Protein AF-A0A0J6SGR5-F1 (afdb_monomer_lite)

Sequence (412 aa):
MLLSLKLPRRAPDAPRPSLRDRLATLKGSAAKVMRRQPAGIVRPKLLGSGTPSKAVAAALAAHEMAYGYALYAEAYGLPDIAERRQAEEEAFRALLHTPLTSDADRAAYAAAVISRQAQSLGDASATERDHPMAVAFRNIALGEHAREPEAMRHVGRKAEPEGAADPILAAIATSKAATEAFDAFGETTRGVRMTKAQCEQENALNAAELAAQKAVWQTVPTTPAGRRALVDFARTQVQRRTNPDGDVDDSAWLIGLMLNAFAAMVADPSGSWPVQAPATEVQPSPDTKDRARLSAEQIDLTALDVFQLSTLFEAYQVARFSWEGVGARPYSFDNEPGEFKCLTELGEVANFEEHRAAWIMDRVANEIATRQPEDDYQRNEILMARTRHEFMCNDCIHDNALLLDISRAWIV

Radius of gyration: 29.24 Å; chains: 1; bounding box: 65×93×66 Å

Structure (mmCIF, N/CA/C/O backbone):
data_AF-A0A0J6SGR5-F1
#
_entry.id   AF-A0A0J6SGR5-F1
#
loop_
_atom_site.group_PDB
_atom_site.id
_atom_site.type_symbol
_atom_site.label_atom_id
_atom_site.label_alt_id
_atom_site.label_comp_id
_atom_site.label_asym_id
_atom_site.label_entity_id
_atom_site.label_seq_id
_atom_site.pdbx_PDB_ins_code
_atom_site.Cartn_x
_atom_site.Cartn_y
_atom_site.Cartn_z
_atom_site.occupancy
_atom_site.B_iso_or_equiv
_atom_site.auth_seq_id
_atom_site.auth_comp_id
_atom_site.auth_asym_id
_atom_site.auth_atom_id
_atom_site.pdbx_PDB_model_num
ATOM 1 N N . MET A 1 1 ? -33.352 22.772 15.369 1.00 36.59 1 MET A N 1
ATOM 2 C CA . MET A 1 1 ? -33.304 24.040 16.135 1.00 36.59 1 MET A CA 1
ATOM 3 C C . MET A 1 1 ? -32.523 25.062 15.316 1.00 36.59 1 MET A C 1
ATOM 5 O O . MET A 1 1 ? -31.398 24.768 14.947 1.00 36.59 1 MET A O 1
ATOM 9 N N . LEU A 1 2 ? -33.123 26.205 14.971 1.00 29.06 2 LEU A N 1
ATOM 10 C CA . LEU A 1 2 ? -32.503 27.260 14.150 1.00 29.06 2 LEU A CA 1
ATOM 11 C C . LEU A 1 2 ? -31.730 28.248 15.042 1.00 29.06 2 LEU A C 1
ATOM 13 O O . LEU A 1 2 ? -32.333 28.925 15.874 1.00 29.06 2 LEU A O 1
ATOM 17 N N . LEU A 1 3 ? -30.411 28.357 14.865 1.00 34.94 3 LEU A N 1
ATOM 18 C CA . LEU A 1 3 ? -29.581 29.380 15.513 1.00 34.94 3 LEU A CA 1
ATOM 19 C C . LEU A 1 3 ? -29.637 30.682 14.699 1.00 34.94 3 LEU A C 1
ATOM 21 O O . LEU A 1 3 ? -28.936 30.832 13.704 1.00 34.94 3 LEU A O 1
ATOM 25 N N . SER A 1 4 ? -30.465 31.645 15.120 1.00 33.66 4 SER A N 1
ATOM 26 C CA . SER A 1 4 ? -30.427 33.002 14.559 1.00 33.66 4 SER A CA 1
ATOM 27 C C . SER A 1 4 ? -29.376 33.849 15.289 1.00 33.66 4 SER A C 1
ATOM 29 O O . SER A 1 4 ? -29.528 34.132 16.482 1.00 33.66 4 SER A O 1
ATOM 31 N N . LEU A 1 5 ? -28.346 34.310 14.579 1.00 34.47 5 LEU A N 1
ATOM 32 C CA . LEU A 1 5 ? -27.422 35.341 15.059 1.00 34.47 5 LEU A CA 1
ATOM 33 C C . LEU A 1 5 ? -28.175 36.671 15.227 1.00 34.47 5 LEU A C 1
ATOM 35 O O . LEU A 1 5 ? -28.471 37.372 14.259 1.00 34.47 5 LEU A O 1
ATOM 39 N N . LYS A 1 6 ? -28.501 37.031 16.474 1.00 33.78 6 LYS A N 1
ATOM 40 C CA . LYS A 1 6 ? -29.052 38.351 16.807 1.00 33.78 6 LYS A CA 1
ATOM 41 C C . LYS A 1 6 ? -27.944 39.399 16.709 1.00 33.78 6 LYS A C 1
ATOM 43 O O . LYS A 1 6 ? -27.213 39.625 17.670 1.00 33.78 6 LYS A O 1
ATOM 48 N N . LEU A 1 7 ? -27.838 40.070 15.565 1.00 39.47 7 LEU A N 1
ATOM 49 C CA . LEU A 1 7 ? -27.099 41.329 15.491 1.00 39.47 7 LEU A CA 1
ATOM 50 C C . LEU A 1 7 ? -27.825 42.384 16.349 1.00 39.47 7 LEU A C 1
ATOM 52 O O . LEU A 1 7 ? -29.055 42.489 16.272 1.00 39.47 7 LEU A O 1
ATOM 56 N N . PRO A 1 8 ? -27.106 43.163 17.177 1.00 50.06 8 PRO A N 1
ATOM 57 C CA . PRO A 1 8 ? -27.723 44.181 18.015 1.00 50.06 8 PRO A CA 1
ATOM 58 C C . PRO A 1 8 ? -28.409 45.234 17.137 1.00 50.06 8 PRO A C 1
ATOM 60 O O . PRO A 1 8 ? -27.771 45.912 16.330 1.00 50.06 8 PRO A O 1
ATOM 63 N N . ARG A 1 9 ? -29.733 45.369 17.290 1.00 46.84 9 ARG A N 1
ATOM 64 C CA . ARG A 1 9 ? -30.507 46.428 16.634 1.00 46.84 9 ARG A CA 1
ATOM 65 C C . ARG A 1 9 ? -30.066 47.778 17.192 1.00 46.84 9 ARG A C 1
ATOM 67 O O . ARG A 1 9 ? -30.089 48.004 18.398 1.00 46.84 9 ARG A O 1
ATOM 74 N N . ARG A 1 10 ? -29.651 48.665 16.294 1.00 51.84 10 ARG A N 1
ATOM 75 C CA . ARG A 1 10 ? -29.200 50.020 16.607 1.00 51.84 10 ARG A CA 1
ATOM 76 C C . ARG A 1 10 ? -30.410 50.935 16.812 1.00 51.84 10 ARG A C 1
ATOM 78 O O . ARG A 1 10 ? -31.342 50.881 16.015 1.00 51.84 10 ARG A O 1
ATOM 85 N N . ALA A 1 11 ? -30.384 51.777 17.845 1.00 62.69 11 ALA A N 1
ATOM 86 C CA . ALA A 1 11 ? -31.383 52.829 18.021 1.00 62.69 11 ALA A CA 1
ATOM 87 C C . ALA A 1 11 ? -31.285 53.836 16.851 1.00 62.69 11 ALA A C 1
ATOM 89 O O . ALA A 1 11 ? -30.168 54.275 16.550 1.00 62.69 11 ALA A O 1
ATOM 90 N N . PRO A 1 12 ? -32.399 54.176 16.174 1.00 65.81 12 PRO A N 1
ATOM 91 C CA . PRO A 1 12 ? -32.386 54.978 14.947 1.00 65.81 12 PRO A CA 1
ATOM 92 C C . PRO A 1 12 ? -31.859 56.409 15.142 1.00 65.81 12 PRO A C 1
ATOM 94 O O . PRO A 1 12 ? -31.273 56.957 14.212 1.00 65.81 12 PRO A O 1
ATOM 97 N N . ASP A 1 13 ? -31.951 56.957 16.355 1.00 75.56 13 ASP A N 1
ATOM 98 C CA . ASP A 1 13 ? -31.619 58.364 16.635 1.00 75.56 13 ASP A CA 1
ATOM 99 C C . ASP A 1 13 ? -30.234 58.577 17.267 1.00 75.56 13 ASP A C 1
ATOM 101 O O . ASP A 1 13 ? -29.869 59.691 17.641 1.00 75.56 13 ASP A O 1
ATOM 105 N N . ALA A 1 14 ? -29.422 57.524 17.396 1.00 73.06 14 ALA A N 1
ATOM 106 C CA . ALA A 1 14 ? -28.077 57.671 17.940 1.00 73.06 14 ALA A CA 1
ATOM 107 C C . ALA A 1 14 ? -27.124 58.270 16.880 1.00 73.06 14 ALA A C 1
ATOM 109 O O . ALA A 1 14 ? -26.958 57.669 15.807 1.00 73.06 14 ALA A O 1
ATOM 110 N N . PRO A 1 15 ? -26.439 59.399 17.161 1.00 73.50 15 PRO A N 1
ATOM 111 C CA . PRO A 1 15 ? -25.496 60.000 16.224 1.00 73.50 15 PRO A CA 1
ATOM 112 C C . PRO A 1 15 ? -24.420 58.986 15.822 1.00 73.50 15 PRO A C 1
ATOM 114 O O . PRO A 1 15 ? -23.923 58.195 16.631 1.00 73.50 15 PRO A O 1
ATOM 117 N N . ARG A 1 16 ? -24.083 58.951 14.526 1.00 66.56 16 ARG A N 1
ATOM 118 C CA . ARG A 1 16 ? -23.093 57.997 14.012 1.00 66.56 16 ARG A CA 1
ATOM 119 C C . ARG A 1 16 ? -21.736 58.306 14.667 1.00 66.56 16 ARG A C 1
ATOM 121 O O . ARG A 1 16 ? -21.262 59.425 14.506 1.00 66.56 16 ARG A O 1
ATOM 128 N N . PRO A 1 17 ? -21.084 57.335 15.339 1.00 76.94 17 PRO A N 1
ATOM 129 C CA . PRO A 1 17 ? -19.776 57.562 15.926 1.00 76.94 17 PRO A CA 1
ATOM 130 C C . PRO A 1 17 ? -18.801 57.888 14.804 1.00 76.94 17 PRO A C 1
ATOM 132 O O . PRO A 1 17 ? -18.854 57.265 13.725 1.00 76.94 17 PRO A O 1
ATOM 135 N N . SER A 1 18 ? -17.948 58.874 15.069 1.00 76.19 18 SER A N 1
ATOM 136 C CA . SER A 1 18 ? -16.958 59.342 14.111 1.00 76.19 18 SER A CA 1
ATOM 137 C C . SER A 1 18 ? -15.983 58.213 13.769 1.00 76.19 18 SER A C 1
ATOM 139 O O . SER A 1 18 ? -15.840 57.236 14.510 1.00 76.19 18 SER A O 1
ATOM 141 N N . LEU A 1 19 ? -15.286 58.318 12.635 1.00 56.47 19 LEU A N 1
ATOM 142 C CA . LEU A 1 19 ? -14.257 57.335 12.274 1.00 56.47 19 LEU A CA 1
ATOM 143 C C . LEU A 1 19 ? -13.164 57.235 13.349 1.00 56.47 19 LEU A C 1
ATOM 145 O O . LEU A 1 19 ? -12.649 56.147 13.599 1.00 56.47 19 LEU A O 1
ATOM 149 N N . ARG A 1 20 ? -12.871 58.346 14.037 1.00 66.25 20 ARG A N 1
ATOM 150 C CA . ARG A 1 20 ? -11.922 58.388 15.152 1.00 66.25 20 ARG A CA 1
ATOM 151 C C . ARG A 1 20 ? -12.432 57.596 16.358 1.00 66.25 20 ARG A C 1
ATOM 153 O O . ARG A 1 20 ? -11.662 56.829 16.929 1.00 66.25 20 ARG A O 1
ATOM 160 N N . ASP A 1 21 ? -13.722 57.694 16.675 1.00 70.31 21 ASP A N 1
ATOM 161 C CA . ASP A 1 21 ? -14.347 56.925 17.762 1.00 70.31 21 ASP A CA 1
ATOM 162 C C . ASP A 1 21 ? -14.406 55.435 17.434 1.00 70.31 21 ASP A C 1
ATOM 164 O O . ASP A 1 21 ? -14.155 54.591 18.295 1.00 70.31 21 ASP A O 1
ATOM 168 N N . ARG A 1 22 ? -14.672 55.087 16.170 1.00 68.81 22 ARG A N 1
ATOM 169 C CA . ARG A 1 22 ? -14.627 53.692 15.712 1.00 68.81 22 ARG A CA 1
ATOM 170 C C . ARG A 1 22 ? -13.218 53.128 15.808 1.00 68.81 22 ARG A C 1
ATOM 172 O O . ARG A 1 22 ? -13.055 52.037 16.338 1.00 68.81 22 ARG A O 1
ATOM 179 N N . LEU A 1 23 ? -12.206 53.876 15.368 1.00 67.69 23 LEU A N 1
ATOM 180 C CA . LEU A 1 23 ? -10.807 53.463 15.475 1.00 67.69 23 LEU A CA 1
ATOM 181 C C . LEU A 1 23 ? -10.373 53.316 16.940 1.00 67.69 23 LEU A C 1
ATOM 183 O O . LEU A 1 23 ? -9.698 52.348 17.274 1.00 67.69 23 LEU A O 1
ATOM 187 N N . ALA A 1 24 ? -10.782 54.230 17.823 1.00 77.94 24 ALA A N 1
ATOM 188 C CA . ALA A 1 24 ? -10.506 54.141 19.255 1.00 77.94 24 ALA A CA 1
ATOM 189 C C . ALA A 1 24 ? -11.203 52.932 19.900 1.00 77.94 24 ALA A C 1
ATOM 191 O O . ALA A 1 24 ? -10.583 52.210 20.677 1.00 77.94 24 ALA A O 1
ATOM 192 N N . THR A 1 25 ? -12.453 52.653 19.519 1.00 78.19 25 THR A N 1
ATOM 193 C CA . THR A 1 25 ? -13.212 51.480 19.984 1.00 78.19 25 THR A CA 1
ATOM 194 C C . THR A 1 25 ? -12.581 50.181 19.487 1.00 78.19 25 THR A C 1
ATOM 196 O O . THR A 1 25 ? -12.484 49.210 20.237 1.00 78.19 25 THR A O 1
ATOM 199 N N . LEU A 1 26 ? -12.095 50.163 18.245 1.00 73.56 26 LEU A N 1
ATOM 200 C CA . LEU A 1 26 ? -11.449 49.004 17.636 1.00 73.56 26 LEU A CA 1
ATOM 201 C C . LEU A 1 26 ? -10.062 48.768 18.244 1.00 73.56 26 LEU A C 1
ATOM 203 O O . LEU A 1 26 ? -9.757 47.640 18.613 1.00 73.56 26 LEU A O 1
ATOM 207 N N . LYS A 1 27 ? -9.275 49.826 18.486 1.00 77.12 27 LYS A N 1
ATOM 208 C CA . LYS A 1 27 ? -8.019 49.755 19.252 1.00 77.12 27 LYS A CA 1
ATOM 209 C C . LYS A 1 27 ? -8.249 49.317 20.696 1.00 77.12 27 LYS A C 1
ATOM 211 O O . LYS A 1 27 ? -7.495 48.494 21.192 1.00 77.12 27 LYS A O 1
ATOM 216 N N . GLY A 1 28 ? -9.292 49.814 21.360 1.00 78.19 28 GLY A N 1
ATOM 217 C CA . GLY A 1 28 ? -9.661 49.399 22.714 1.00 78.19 28 GLY A CA 1
ATOM 218 C C . GLY A 1 28 ? -10.104 47.937 22.777 1.00 78.19 28 GLY A C 1
ATOM 219 O O . GLY A 1 28 ? -9.708 47.213 23.686 1.00 78.19 28 GLY A O 1
ATOM 220 N N . SER A 1 29 ? -10.859 47.475 21.779 1.00 74.19 29 SER A N 1
ATOM 221 C CA . SER A 1 29 ? -11.289 46.077 21.662 1.00 74.19 29 SER A CA 1
ATOM 222 C C . SER A 1 29 ? -10.109 45.159 21.347 1.00 74.19 29 SER A C 1
ATOM 224 O O . SER A 1 29 ? -9.932 44.156 22.028 1.00 74.19 29 SER A O 1
ATOM 226 N N . ALA A 1 30 ? -9.245 45.540 20.403 1.00 64.12 30 ALA A N 1
ATOM 227 C CA . ALA A 1 30 ? -8.022 44.812 20.072 1.00 64.12 30 ALA A CA 1
ATOM 228 C C . ALA A 1 30 ? -7.049 44.768 21.259 1.00 64.12 30 ALA A C 1
ATOM 230 O O . ALA A 1 30 ? -6.547 43.704 21.597 1.00 64.12 30 ALA A O 1
ATOM 231 N N . ALA A 1 31 ? -6.855 45.883 21.971 1.00 71.50 31 ALA A N 1
ATOM 232 C CA . ALA A 1 31 ? -6.048 45.924 23.187 1.00 71.50 31 ALA A CA 1
ATOM 233 C C . ALA A 1 31 ? -6.652 45.070 24.309 1.00 71.50 31 ALA A C 1
ATOM 235 O O . ALA A 1 31 ? -5.907 44.487 25.086 1.00 71.50 31 ALA A O 1
ATOM 236 N N . LYS A 1 32 ? -7.983 44.950 24.398 1.00 65.50 32 LYS A N 1
ATOM 237 C CA . LYS A 1 32 ? -8.664 44.077 25.368 1.00 65.50 32 LYS A CA 1
ATOM 238 C C . LYS A 1 32 ? -8.568 42.595 24.990 1.00 65.50 32 LYS A C 1
ATOM 240 O O . LYS A 1 32 ? -8.468 41.762 25.885 1.00 65.50 32 LYS A O 1
ATOM 245 N N . VAL A 1 33 ? -8.552 42.275 23.695 1.00 60.31 33 VAL A N 1
ATOM 246 C CA . VAL A 1 33 ? -8.285 40.923 23.174 1.00 60.31 33 VAL A CA 1
ATOM 247 C C . VAL A 1 33 ? -6.818 40.545 23.389 1.00 60.31 33 VAL A C 1
ATOM 249 O O . VAL A 1 33 ? -6.555 39.453 23.868 1.00 60.31 33 VAL A O 1
ATOM 252 N N . MET A 1 34 ? -5.874 41.460 23.151 1.00 54.09 34 MET A N 1
ATOM 253 C CA . MET A 1 34 ? -4.439 41.212 23.348 1.00 54.09 34 MET A CA 1
ATOM 254 C C . MET A 1 34 ? -3.994 41.262 24.820 1.00 54.09 34 MET A C 1
ATOM 256 O O . MET A 1 34 ? -3.062 40.561 25.193 1.00 54.09 34 MET A O 1
ATOM 260 N N . ARG A 1 35 ? -4.649 42.058 25.685 1.00 54.00 35 ARG A N 1
ATOM 261 C CA . ARG A 1 35 ? -4.397 42.077 27.145 1.00 54.00 35 ARG A CA 1
ATOM 262 C C . ARG A 1 35 ? -5.126 40.984 27.909 1.00 54.00 35 ARG A C 1
ATOM 264 O O . ARG A 1 35 ? -4.749 40.702 29.043 1.00 54.00 35 ARG A O 1
ATOM 271 N N . ARG A 1 36 ? -6.136 40.343 27.314 1.00 45.09 36 ARG A N 1
ATOM 272 C CA . ARG A 1 36 ? -6.487 38.982 27.715 1.00 45.09 36 ARG A CA 1
ATOM 273 C C . ARG A 1 36 ? -5.351 38.092 27.228 1.00 45.09 36 ARG A C 1
ATOM 275 O O . ARG A 1 36 ? -5.482 37.405 26.226 1.00 45.09 36 ARG A O 1
ATOM 282 N N . GLN A 1 37 ? -4.242 38.109 27.967 1.00 43.78 37 GLN A N 1
ATOM 283 C CA . GLN A 1 37 ? -3.410 36.924 28.078 1.00 43.78 37 GLN A CA 1
ATOM 284 C C . GLN A 1 37 ? -4.420 35.831 28.441 1.00 43.78 37 GLN A C 1
ATOM 286 O O . GLN A 1 37 ? -5.078 35.977 29.480 1.00 43.78 37 GLN A O 1
ATOM 291 N N . PRO A 1 38 ? -4.726 34.884 27.533 1.00 43.81 38 PRO A N 1
ATOM 292 C CA . PRO A 1 38 ? -5.748 33.893 27.815 1.00 43.81 38 PRO A CA 1
ATOM 293 C C . PRO A 1 38 ? -5.336 33.289 29.147 1.00 43.81 38 PRO A C 1
ATOM 295 O O . PRO A 1 38 ? -4.171 32.914 29.281 1.00 43.81 38 PRO A O 1
ATOM 298 N N . ALA A 1 39 ? -6.226 33.338 30.150 1.00 45.94 39 ALA A N 1
ATOM 299 C CA . ALA A 1 39 ? -6.012 32.645 31.415 1.00 45.94 39 ALA A CA 1
ATOM 300 C C . ALA A 1 39 ? -5.496 31.273 31.014 1.00 45.94 39 ALA A C 1
ATOM 302 O O . ALA A 1 39 ? -6.214 30.621 30.253 1.00 45.94 39 ALA A O 1
ATOM 303 N N . GLY A 1 40 ? -4.213 31.015 31.329 1.00 43.84 40 GLY A N 1
ATOM 304 C CA . GLY A 1 40 ? -3.318 30.214 30.491 1.00 43.84 40 GLY A CA 1
ATOM 305 C C . GLY A 1 40 ? -4.093 29.103 29.827 1.00 43.84 40 GLY A C 1
ATOM 306 O O . GLY A 1 40 ? -4.743 28.359 30.555 1.00 43.84 40 GLY A O 1
ATOM 307 N N . ILE A 1 41 ? -4.105 29.039 28.488 1.00 38.25 41 ILE A N 1
ATOM 308 C CA . ILE A 1 41 ? -4.595 27.839 27.809 1.00 38.25 41 ILE A CA 1
ATOM 309 C C . ILE A 1 41 ? -3.769 26.719 28.424 1.00 38.25 41 ILE A C 1
ATOM 311 O O . ILE A 1 41 ? -2.603 26.529 28.076 1.00 38.25 41 ILE A O 1
ATOM 315 N N . VAL A 1 42 ? -4.347 26.057 29.424 1.00 40.06 42 VAL A N 1
ATOM 316 C CA . VAL A 1 42 ? -3.815 24.851 30.006 1.00 40.06 42 VAL A CA 1
ATOM 317 C C . VAL A 1 42 ? -4.080 23.889 28.881 1.00 40.06 42 VAL A C 1
ATOM 319 O O . VAL A 1 42 ? -5.186 23.367 28.747 1.00 40.06 42 VAL A O 1
ATOM 322 N N . ARG A 1 43 ? -3.099 23.782 27.974 1.00 41.59 43 ARG A N 1
ATOM 323 C CA . ARG A 1 43 ? -3.084 22.711 26.991 1.00 41.59 43 ARG A CA 1
ATOM 324 C C . ARG A 1 43 ? -3.400 21.460 27.803 1.00 41.59 43 ARG A C 1
ATOM 326 O O . ARG A 1 43 ? -2.748 21.290 28.843 1.00 41.59 43 ARG A O 1
ATOM 333 N N . PRO A 1 44 ? -4.428 20.680 27.424 1.00 42.84 44 PRO A N 1
ATOM 334 C CA . PRO A 1 44 ? -4.756 19.457 28.131 1.00 42.84 44 PRO A CA 1
ATOM 335 C C . PRO A 1 44 ? -3.447 18.730 28.401 1.00 42.84 44 PRO A C 1
ATOM 337 O O . PRO A 1 44 ? -2.662 18.516 27.474 1.00 42.84 44 PRO A O 1
ATOM 340 N N . LYS A 1 45 ? -3.139 18.488 29.680 1.00 45.03 45 LYS A N 1
ATOM 341 C CA . LYS A 1 45 ? -1.985 17.663 30.017 1.00 45.03 45 LYS A CA 1
ATOM 342 C C . LYS A 1 45 ? -2.293 16.315 29.387 1.00 45.03 45 LYS A C 1
ATOM 344 O O . LYS A 1 45 ? -3.202 15.636 29.852 1.00 45.03 45 LYS A O 1
ATOM 349 N N . LEU A 1 46 ? -1.598 15.993 28.297 1.00 47.94 46 LEU A N 1
ATOM 350 C CA . LEU A 1 46 ? -1.654 14.671 27.687 1.00 47.94 46 LEU A CA 1
ATOM 351 C C . LEU A 1 46 ? -1.461 13.657 28.820 1.00 47.94 46 LEU A C 1
ATOM 353 O O . LEU A 1 46 ? -0.533 13.803 29.619 1.00 47.94 46 LEU A O 1
ATOM 357 N N . LEU A 1 47 ? -2.368 12.691 28.950 1.00 43.19 47 LEU A N 1
ATOM 358 C CA . LEU A 1 47 ? -2.185 11.565 29.866 1.00 43.19 47 LEU A CA 1
ATOM 359 C C . LEU A 1 47 ? -0.801 10.955 29.568 1.00 43.19 47 LEU A C 1
ATOM 361 O O . LEU A 1 47 ? -0.534 10.574 28.434 1.00 43.19 47 LEU A O 1
ATOM 365 N N . GLY A 1 48 ? 0.111 11.003 30.551 1.00 51.41 48 GLY A N 1
ATOM 366 C CA . GLY A 1 48 ? 1.557 10.785 30.348 1.00 51.41 48 GLY A CA 1
ATOM 367 C C . GLY A 1 48 ? 2.455 12.027 30.517 1.00 51.41 48 GLY A C 1
ATOM 368 O O . GLY A 1 48 ? 3.656 11.941 30.284 1.00 51.41 48 GLY A O 1
ATOM 369 N N . SER A 1 49 ? 1.921 13.176 30.958 1.00 51.75 49 SER A N 1
ATOM 370 C CA . SER A 1 49 ? 2.617 14.474 31.110 1.00 51.75 49 SER A CA 1
ATOM 371 C C . SER A 1 49 ? 3.680 14.548 32.228 1.00 51.75 49 SER A C 1
ATOM 373 O O . SER A 1 49 ? 3.680 15.485 33.040 1.00 51.75 49 SER A O 1
ATOM 375 N N . GLY A 1 50 ? 4.562 13.561 32.334 1.00 75.81 50 GLY A N 1
ATOM 376 C CA . GLY A 1 50 ? 5.801 13.734 33.083 1.00 75.81 50 GLY A CA 1
ATOM 377 C C . GLY A 1 50 ? 6.704 14.771 32.408 1.00 75.81 50 GLY A C 1
ATOM 378 O O . GLY A 1 50 ? 6.460 15.210 31.283 1.00 75.81 50 GLY A O 1
ATOM 379 N N . THR A 1 51 ? 7.760 15.182 33.099 1.00 88.88 51 THR A N 1
ATOM 380 C CA . THR A 1 51 ? 8.838 15.938 32.455 1.00 88.88 51 THR A CA 1
ATOM 381 C C . THR A 1 51 ? 9.621 14.963 31.571 1.00 88.88 51 THR A C 1
ATOM 383 O O . THR A 1 51 ? 10.067 13.946 32.110 1.00 88.88 51 THR A O 1
ATOM 386 N N . PRO A 1 52 ? 9.805 15.229 30.262 1.00 91.00 52 PRO A N 1
ATOM 387 C CA . PRO A 1 52 ? 10.655 14.384 29.434 1.00 91.00 52 PRO A CA 1
ATOM 388 C C . PRO A 1 52 ? 12.085 14.368 29.987 1.00 91.00 52 PRO A C 1
ATOM 390 O O . PRO A 1 52 ? 12.531 15.293 30.677 1.00 91.00 52 PRO A O 1
ATOM 393 N N . SER A 1 53 ? 12.817 13.308 29.680 1.00 93.56 53 SER A N 1
ATOM 394 C CA . SER A 1 53 ? 14.217 13.145 30.027 1.00 93.56 53 SER A CA 1
ATOM 395 C C . SER A 1 53 ? 15.038 14.313 29.481 1.00 93.56 53 SER A C 1
ATOM 397 O O . SER A 1 53 ? 14.709 14.924 28.462 1.00 93.56 53 SER A O 1
ATOM 399 N N . LYS A 1 54 ? 16.148 14.639 30.157 1.00 94.25 54 LYS A N 1
ATOM 400 C CA . LYS A 1 54 ? 17.024 15.747 29.735 1.00 94.25 54 LYS A CA 1
ATOM 401 C C . LYS A 1 54 ? 17.513 15.590 28.292 1.00 94.25 54 LYS A C 1
ATOM 403 O O . LYS A 1 54 ? 17.689 16.597 27.618 1.00 94.25 54 LYS A O 1
ATOM 408 N N . ALA A 1 55 ? 17.721 14.352 27.838 1.00 92.75 55 ALA A N 1
ATOM 409 C CA . ALA A 1 55 ? 18.150 14.056 26.475 1.00 92.75 55 ALA A CA 1
ATOM 410 C C . ALA A 1 55 ? 17.060 14.414 25.452 1.00 92.75 55 ALA A C 1
ATOM 412 O O . ALA A 1 55 ? 17.325 15.188 24.536 1.00 92.75 55 ALA A O 1
ATOM 413 N N . VAL A 1 56 ? 15.826 13.939 25.659 1.00 92.12 56 VAL A N 1
ATOM 414 C CA . VAL A 1 56 ? 14.685 14.250 24.779 1.00 92.12 56 VAL A CA 1
ATOM 415 C C . VAL A 1 56 ? 14.355 15.739 24.815 1.00 92.12 56 VAL A C 1
ATOM 417 O O . VAL A 1 56 ? 14.187 16.350 23.767 1.00 92.12 56 VAL A O 1
ATOM 420 N N . ALA A 1 57 ? 14.352 16.360 25.997 1.00 92.00 57 ALA A N 1
ATOM 421 C CA . ALA A 1 57 ? 14.126 17.797 26.134 1.00 92.00 57 ALA A CA 1
ATOM 422 C C . ALA A 1 57 ? 15.178 18.638 25.383 1.00 92.00 57 ALA A C 1
ATOM 424 O O . ALA A 1 57 ? 14.830 19.637 24.756 1.00 92.00 57 ALA A O 1
ATOM 425 N N . ALA A 1 58 ? 16.453 18.236 25.422 1.00 94.25 58 ALA A N 1
ATOM 426 C CA . ALA A 1 58 ? 17.521 18.922 24.700 1.00 94.25 58 ALA A CA 1
ATOM 427 C C . ALA A 1 58 ? 17.398 18.749 23.177 1.00 94.25 58 ALA A C 1
ATOM 429 O O . ALA A 1 58 ? 17.537 19.731 22.449 1.00 94.25 58 ALA A O 1
ATOM 430 N N . ALA A 1 59 ? 17.098 17.536 22.699 1.00 93.00 59 ALA A N 1
ATOM 431 C CA . ALA A 1 59 ? 16.896 17.267 21.275 1.00 93.00 59 ALA A CA 1
ATOM 432 C C . ALA A 1 59 ? 15.675 18.018 20.715 1.00 93.00 59 ALA A C 1
ATOM 434 O O . ALA A 1 59 ? 15.751 18.609 19.640 1.00 93.00 59 ALA A O 1
ATOM 435 N N . LEU A 1 60 ? 14.582 18.069 21.482 1.00 89.06 60 LEU A N 1
ATOM 436 C CA . LEU A 1 60 ? 13.391 18.853 21.156 1.00 89.06 60 LEU A CA 1
ATOM 437 C C . LEU A 1 60 ? 13.706 20.344 21.043 1.00 89.06 60 LEU A C 1
ATOM 439 O O . LEU A 1 60 ? 13.387 20.954 20.029 1.00 89.06 60 LEU A O 1
ATOM 443 N N . ALA A 1 61 ? 14.381 20.922 22.040 1.00 90.50 61 ALA A N 1
ATOM 444 C CA . ALA A 1 61 ? 14.739 22.339 22.022 1.00 90.50 61 ALA A CA 1
ATOM 445 C C . ALA A 1 61 ? 15.667 22.696 20.845 1.00 90.50 61 ALA A C 1
ATOM 447 O O . ALA A 1 61 ? 15.514 23.759 20.242 1.00 90.50 61 ALA A O 1
ATOM 448 N N . ALA A 1 62 ? 16.611 21.812 20.504 1.00 92.19 62 ALA A N 1
ATOM 449 C CA . ALA A 1 62 ? 17.492 21.990 19.352 1.00 92.19 62 ALA A CA 1
ATOM 450 C C . ALA A 1 62 ? 16.708 21.967 18.030 1.00 92.19 62 ALA A C 1
ATOM 452 O O . ALA A 1 62 ? 16.888 22.858 17.199 1.00 92.19 62 ALA A O 1
ATOM 453 N N . HIS A 1 63 ? 15.801 20.999 17.863 1.00 92.56 63 HIS A N 1
ATOM 454 C CA . HIS A 1 63 ? 14.943 20.906 16.685 1.00 92.56 63 HIS A CA 1
ATOM 455 C C . HIS A 1 63 ? 13.994 22.106 16.565 1.00 92.56 63 HIS A C 1
ATOM 457 O O . HIS A 1 63 ? 13.971 22.742 15.517 1.00 92.56 63 HIS A O 1
ATOM 463 N N . GLU A 1 64 ? 13.271 22.482 17.624 1.00 87.62 64 GLU A N 1
ATOM 464 C CA . GLU A 1 64 ? 12.343 23.623 17.600 1.00 87.62 64 GLU A CA 1
ATOM 465 C C . GLU A 1 64 ? 13.051 24.938 17.243 1.00 87.62 64 GLU A C 1
ATOM 467 O O . GLU A 1 64 ? 12.522 25.751 16.482 1.00 87.62 64 GLU A O 1
ATOM 472 N N . MET A 1 65 ? 14.266 25.142 17.760 1.00 91.38 65 MET A N 1
ATOM 473 C CA . MET A 1 65 ? 15.076 26.315 17.439 1.00 91.38 65 MET A CA 1
ATOM 474 C C . MET A 1 65 ? 15.514 26.314 15.968 1.00 91.38 65 MET A C 1
ATOM 476 O O . MET A 1 65 ? 15.343 27.326 15.286 1.00 91.38 65 MET A O 1
ATOM 480 N N . ALA A 1 66 ? 16.048 25.195 15.468 1.00 88.94 66 ALA A N 1
ATOM 481 C CA . ALA A 1 66 ? 16.475 25.069 14.074 1.00 88.94 66 ALA A CA 1
ATOM 482 C C . ALA A 1 66 ? 15.291 25.217 13.101 1.00 88.94 66 ALA A C 1
ATOM 484 O O . ALA A 1 66 ? 15.374 25.964 12.127 1.00 88.94 66 ALA A O 1
ATOM 485 N N . TYR A 1 67 ? 14.153 24.606 13.434 1.00 87.69 67 TYR A N 1
ATOM 486 C CA . TYR A 1 67 ? 12.907 24.705 12.684 1.00 87.69 67 TYR A CA 1
ATOM 487 C C . TYR A 1 67 ? 12.372 26.141 12.634 1.00 87.69 67 TYR A C 1
ATOM 489 O O . TYR A 1 67 ? 12.062 26.654 11.559 1.00 87.69 67 TYR A O 1
ATOM 497 N N . GLY A 1 68 ? 12.348 26.846 13.771 1.00 84.94 68 GLY A N 1
ATOM 498 C CA . GLY A 1 68 ? 11.966 28.258 13.816 1.00 84.94 68 GLY A CA 1
ATOM 499 C C . GLY A 1 68 ? 12.874 29.151 12.962 1.00 84.94 68 GLY A C 1
ATOM 500 O O . GLY A 1 68 ? 12.388 30.064 12.292 1.00 84.94 68 GLY A O 1
ATOM 501 N N . TYR A 1 69 ? 14.180 28.872 12.931 1.00 88.75 69 TYR A N 1
ATOM 502 C CA . TYR A 1 69 ? 15.122 29.586 12.069 1.00 88.75 69 TYR A CA 1
ATOM 503 C C . TYR A 1 69 ? 14.922 29.289 10.581 1.00 88.75 69 TYR A C 1
ATOM 505 O O . TYR A 1 69 ? 15.012 30.221 9.781 1.00 88.75 69 TYR A O 1
ATOM 513 N N . ALA A 1 70 ? 14.648 28.037 10.211 1.00 86.19 70 ALA A N 1
ATOM 514 C CA . ALA A 1 70 ? 14.346 27.657 8.834 1.00 86.19 70 ALA A CA 1
ATOM 515 C C . ALA A 1 70 ? 13.060 28.342 8.341 1.00 86.19 70 ALA A C 1
ATOM 517 O O . ALA A 1 70 ? 13.081 28.992 7.297 1.00 86.19 70 ALA A O 1
ATOM 518 N N . LEU A 1 71 ? 11.986 28.309 9.140 1.00 83.44 71 LEU A N 1
ATOM 519 C CA . LEU A 1 71 ? 10.730 29.000 8.827 1.00 83.44 71 LEU A CA 1
ATOM 520 C C . LEU A 1 71 ? 10.907 30.515 8.703 1.00 83.44 71 LEU A C 1
ATOM 522 O O . LEU A 1 71 ? 10.352 31.135 7.798 1.00 83.44 71 LEU A O 1
ATOM 526 N N . TYR A 1 72 ? 11.680 31.130 9.602 1.00 86.12 72 TYR A N 1
ATOM 527 C CA . TYR A 1 72 ? 11.975 32.560 9.522 1.00 86.12 72 TYR A CA 1
ATOM 528 C C . TYR A 1 72 ? 12.729 32.894 8.230 1.00 86.12 72 TYR A C 1
ATOM 530 O O . TYR A 1 72 ? 12.367 33.830 7.523 1.00 86.12 72 TYR A O 1
ATOM 538 N N . ALA A 1 73 ? 13.758 32.120 7.889 1.00 89.44 73 ALA A N 1
ATOM 539 C CA . ALA A 1 73 ? 14.521 32.350 6.670 1.00 89.44 73 ALA A CA 1
ATOM 540 C C . ALA A 1 73 ? 13.679 32.200 5.403 1.00 89.44 73 ALA A C 1
ATOM 542 O O . ALA A 1 73 ? 13.822 33.005 4.487 1.00 89.44 73 ALA A O 1
ATOM 543 N N . GLU A 1 74 ? 12.765 31.235 5.379 1.00 84.75 74 GLU A N 1
ATOM 544 C CA . GLU A 1 74 ? 11.844 31.028 4.268 1.00 84.75 74 GLU A CA 1
ATOM 545 C C . GLU A 1 74 ? 10.853 32.188 4.138 1.00 84.75 74 GLU A C 1
ATOM 547 O O . GLU A 1 74 ? 10.732 32.787 3.070 1.00 84.75 74 GLU A O 1
ATOM 552 N N . ALA A 1 75 ? 10.208 32.577 5.242 1.00 85.75 75 ALA A N 1
ATOM 553 C CA . ALA A 1 75 ? 9.218 33.652 5.258 1.00 85.75 75 ALA A CA 1
ATOM 554 C C . ALA A 1 75 ? 9.794 35.016 4.838 1.00 85.75 75 ALA A C 1
ATOM 556 O O . ALA A 1 75 ? 9.068 35.854 4.300 1.00 85.75 75 ALA A O 1
ATOM 557 N N . TYR A 1 76 ? 11.086 35.246 5.086 1.00 92.56 76 TYR A N 1
ATOM 558 C CA . TYR A 1 76 ? 11.770 36.504 4.778 1.00 92.56 76 TYR A CA 1
ATOM 559 C C . TYR A 1 76 ? 12.738 36.419 3.588 1.00 92.56 76 TYR A C 1
ATOM 561 O O . TYR A 1 76 ? 13.403 37.412 3.291 1.00 92.56 76 TYR A O 1
ATOM 569 N N . GLY A 1 77 ? 12.813 35.277 2.894 1.00 92.06 77 GLY A N 1
ATOM 570 C CA . GLY A 1 77 ? 13.674 35.091 1.722 1.00 92.06 77 GLY A CA 1
ATOM 571 C C . GLY A 1 77 ? 15.161 35.314 2.014 1.00 92.06 77 GLY A C 1
ATOM 572 O O . GLY A 1 77 ? 15.854 35.965 1.229 1.00 92.06 77 GLY A O 1
ATOM 573 N N . LEU A 1 78 ? 15.648 34.838 3.164 1.00 93.12 78 LEU A N 1
ATOM 574 C CA . LEU A 1 78 ? 17.057 34.976 3.527 1.00 93.12 78 LEU A CA 1
ATOM 575 C C . LEU A 1 78 ? 17.945 34.104 2.619 1.00 93.12 78 LEU A C 1
ATOM 577 O O . LEU A 1 78 ? 17.555 32.994 2.254 1.00 93.12 78 LEU A O 1
ATOM 581 N N . PRO A 1 79 ? 19.157 34.572 2.269 1.00 87.62 79 PRO A N 1
ATOM 582 C CA . PRO A 1 79 ? 20.041 33.861 1.342 1.00 87.62 79 PRO A CA 1
ATOM 583 C C . PRO A 1 79 ? 20.597 32.540 1.903 1.00 87.62 79 PRO A C 1
ATOM 585 O O . PRO A 1 79 ? 21.115 31.735 1.138 1.00 87.62 79 PRO A O 1
ATOM 588 N N . ASP A 1 80 ? 20.490 32.308 3.214 1.00 92.94 80 ASP A N 1
ATOM 589 C CA . ASP A 1 80 ? 21.009 31.137 3.932 1.00 92.94 80 ASP A CA 1
ATOM 590 C C . ASP A 1 80 ? 19.934 30.063 4.209 1.00 92.94 80 ASP A C 1
ATOM 592 O O . ASP A 1 80 ? 20.113 29.200 5.070 1.00 92.94 80 ASP A O 1
ATOM 596 N N . ILE A 1 81 ? 18.807 30.084 3.484 1.00 90.00 81 ILE A N 1
ATOM 597 C CA . ILE A 1 81 ? 17.702 29.132 3.687 1.00 90.00 81 ILE A CA 1
ATOM 598 C C . ILE A 1 81 ? 18.140 27.663 3.574 1.00 90.00 81 ILE A C 1
ATOM 600 O O . ILE A 1 81 ? 17.713 26.839 4.379 1.00 90.00 81 ILE A O 1
ATOM 604 N N . ALA A 1 82 ? 19.028 27.338 2.631 1.00 85.56 82 ALA A N 1
ATOM 605 C CA . ALA A 1 82 ? 19.519 25.973 2.442 1.00 85.56 82 ALA A CA 1
ATOM 606 C C . ALA A 1 82 ? 20.309 25.473 3.665 1.00 85.56 82 ALA A C 1
ATOM 608 O O . ALA A 1 82 ? 20.060 24.375 4.155 1.00 85.56 82 ALA A O 1
ATOM 609 N N . GLU A 1 83 ? 21.201 26.304 4.215 1.00 87.25 83 GLU A N 1
ATOM 610 C CA . GLU A 1 83 ? 21.987 25.967 5.410 1.00 87.25 83 GLU A CA 1
ATOM 611 C C . GLU A 1 83 ? 21.089 25.782 6.642 1.00 87.25 83 GLU A C 1
ATOM 613 O O . GLU A 1 83 ? 21.299 24.878 7.449 1.00 87.25 83 GLU A O 1
ATOM 618 N N . ARG A 1 84 ? 20.044 26.606 6.777 1.00 87.44 84 ARG A N 1
ATOM 619 C CA . ARG A 1 84 ? 19.091 26.510 7.894 1.00 87.44 84 ARG A CA 1
ATOM 620 C C . ARG A 1 84 ? 18.169 25.300 7.786 1.00 87.44 84 ARG A C 1
ATOM 622 O O . ARG A 1 84 ? 17.831 24.724 8.816 1.00 87.44 84 ARG A O 1
ATOM 629 N N . ARG A 1 85 ? 17.782 24.903 6.570 1.00 82.94 85 ARG A N 1
ATOM 630 C CA . ARG A 1 85 ? 17.036 23.660 6.316 1.00 82.94 85 ARG A CA 1
ATOM 631 C C . ARG A 1 85 ? 17.888 22.433 6.636 1.00 82.94 85 ARG A C 1
ATOM 633 O O . ARG A 1 85 ? 17.435 21.579 7.386 1.00 82.94 85 ARG A O 1
ATOM 640 N N . GLN A 1 86 ? 19.148 22.418 6.208 1.00 83.56 86 GLN A N 1
ATOM 641 C CA . GLN A 1 86 ? 20.095 21.361 6.569 1.00 83.56 86 GLN A CA 1
ATOM 642 C C . GLN A 1 86 ? 20.275 21.243 8.096 1.00 83.56 86 GLN A C 1
ATOM 644 O O . GLN A 1 86 ? 20.216 20.148 8.652 1.00 83.56 86 GLN A O 1
ATOM 649 N N . ALA A 1 87 ? 20.441 22.370 8.799 1.00 83.50 87 ALA A N 1
ATOM 650 C CA . ALA A 1 87 ? 20.566 22.380 10.259 1.00 83.50 87 ALA A CA 1
ATOM 651 C C . ALA A 1 87 ? 19.294 21.876 10.973 1.00 83.50 87 ALA A C 1
ATOM 653 O O . ALA A 1 87 ? 19.374 21.236 12.023 1.00 83.50 87 ALA A O 1
ATOM 654 N N . GLU A 1 88 ? 18.117 22.159 10.411 1.00 91.69 88 GLU A N 1
ATOM 655 C CA . GLU A 1 88 ? 16.838 21.636 10.891 1.00 91.69 88 GLU A CA 1
ATOM 656 C C . GLU A 1 88 ? 16.740 20.119 10.712 1.00 91.69 88 GLU A C 1
ATOM 658 O O . GLU A 1 88 ? 16.406 19.425 11.673 1.00 91.69 88 GLU A O 1
ATOM 663 N N . GLU A 1 89 ? 17.090 19.601 9.534 1.00 84.06 89 GLU A N 1
ATOM 664 C CA . GLU A 1 89 ? 17.089 18.166 9.241 1.00 84.06 89 GLU A CA 1
ATOM 665 C C . GLU A 1 89 ? 18.046 17.390 10.150 1.00 84.06 89 GLU A C 1
ATOM 667 O O . GLU A 1 89 ? 17.695 16.327 10.665 1.00 84.06 89 GLU A O 1
ATOM 672 N N . GLU A 1 90 ? 19.241 17.926 10.408 1.00 84.62 90 GLU A N 1
ATOM 673 C CA . GLU A 1 90 ? 20.212 17.326 11.326 1.00 84.62 90 GLU A CA 1
ATOM 674 C C . GLU A 1 90 ? 19.700 17.300 12.770 1.00 84.62 90 GLU A C 1
ATOM 676 O O . GLU A 1 90 ? 19.791 16.268 13.445 1.00 84.62 90 GLU A O 1
ATOM 681 N N . ALA A 1 91 ? 19.108 18.403 13.240 1.00 85.06 91 ALA A N 1
ATOM 682 C CA . ALA A 1 91 ? 18.501 18.470 14.566 1.00 85.06 91 ALA A CA 1
ATOM 683 C C . ALA A 1 91 ? 17.306 17.510 14.689 1.00 85.06 91 ALA A C 1
ATOM 685 O O . ALA A 1 91 ? 17.120 16.867 15.726 1.00 85.06 91 ALA A O 1
ATOM 686 N N . PHE A 1 92 ? 16.522 17.362 13.621 1.00 86.12 92 PHE A N 1
ATOM 687 C CA . PHE A 1 92 ? 15.397 16.442 13.593 1.00 86.12 92 PHE A CA 1
ATOM 688 C C . PHE A 1 92 ? 15.843 14.978 13.548 1.00 86.12 92 PHE A C 1
ATOM 690 O O . PHE A 1 92 ? 15.320 14.156 14.298 1.00 86.12 92 PHE A O 1
ATOM 697 N N . ARG A 1 93 ? 16.874 14.643 12.765 1.00 84.50 93 ARG A N 1
ATOM 698 C CA . ARG A 1 93 ? 17.504 13.316 12.783 1.00 84.50 93 ARG A CA 1
ATOM 699 C C . ARG A 1 93 ? 18.018 12.975 14.184 1.00 84.50 93 ARG A C 1
ATOM 701 O O . ARG A 1 93 ? 17.766 11.878 14.677 1.00 84.50 93 ARG A O 1
ATOM 708 N N . ALA A 1 94 ? 18.674 13.916 14.866 1.00 86.75 94 ALA A N 1
ATOM 709 C CA . ALA A 1 94 ? 19.110 13.720 16.249 1.00 86.75 94 ALA A CA 1
ATOM 710 C C . ALA A 1 94 ? 17.928 13.437 17.196 1.00 86.75 94 ALA A C 1
ATOM 712 O O . ALA A 1 94 ? 18.010 12.531 18.029 1.00 86.75 94 ALA A O 1
ATOM 713 N N . LEU A 1 95 ? 16.804 14.146 17.031 1.00 87.00 95 LEU A N 1
ATOM 714 C CA . LEU A 1 95 ? 15.568 13.867 17.763 1.00 87.00 95 LEU A CA 1
ATOM 715 C C . LEU A 1 95 ? 15.049 12.448 17.480 1.00 87.00 95 LEU A C 1
ATOM 717 O O . LEU A 1 95 ? 14.766 11.723 18.432 1.00 87.00 95 LEU A O 1
ATOM 721 N N . LEU A 1 96 ? 14.986 12.017 16.213 1.00 81.81 96 LEU A N 1
ATOM 722 C CA . LEU A 1 96 ? 14.513 10.680 15.816 1.00 81.81 96 LEU A CA 1
ATOM 723 C C . LEU A 1 96 ? 15.310 9.529 16.440 1.00 81.81 96 LEU A C 1
ATOM 725 O O . LEU A 1 96 ? 14.747 8.464 16.686 1.00 81.81 96 LEU A O 1
ATOM 729 N N . HIS A 1 97 ? 16.596 9.742 16.708 1.00 83.62 97 HIS A N 1
ATOM 730 C CA . HIS A 1 97 ? 17.479 8.736 17.297 1.00 83.62 97 HIS A CA 1
ATOM 731 C C . HIS A 1 97 ? 17.703 8.914 18.806 1.00 83.62 97 HIS A C 1
ATOM 733 O O . HIS A 1 97 ? 18.508 8.193 19.397 1.00 83.62 97 HIS A O 1
ATOM 739 N N . THR A 1 98 ? 17.002 9.848 19.456 1.00 87.81 98 THR A N 1
ATOM 740 C CA . THR A 1 98 ? 17.140 10.058 20.900 1.00 87.81 98 THR A CA 1
ATOM 741 C C . THR A 1 98 ? 16.421 8.955 21.690 1.00 87.81 98 THR A C 1
ATOM 743 O O . THR A 1 98 ? 15.257 8.661 21.405 1.00 87.81 98 THR A O 1
ATOM 746 N N . PRO A 1 99 ? 17.065 8.360 22.717 1.00 87.75 99 PRO A N 1
ATOM 747 C CA . PRO A 1 99 ? 16.428 7.343 23.534 1.00 87.75 99 PRO A CA 1
ATOM 748 C C . PRO A 1 99 ? 15.140 7.792 24.239 1.00 87.75 99 PRO A C 1
ATOM 750 O O . PRO A 1 99 ? 15.140 8.834 24.890 1.00 87.75 99 PRO A O 1
ATOM 753 N N . LEU A 1 100 ? 14.064 6.996 24.156 1.00 85.88 100 LEU A N 1
ATOM 754 C CA . LEU A 1 100 ? 12.762 7.290 24.768 1.00 85.88 100 LEU A CA 1
ATOM 755 C C . LEU A 1 100 ? 12.584 6.392 25.993 1.00 85.88 100 LEU A C 1
ATOM 757 O O . LEU A 1 100 ? 12.263 5.212 25.885 1.00 85.88 100 LEU A O 1
ATOM 761 N N . THR A 1 101 ? 12.831 6.949 27.173 1.00 87.88 101 THR A N 1
ATOM 762 C CA . THR A 1 101 ? 12.954 6.180 28.425 1.00 87.88 101 THR A CA 1
ATOM 763 C C . THR A 1 101 ? 11.700 6.202 29.298 1.00 87.88 101 THR A C 1
ATOM 765 O O . THR A 1 101 ? 11.647 5.523 30.322 1.00 87.88 101 THR A O 1
ATOM 768 N N . SER A 1 102 ? 10.690 6.982 28.914 1.00 84.44 102 SER A N 1
ATOM 769 C CA . SER A 1 102 ? 9.455 7.162 29.676 1.00 84.44 102 SER A CA 1
ATOM 770 C C . SER A 1 102 ? 8.274 7.497 28.762 1.00 84.44 102 SER A C 1
ATOM 772 O O . SER A 1 102 ? 8.463 7.926 27.624 1.00 84.44 102 SER A O 1
ATOM 774 N N . ASP A 1 103 ? 7.046 7.368 29.262 1.00 76.00 103 ASP A N 1
ATOM 775 C CA . ASP A 1 103 ? 5.852 7.805 28.521 1.00 76.00 103 ASP A CA 1
ATOM 776 C C . ASP A 1 103 ? 5.841 9.323 28.290 1.00 76.00 103 ASP A C 1
ATOM 778 O O . ASP A 1 103 ? 5.336 9.796 27.274 1.00 76.00 103 ASP A O 1
ATOM 782 N N . ALA A 1 104 ? 6.480 10.086 29.183 1.00 80.56 104 ALA A N 1
ATOM 783 C CA . ALA A 1 104 ? 6.705 11.515 29.000 1.00 80.56 104 ALA A CA 1
ATOM 784 C C . ALA A 1 104 ? 7.640 11.810 27.817 1.00 80.56 104 ALA A C 1
ATOM 786 O O . ALA A 1 104 ? 7.391 12.753 27.065 1.00 80.56 104 ALA A O 1
ATOM 787 N N . ASP A 1 105 ? 8.674 10.984 27.616 1.00 86.25 105 ASP A N 1
ATOM 788 C CA . ASP A 1 105 ? 9.559 11.058 26.447 1.00 86.25 105 ASP A CA 1
ATOM 789 C C . ASP A 1 105 ? 8.766 10.772 25.170 1.00 86.25 105 ASP A C 1
ATOM 791 O O . ASP A 1 105 ? 8.840 11.551 24.223 1.00 86.25 105 ASP A O 1
ATOM 795 N N . ARG A 1 106 ? 7.961 9.698 25.162 1.00 79.69 106 ARG A N 1
ATOM 796 C CA . ARG A 1 106 ? 7.137 9.302 24.006 1.00 79.69 106 ARG A CA 1
ATOM 797 C C . ARG A 1 106 ? 6.106 10.367 23.645 1.00 79.69 106 ARG A C 1
ATOM 799 O O . ARG A 1 106 ? 5.977 10.705 22.472 1.00 79.69 106 ARG A O 1
ATOM 806 N N . ALA A 1 107 ? 5.412 10.930 24.634 1.00 73.56 107 ALA A N 1
ATOM 807 C CA . ALA A 1 107 ? 4.418 11.979 24.420 1.00 73.56 107 ALA A CA 1
ATOM 808 C C . ALA A 1 107 ? 5.050 13.278 23.891 1.00 73.56 107 ALA A C 1
ATOM 810 O O . ALA A 1 107 ? 4.530 13.875 22.946 1.00 73.56 107 ALA A O 1
ATOM 811 N N . ALA A 1 108 ? 6.182 13.708 24.463 1.00 79.38 108 ALA A N 1
ATOM 812 C CA . ALA A 1 108 ? 6.891 14.908 24.017 1.00 79.38 108 ALA A CA 1
ATOM 813 C C . ALA A 1 108 ? 7.477 14.737 22.604 1.00 79.38 108 ALA A C 1
ATOM 815 O O . ALA A 1 108 ? 7.355 15.629 21.765 1.00 79.38 108 ALA A O 1
ATOM 816 N N . TYR A 1 109 ? 8.048 13.565 22.327 1.00 82.62 109 TYR A N 1
ATOM 817 C CA . TYR A 1 109 ? 8.558 13.180 21.016 1.00 82.62 109 TYR A CA 1
ATOM 818 C C . TYR A 1 109 ? 7.452 13.153 19.948 1.00 82.62 109 TYR A C 1
ATOM 820 O O . TYR A 1 109 ? 7.588 13.789 18.902 1.00 82.62 109 TYR A O 1
ATOM 828 N N . ALA A 1 1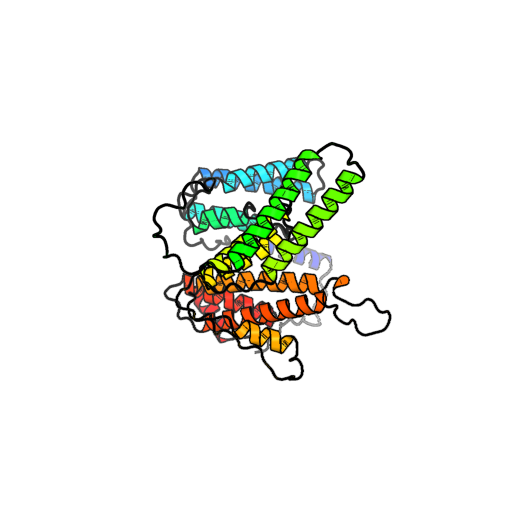10 ? 6.323 12.492 20.230 1.00 76.38 110 ALA A N 1
ATOM 829 C CA . ALA A 1 110 ? 5.181 12.416 19.319 1.00 76.38 110 ALA A CA 1
ATOM 830 C C . ALA A 1 110 ? 4.620 13.802 18.976 1.00 76.38 110 ALA A C 1
ATOM 832 O O . ALA A 1 110 ? 4.372 14.100 17.808 1.00 76.38 110 ALA A O 1
ATOM 833 N N . ALA A 1 111 ? 4.461 14.670 19.981 1.00 73.44 111 ALA A N 1
ATOM 834 C CA . ALA A 1 111 ? 3.948 16.022 19.780 1.00 73.44 111 ALA A CA 1
ATOM 835 C C . ALA A 1 111 ? 4.829 16.843 18.826 1.00 73.44 111 ALA A C 1
ATOM 837 O O . ALA A 1 111 ? 4.298 17.575 17.988 1.00 73.44 111 ALA A O 1
ATOM 838 N N . ALA A 1 112 ? 6.154 16.711 18.921 1.00 74.31 112 ALA A N 1
ATOM 839 C CA . ALA A 1 112 ? 7.082 17.428 18.053 1.00 74.31 112 ALA A CA 1
ATOM 840 C C . ALA A 1 112 ? 7.069 16.912 16.613 1.00 74.31 112 ALA A C 1
ATOM 842 O O . ALA A 1 112 ? 6.978 17.707 15.679 1.00 74.31 112 ALA A O 1
ATOM 843 N N . VAL A 1 113 ? 7.069 15.590 16.431 1.00 76.88 113 VAL A N 1
ATOM 844 C CA . VAL A 1 113 ? 7.000 14.968 15.103 1.00 76.88 113 VAL A CA 1
ATOM 845 C C . VAL A 1 113 ? 5.690 15.331 14.390 1.00 76.88 113 VAL A C 1
ATOM 847 O O . VAL A 1 113 ? 5.720 15.774 13.241 1.00 76.88 113 VAL A O 1
ATOM 850 N N . ILE A 1 114 ? 4.551 15.228 15.087 1.00 69.31 114 ILE A N 1
ATOM 851 C CA . ILE A 1 114 ? 3.239 15.630 14.554 1.00 69.31 114 ILE A CA 1
ATOM 852 C C . ILE A 1 114 ? 3.221 17.126 14.219 1.00 69.31 114 ILE A C 1
ATOM 854 O O . ILE A 1 114 ? 2.709 17.507 13.170 1.00 69.31 114 ILE A O 1
ATOM 858 N N . SER A 1 115 ? 3.790 17.985 15.073 1.00 66.88 115 SER A N 1
ATOM 859 C CA . SER A 1 115 ? 3.805 19.438 14.838 1.00 66.88 115 SER A CA 1
ATOM 860 C C . SER A 1 115 ? 4.626 19.833 13.607 1.00 66.88 115 SER A C 1
ATOM 862 O O . SER A 1 115 ? 4.186 20.704 12.857 1.00 66.88 115 SER A O 1
ATOM 864 N N . ARG A 1 116 ? 5.773 19.180 13.366 1.00 73.94 116 ARG A N 1
ATOM 865 C CA . ARG A 1 116 ? 6.579 19.374 12.148 1.00 73.94 116 ARG A CA 1
ATOM 866 C C . ARG A 1 116 ? 5.783 18.980 10.902 1.00 73.94 116 ARG A C 1
ATOM 868 O O . ARG A 1 116 ? 5.750 19.716 9.923 1.00 73.94 116 ARG A O 1
ATOM 875 N N . GLN A 1 117 ? 5.096 17.843 10.958 1.00 68.94 117 GLN A N 1
ATOM 876 C CA . GLN A 1 117 ? 4.394 17.278 9.804 1.00 68.94 117 GLN A CA 1
ATOM 877 C C . GLN A 1 117 ? 3.074 17.971 9.484 1.00 68.94 117 GLN A C 1
ATOM 879 O O . GLN A 1 117 ? 2.775 18.212 8.321 1.00 68.94 117 GLN A O 1
ATOM 884 N N . ALA A 1 118 ? 2.331 18.413 10.499 1.00 62.81 118 ALA A N 1
ATOM 885 C CA . ALA A 1 118 ? 1.126 19.219 10.308 1.00 62.81 118 ALA A CA 1
ATOM 886 C C . ALA A 1 118 ? 1.400 20.552 9.582 1.00 62.81 118 ALA A C 1
ATOM 888 O O . ALA A 1 118 ? 0.476 21.158 9.043 1.00 62.81 118 ALA A O 1
ATOM 889 N N . GLN A 1 119 ? 2.651 21.022 9.581 1.00 58.81 119 GLN A N 1
ATOM 890 C CA . GLN A 1 119 ? 3.083 22.232 8.879 1.00 58.81 119 GLN A CA 1
ATOM 891 C C . GLN A 1 119 ? 3.772 21.938 7.538 1.00 58.81 119 GLN A C 1
ATOM 893 O O . GLN A 1 119 ? 3.926 22.854 6.734 1.00 58.81 119 GLN A O 1
ATOM 898 N N . SER A 1 120 ? 4.094 20.672 7.254 1.00 57.06 120 SER A N 1
ATOM 899 C CA . SER A 1 120 ? 4.599 20.187 5.964 1.00 57.06 120 SER A CA 1
ATOM 900 C C . SER A 1 120 ? 3.448 19.895 4.988 1.00 57.06 120 SER A C 1
ATOM 902 O O . SER A 1 120 ? 3.340 18.815 4.407 1.00 57.06 120 SER A O 1
ATOM 904 N N . LEU A 1 121 ? 2.515 20.845 4.850 1.00 39.97 121 L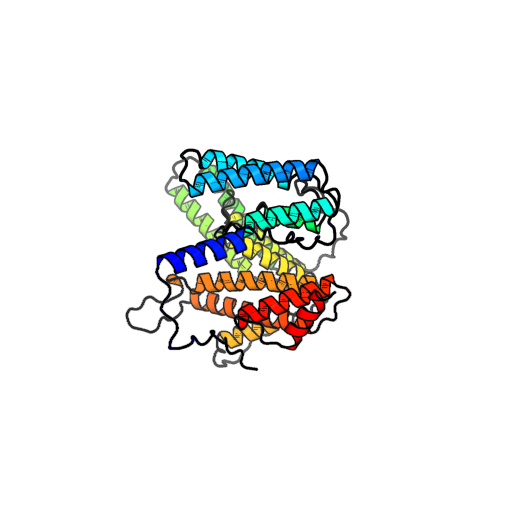EU A N 1
ATOM 905 C CA . LEU A 1 121 ? 1.399 20.755 3.903 1.00 39.97 121 LEU A CA 1
ATOM 906 C C . LEU A 1 121 ? 1.952 20.743 2.470 1.00 39.97 121 LEU A C 1
ATOM 908 O O . LEU A 1 121 ? 2.151 21.796 1.871 1.00 39.97 121 LEU A O 1
ATOM 912 N N . GLY A 1 122 ? 2.208 19.550 1.936 1.00 42.59 122 GLY A N 1
ATOM 913 C CA . GLY A 1 122 ? 2.681 19.359 0.565 1.00 42.59 122 GLY A CA 1
ATOM 914 C C . GLY A 1 122 ? 3.768 18.304 0.390 1.00 42.59 122 GLY A C 1
ATOM 915 O O . GLY A 1 122 ? 4.146 18.043 -0.748 1.00 42.59 122 GLY A O 1
ATOM 916 N N . ASP A 1 123 ? 4.256 17.686 1.467 1.00 43.62 123 ASP A N 1
ATOM 917 C CA . ASP A 1 123 ? 5.302 16.673 1.352 1.00 43.62 123 ASP A CA 1
ATOM 918 C C . ASP A 1 123 ? 4.695 15.283 1.100 1.00 43.62 123 ASP A C 1
ATOM 920 O O . ASP A 1 123 ? 4.272 14.573 2.014 1.00 43.62 123 ASP A O 1
ATOM 924 N N . ALA A 1 124 ? 4.593 14.916 -0.180 1.00 42.53 124 ALA A N 1
ATOM 925 C CA . ALA A 1 124 ? 4.096 13.612 -0.626 1.00 42.53 124 ALA A CA 1
ATOM 926 C C . ALA A 1 124 ? 5.003 12.437 -0.190 1.00 42.53 124 ALA A C 1
ATOM 928 O O . ALA A 1 124 ? 4.577 11.284 -0.259 1.00 42.53 124 ALA A O 1
ATOM 929 N N . SER A 1 125 ? 6.206 12.721 0.332 1.00 46.59 125 SER A N 1
ATOM 930 C CA . SER A 1 125 ? 7.180 11.736 0.826 1.00 46.59 125 SER A CA 1
ATOM 931 C C . SER A 1 125 ? 6.838 11.144 2.204 1.00 46.59 125 SER A C 1
ATOM 933 O O . SER A 1 125 ? 7.605 10.365 2.763 1.00 46.59 125 SER A O 1
ATOM 935 N N . ALA A 1 126 ? 5.664 11.439 2.780 1.00 45.19 126 ALA A N 1
ATOM 936 C CA . ALA A 1 126 ? 5.324 11.023 4.145 1.00 45.19 126 ALA A CA 1
ATOM 937 C C . ALA A 1 126 ? 5.230 9.497 4.400 1.00 45.19 126 ALA A C 1
ATOM 939 O O . ALA A 1 126 ? 4.981 9.080 5.539 1.00 45.19 126 ALA A O 1
ATOM 940 N N . THR A 1 127 ? 5.430 8.670 3.369 1.00 47.19 127 THR A N 1
ATOM 941 C CA . THR A 1 127 ? 5.169 7.222 3.344 1.00 47.19 127 THR A CA 1
ATOM 942 C C . THR A 1 127 ? 6.422 6.336 3.345 1.00 47.19 127 THR A C 1
ATOM 944 O O . THR A 1 127 ? 6.295 5.124 3.524 1.00 47.19 127 THR A O 1
ATOM 947 N N . GLU A 1 128 ? 7.633 6.887 3.211 1.00 45.19 128 GLU A N 1
ATOM 948 C CA . GLU A 1 128 ? 8.851 6.064 3.140 1.00 45.19 128 GLU A CA 1
ATOM 949 C C . GLU A 1 128 ? 9.169 5.369 4.474 1.00 45.19 128 GLU A C 1
ATOM 951 O O . GLU A 1 128 ? 8.847 5.857 5.559 1.00 45.19 128 GLU A O 1
ATOM 956 N N . ARG A 1 129 ? 9.875 4.230 4.427 1.00 43.97 129 ARG A N 1
ATOM 957 C CA . ARG A 1 129 ? 10.294 3.517 5.648 1.00 43.97 129 ARG A CA 1
ATOM 958 C C . ARG A 1 129 ? 11.171 4.407 6.526 1.00 43.97 129 ARG A C 1
ATOM 960 O O . ARG A 1 129 ? 10.970 4.435 7.736 1.00 43.97 129 ARG A O 1
ATOM 967 N N . ASP A 1 130 ? 12.100 5.142 5.932 1.00 49.41 130 ASP A N 1
ATOM 968 C CA . ASP A 1 130 ? 13.018 6.022 6.659 1.00 49.41 130 ASP A CA 1
ATOM 969 C C . ASP A 1 130 ? 12.463 7.441 6.815 1.00 49.41 130 ASP A C 1
ATOM 971 O O . ASP A 1 130 ? 13.083 8.286 7.468 1.00 49.41 130 ASP A O 1
ATOM 975 N N . HIS A 1 131 ? 11.239 7.670 6.316 1.00 59.38 131 HIS A N 1
ATOM 976 C CA . HIS A 1 131 ? 10.522 8.902 6.556 1.00 59.38 131 HIS A CA 1
ATOM 977 C C . HIS A 1 131 ? 10.364 9.095 8.072 1.00 59.38 131 HIS A C 1
ATOM 979 O O . HIS A 1 131 ? 9.975 8.168 8.804 1.00 59.38 131 HIS A O 1
ATOM 985 N N . PRO A 1 132 ? 10.618 10.307 8.581 1.00 59.09 132 PRO A N 1
ATOM 986 C CA . PRO A 1 132 ? 10.573 10.572 10.005 1.00 59.09 132 PRO A CA 1
ATOM 987 C C . PRO A 1 132 ? 9.282 10.174 10.721 1.00 59.09 132 PRO A C 1
ATOM 989 O O . PRO A 1 132 ? 9.338 9.832 11.899 1.00 59.09 132 PRO A O 1
ATOM 992 N N . MET A 1 133 ? 8.133 10.164 10.034 1.00 59.91 133 MET A N 1
ATOM 993 C CA . MET A 1 133 ? 6.873 9.673 10.612 1.00 59.91 133 MET A CA 1
ATOM 994 C C . MET A 1 133 ? 6.876 8.166 10.845 1.00 59.91 133 MET A C 1
ATOM 996 O O . MET A 1 133 ? 6.420 7.720 11.892 1.00 59.91 133 MET A O 1
ATOM 1000 N N . ALA A 1 134 ? 7.407 7.377 9.912 1.00 57.47 134 ALA A N 1
ATOM 1001 C CA . ALA A 1 134 ? 7.480 5.926 10.045 1.00 57.47 134 ALA A CA 1
ATOM 1002 C C . ALA A 1 134 ? 8.524 5.507 11.093 1.00 57.47 134 ALA A C 1
ATOM 1004 O O . ALA A 1 134 ? 8.335 4.525 11.819 1.00 57.47 134 ALA A O 1
ATOM 1005 N N . VAL A 1 135 ? 9.625 6.257 11.206 1.00 60.47 135 VAL A N 1
ATOM 1006 C CA . VAL A 1 135 ? 10.613 6.096 12.286 1.00 60.47 135 VAL A CA 1
ATOM 1007 C C . VAL A 1 135 ? 9.995 6.474 13.633 1.00 60.47 135 VAL A C 1
ATOM 1009 O O . VAL A 1 135 ? 10.086 5.708 14.593 1.00 60.47 135 VAL A O 1
ATOM 1012 N N . ALA A 1 136 ? 9.292 7.605 13.696 1.00 62.97 136 ALA A N 1
ATOM 1013 C CA . ALA A 1 136 ? 8.646 8.060 14.916 1.00 62.97 136 ALA A CA 1
ATOM 1014 C C . ALA A 1 136 ? 7.528 7.134 15.387 1.00 62.97 136 ALA A C 1
ATOM 1016 O O . ALA A 1 136 ? 7.467 6.810 16.571 1.00 62.97 136 ALA A O 1
ATOM 1017 N N . PHE A 1 137 ? 6.689 6.653 14.470 1.00 58.09 137 PHE A N 1
ATOM 1018 C CA . PHE A 1 137 ? 5.645 5.681 14.767 1.00 58.09 137 PHE A CA 1
ATOM 1019 C C . PHE A 1 137 ? 6.236 4.405 15.374 1.00 58.09 137 PHE A C 1
ATOM 1021 O O . PHE A 1 137 ? 5.764 3.955 16.413 1.00 58.09 137 PHE A O 1
ATOM 1028 N N . ARG A 1 138 ? 7.323 3.865 14.805 1.00 57.91 138 ARG A N 1
ATOM 1029 C CA . ARG A 1 138 ? 8.010 2.681 15.354 1.00 57.91 138 ARG A CA 1
ATOM 1030 C C . ARG A 1 138 ? 8.597 2.936 16.742 1.00 57.91 138 ARG A C 1
ATOM 1032 O O . ARG A 1 138 ? 8.380 2.129 17.644 1.00 57.91 138 ARG A O 1
ATOM 1039 N N . ASN A 1 139 ? 9.263 4.073 16.935 1.00 64.56 139 ASN A N 1
ATOM 1040 C CA . ASN A 1 139 ? 9.806 4.465 18.237 1.00 64.56 139 ASN A CA 1
ATOM 1041 C C . ASN A 1 139 ? 8.704 4.589 19.310 1.00 64.56 139 ASN A C 1
ATOM 1043 O O . ASN A 1 139 ? 8.907 4.188 20.456 1.00 64.56 139 ASN A O 1
ATOM 1047 N N . ILE A 1 140 ? 7.530 5.114 18.943 1.00 60.81 140 ILE A N 1
ATOM 1048 C CA . ILE A 1 140 ? 6.386 5.294 19.849 1.00 60.81 140 ILE A CA 1
ATOM 1049 C C . ILE A 1 140 ? 5.682 3.960 20.131 1.00 60.81 140 ILE A C 1
ATOM 1051 O O . ILE A 1 140 ? 5.479 3.621 21.299 1.00 60.81 140 ILE A O 1
ATOM 1055 N N . ALA A 1 141 ? 5.327 3.213 19.082 1.00 52.22 141 ALA A N 1
ATOM 1056 C CA . ALA A 1 141 ? 4.486 2.019 19.154 1.00 52.22 141 ALA A CA 1
ATOM 1057 C C . ALA A 1 141 ? 5.227 0.802 19.715 1.00 52.22 141 ALA A C 1
ATOM 1059 O O . ALA A 1 141 ? 4.663 0.040 20.494 1.00 52.22 141 ALA A O 1
ATOM 1060 N N . LEU A 1 142 ? 6.499 0.626 19.350 1.00 54.75 142 LEU A N 1
ATOM 1061 C CA . LEU A 1 142 ? 7.250 -0.586 19.684 1.00 54.75 142 LEU A CA 1
ATOM 1062 C C . LEU A 1 142 ? 8.215 -0.372 20.854 1.00 54.75 142 LEU A C 1
ATOM 1064 O O . LEU A 1 142 ? 8.679 -1.335 21.452 1.00 54.75 142 LEU A O 1
ATOM 1068 N N . GLY A 1 143 ? 8.541 0.882 21.202 1.00 54.31 143 GLY A N 1
ATOM 1069 C CA . GLY A 1 143 ? 9.604 1.180 22.173 1.00 54.31 143 GLY A CA 1
ATOM 1070 C C . GLY A 1 143 ? 10.982 0.658 21.747 1.00 54.31 143 GLY A C 1
ATOM 1071 O O . GLY A 1 143 ? 11.928 0.681 22.533 1.00 54.31 143 GLY A O 1
ATOM 1072 N N . GLU A 1 144 ? 11.091 0.167 20.515 1.00 52.50 144 GLU A N 1
ATOM 1073 C CA . GLU A 1 144 ? 12.310 -0.341 19.924 1.00 52.50 144 GLU A CA 1
ATOM 1074 C C . GLU A 1 144 ? 13.060 0.848 19.339 1.00 52.50 144 GLU A C 1
ATOM 1076 O O . GLU A 1 144 ? 12.628 1.453 18.359 1.00 52.50 144 GLU A O 1
ATOM 1081 N N . HIS A 1 145 ? 14.208 1.181 19.930 1.00 54.06 145 HIS A N 1
ATOM 1082 C CA . HIS A 1 145 ? 15.206 1.962 19.215 1.00 54.06 145 HIS A CA 1
ATOM 1083 C C . HIS A 1 145 ? 15.526 1.230 17.926 1.00 54.06 145 HIS A C 1
ATOM 1085 O O . HIS A 1 145 ? 16.048 0.117 17.986 1.00 54.06 145 HIS A O 1
ATOM 1091 N N . ALA A 1 146 ? 15.176 1.835 16.790 1.00 46.69 146 ALA A N 1
ATOM 1092 C CA . ALA A 1 146 ? 15.441 1.277 15.476 1.00 46.69 146 ALA A CA 1
ATOM 1093 C C . ALA A 1 146 ? 16.910 0.818 15.395 1.00 46.69 146 ALA A C 1
ATOM 1095 O O . ALA A 1 146 ? 17.829 1.632 15.315 1.00 46.69 146 ALA A O 1
ATOM 1096 N N . ARG A 1 147 ? 17.125 -0.500 15.481 1.00 46.41 147 ARG A N 1
ATOM 1097 C CA . ARG A 1 147 ? 18.407 -1.158 15.214 1.00 46.41 147 ARG A CA 1
ATOM 1098 C C . ARG A 1 147 ? 18.447 -1.547 13.739 1.00 46.41 147 ARG A C 1
ATOM 1100 O O . ARG A 1 147 ? 17.437 -1.989 13.192 1.00 46.41 147 ARG A O 1
ATOM 1107 N N . GLU A 1 148 ? 19.619 -1.404 13.127 1.00 38.16 148 GLU A N 1
ATOM 1108 C CA . GLU A 1 148 ? 19.897 -1.840 11.752 1.00 38.16 148 GLU A CA 1
ATOM 1109 C C . GLU A 1 148 ? 19.663 -3.356 11.529 1.00 38.16 148 GLU A C 1
ATOM 1111 O O . GLU A 1 148 ? 19.679 -4.127 12.496 1.00 38.16 148 GLU A O 1
ATOM 1116 N N . PRO A 1 149 ? 19.402 -3.806 10.279 1.00 49.09 149 PRO A N 1
ATOM 1117 C CA . PRO A 1 149 ? 18.523 -4.950 10.042 1.00 49.09 149 PRO A CA 1
ATOM 1118 C C . PRO A 1 149 ? 19.177 -6.309 9.683 1.00 49.09 149 PRO A C 1
ATOM 1120 O O . PRO A 1 149 ? 20.315 -6.422 9.247 1.00 49.09 149 PRO A O 1
ATOM 1123 N N . GLU A 1 150 ? 18.317 -7.333 9.811 1.00 39.59 150 GLU A N 1
ATOM 1124 C CA . GLU A 1 150 ? 18.135 -8.550 8.981 1.00 39.59 150 GLU A CA 1
ATOM 1125 C C . GLU A 1 150 ? 18.802 -9.908 9.276 1.00 39.59 150 GLU A C 1
ATOM 1127 O O . GLU A 1 150 ? 18.191 -10.924 8.951 1.00 39.59 150 GLU A O 1
ATOM 1132 N N . ALA A 1 151 ? 19.925 -10.032 9.981 1.00 42.66 151 ALA A N 1
ATOM 1133 C CA . ALA A 1 151 ? 20.627 -11.333 10.038 1.00 42.66 151 ALA A CA 1
ATOM 1134 C C . ALA A 1 151 ? 20.026 -12.446 10.946 1.00 42.66 151 ALA A C 1
ATOM 1136 O O . ALA A 1 151 ? 20.584 -13.539 11.006 1.00 42.66 151 ALA A O 1
ATOM 1137 N N . MET A 1 152 ? 18.931 -12.222 11.692 1.00 36.88 152 MET A N 1
ATOM 1138 C CA . MET A 1 152 ? 18.574 -13.093 12.841 1.00 36.88 152 MET A CA 1
ATOM 1139 C C . MET A 1 152 ? 17.159 -13.710 12.848 1.00 36.88 152 MET A C 1
ATOM 1141 O O . MET A 1 152 ? 16.699 -14.173 13.890 1.00 36.88 152 MET A O 1
ATOM 1145 N N . ARG A 1 153 ? 16.436 -13.761 11.722 1.00 46.47 153 ARG A N 1
ATOM 1146 C CA . ARG A 1 153 ? 14.986 -14.085 11.717 1.00 46.47 153 ARG A CA 1
ATOM 1147 C C . ARG A 1 153 ? 14.576 -15.544 11.422 1.00 46.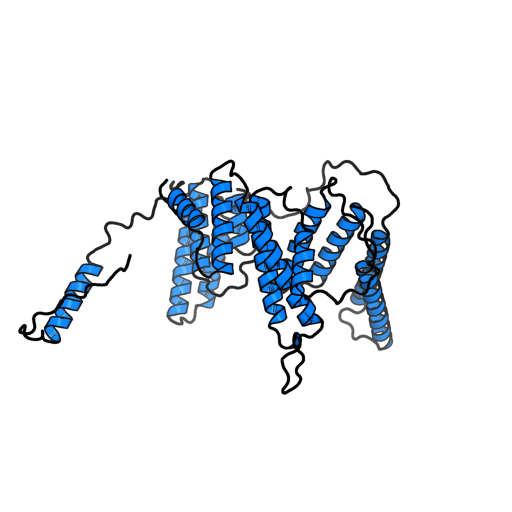47 153 ARG A C 1
ATOM 1149 O O . ARG A 1 153 ? 13.385 -15.795 11.265 1.00 46.47 153 ARG A O 1
ATOM 1156 N N . HIS A 1 154 ? 15.487 -16.523 11.378 1.00 40.72 154 HIS A N 1
ATOM 1157 C CA . HIS A 1 154 ? 15.150 -17.885 10.895 1.00 40.72 154 HIS A CA 1
ATOM 1158 C C . HIS A 1 154 ? 15.310 -19.047 11.895 1.00 40.72 154 HIS A C 1
ATOM 1160 O O . HIS A 1 154 ? 15.281 -20.209 11.492 1.00 40.72 154 HIS A O 1
ATOM 1166 N N . VAL A 1 155 ? 15.429 -18.799 13.199 1.00 33.72 155 VAL A N 1
ATOM 1167 C CA . VAL A 1 155 ? 15.563 -19.894 14.179 1.00 33.72 155 VAL A CA 1
ATOM 1168 C C . VAL A 1 155 ? 14.182 -20.425 14.602 1.00 33.72 155 VAL A C 1
ATOM 1170 O O . VAL A 1 155 ? 13.444 -19.727 15.289 1.00 33.72 155 VAL A O 1
ATOM 1173 N N . GLY A 1 156 ? 13.844 -21.672 14.227 1.00 35.69 156 GLY A N 1
ATOM 1174 C CA . GLY A 1 156 ? 12.834 -22.482 14.940 1.00 35.69 156 GLY A CA 1
ATOM 1175 C C . GLY A 1 156 ? 11.622 -23.040 14.172 1.00 35.69 156 GLY A C 1
ATOM 1176 O O . GLY A 1 156 ? 10.773 -23.665 14.807 1.00 35.69 156 GLY A O 1
ATOM 1177 N N . ARG A 1 157 ? 11.493 -22.878 12.846 1.00 32.88 157 ARG A N 1
ATOM 1178 C CA . ARG A 1 157 ? 10.339 -23.437 12.101 1.00 32.88 157 ARG A CA 1
ATOM 1179 C C . ARG A 1 157 ? 10.589 -24.863 11.595 1.00 32.88 157 ARG A C 1
ATOM 1181 O O . ARG A 1 157 ? 11.620 -25.148 10.995 1.00 32.88 157 ARG A O 1
ATOM 1188 N N . LYS A 1 158 ? 9.620 -25.753 11.833 1.00 33.12 158 LYS A N 1
ATOM 1189 C CA . LYS A 1 158 ? 9.619 -27.162 11.405 1.00 33.12 158 LYS A CA 1
ATOM 1190 C C . LYS A 1 158 ? 9.233 -27.256 9.921 1.00 33.12 158 LYS A C 1
ATOM 1192 O O . LYS A 1 158 ? 8.277 -26.604 9.513 1.00 33.12 158 LYS A O 1
ATOM 1197 N N . ALA A 1 159 ? 9.975 -28.041 9.140 1.00 39.53 159 ALA A N 1
ATOM 1198 C CA . ALA A 1 159 ? 9.749 -28.204 7.703 1.00 39.53 159 ALA A CA 1
ATOM 1199 C C . ALA A 1 159 ? 8.422 -28.930 7.409 1.00 39.53 159 ALA A C 1
ATOM 1201 O O . ALA A 1 159 ? 8.119 -29.950 8.032 1.00 39.53 159 ALA A O 1
ATOM 1202 N N . GLU A 1 160 ? 7.645 -28.390 6.466 1.00 44.62 160 GLU A N 1
ATOM 1203 C CA . GLU A 1 160 ? 6.456 -29.041 5.901 1.00 44.62 160 GLU A CA 1
ATOM 1204 C C . GLU A 1 160 ? 6.877 -30.188 4.956 1.00 44.62 160 GLU A C 1
ATOM 1206 O O . GLU A 1 160 ? 7.929 -30.095 4.320 1.00 44.62 160 GLU A O 1
ATOM 1211 N N . PRO A 1 161 ? 6.098 -31.283 4.869 1.00 49.25 161 PRO A N 1
ATOM 1212 C CA . PRO A 1 161 ? 6.435 -32.439 4.040 1.00 49.25 161 PRO A CA 1
ATOM 1213 C C . PRO A 1 161 ? 6.290 -32.143 2.537 1.00 49.25 161 PRO A C 1
ATOM 1215 O O . PRO A 1 161 ? 5.371 -31.441 2.116 1.00 49.25 161 PRO A O 1
ATOM 1218 N N . GLU A 1 162 ? 7.192 -32.719 1.735 1.00 48.22 162 GLU A N 1
ATOM 1219 C CA . GLU A 1 162 ? 7.264 -32.577 0.273 1.00 48.22 162 GLU A CA 1
ATOM 1220 C C . GLU A 1 162 ? 6.027 -33.173 -0.422 1.00 48.22 162 GLU A C 1
ATOM 1222 O O . GLU A 1 162 ? 5.948 -34.367 -0.710 1.00 48.22 162 GLU A O 1
ATOM 1227 N N . GLY A 1 163 ? 5.038 -32.322 -0.696 1.00 57.41 163 GLY A N 1
ATOM 1228 C CA . GLY A 1 163 ? 4.021 -32.578 -1.714 1.00 57.41 163 GLY A CA 1
ATOM 1229 C C . GLY A 1 163 ? 4.581 -32.362 -3.124 1.00 57.41 163 GLY A C 1
ATOM 1230 O O . GLY A 1 163 ? 5.632 -31.746 -3.298 1.00 57.41 163 GLY A O 1
ATOM 1231 N N . ALA A 1 164 ? 3.868 -32.862 -4.138 1.00 66.38 164 ALA A N 1
ATOM 1232 C CA . ALA A 1 164 ? 4.206 -32.640 -5.544 1.00 66.38 164 ALA A CA 1
ATOM 1233 C C . ALA A 1 164 ? 4.478 -31.148 -5.815 1.00 66.38 164 ALA A C 1
ATOM 1235 O O . ALA A 1 164 ? 3.700 -30.288 -5.396 1.00 66.38 164 ALA A O 1
ATOM 1236 N N . ALA A 1 165 ? 5.597 -30.858 -6.484 1.00 80.81 165 ALA A N 1
ATOM 1237 C CA . ALA A 1 165 ? 6.059 -29.495 -6.709 1.00 80.81 165 ALA A CA 1
ATOM 1238 C C . ALA A 1 165 ? 5.005 -28.678 -7.471 1.00 80.81 165 ALA A C 1
ATOM 1240 O O . ALA A 1 165 ? 4.542 -29.077 -8.540 1.00 80.81 165 ALA A O 1
ATOM 1241 N N . ASP A 1 166 ? 4.635 -27.532 -6.906 1.00 89.81 166 ASP A N 1
ATOM 1242 C CA . ASP A 1 166 ? 3.695 -26.599 -7.518 1.00 89.81 166 ASP A CA 1
ATOM 1243 C C . ASP A 1 166 ? 4.265 -26.072 -8.849 1.00 89.81 166 ASP A C 1
ATOM 1245 O O . ASP A 1 166 ? 5.421 -25.627 -8.866 1.00 89.81 166 ASP A O 1
ATOM 1249 N N . PRO A 1 167 ? 3.502 -26.092 -9.960 1.00 92.12 167 PRO A N 1
ATOM 1250 C CA . PRO A 1 167 ? 3.983 -25.631 -11.265 1.00 92.12 167 PRO A CA 1
ATOM 1251 C C . PRO A 1 167 ? 4.532 -24.197 -11.240 1.00 92.12 167 PRO A C 1
ATOM 1253 O O . PRO A 1 167 ? 5.449 -23.883 -12.004 1.00 92.12 167 PRO A O 1
ATOM 1256 N N . ILE A 1 168 ? 4.050 -23.337 -10.331 1.00 94.00 168 ILE A N 1
ATOM 1257 C CA . ILE A 1 168 ? 4.551 -21.963 -10.196 1.00 94.00 168 ILE A CA 1
ATOM 1258 C C . ILE A 1 168 ? 6.032 -21.905 -9.813 1.00 94.00 168 ILE A C 1
ATOM 1260 O O . ILE A 1 168 ? 6.739 -20.987 -10.221 1.00 94.00 168 ILE A O 1
ATOM 1264 N N . LEU A 1 169 ? 6.537 -22.895 -9.070 1.00 94.50 169 LEU A N 1
ATOM 1265 C CA . LEU A 1 169 ? 7.932 -22.924 -8.632 1.00 94.50 169 LEU A CA 1
ATOM 1266 C C . LEU A 1 169 ? 8.876 -23.122 -9.821 1.00 94.50 169 LEU A C 1
ATOM 1268 O O . LEU A 1 169 ? 9.917 -22.470 -9.894 1.00 94.50 169 LEU A O 1
ATOM 1272 N N . ALA A 1 170 ? 8.488 -23.964 -10.783 1.00 94.62 170 ALA A N 1
ATOM 1273 C CA . ALA A 1 170 ? 9.245 -24.167 -12.016 1.00 94.62 170 ALA A CA 1
ATOM 1274 C C . ALA A 1 170 ? 9.224 -22.913 -12.912 1.00 94.62 170 ALA A C 1
ATOM 1276 O O . ALA A 1 170 ? 10.257 -22.535 -13.473 1.00 94.62 170 ALA A O 1
ATOM 1277 N N . ALA A 1 171 ? 8.076 -22.229 -13.003 1.00 94.88 171 ALA A N 1
ATOM 1278 C CA . ALA A 1 171 ? 7.963 -20.965 -13.732 1.00 94.88 171 ALA A CA 1
ATOM 1279 C C . ALA A 1 171 ? 8.851 -19.871 -13.107 1.00 94.88 171 ALA A C 1
ATOM 1281 O O . ALA A 1 171 ? 9.616 -19.216 -13.816 1.00 94.88 171 ALA A O 1
ATOM 1282 N N . ILE A 1 172 ? 8.821 -19.726 -11.775 1.00 95.31 172 ILE A N 1
ATOM 1283 C CA . ILE A 1 172 ? 9.662 -18.773 -11.035 1.00 95.31 172 ILE A CA 1
ATOM 1284 C C . ILE A 1 172 ? 11.148 -19.082 -11.241 1.00 95.31 172 ILE A C 1
ATOM 1286 O O . ILE A 1 172 ? 11.926 -18.165 -11.498 1.00 95.31 172 ILE A O 1
ATOM 1290 N N . ALA A 1 173 ? 11.554 -20.354 -11.163 1.00 96.31 173 ALA A N 1
ATOM 1291 C CA . ALA A 1 173 ? 12.939 -20.756 -11.406 1.00 96.31 173 ALA A CA 1
ATOM 1292 C C . ALA A 1 173 ? 13.402 -20.390 -12.827 1.00 96.31 173 ALA A C 1
ATOM 1294 O O . ALA A 1 173 ? 14.496 -19.856 -13.000 1.00 96.31 173 ALA A O 1
ATOM 1295 N N . THR A 1 174 ? 12.543 -20.596 -13.830 1.00 96.50 174 THR A N 1
ATOM 1296 C CA . THR A 1 174 ? 12.824 -20.212 -15.223 1.00 96.50 174 THR A CA 1
ATOM 1297 C C . THR A 1 174 ? 12.977 -18.697 -15.369 1.00 96.50 174 THR A C 1
ATOM 1299 O O . THR A 1 174 ? 13.920 -18.237 -16.010 1.00 96.50 174 THR A O 1
ATOM 1302 N N . SER A 1 175 ? 12.101 -17.906 -14.736 1.00 95.88 175 SER A N 1
ATOM 1303 C CA . SER A 1 175 ? 12.220 -16.442 -14.744 1.00 95.88 175 SER A CA 1
ATOM 1304 C C . SER A 1 175 ? 13.494 -15.961 -14.059 1.00 95.88 175 SER A C 1
ATOM 1306 O O . SER A 1 175 ? 14.133 -15.058 -14.588 1.00 95.88 175 SER A O 1
ATOM 1308 N N . LYS A 1 176 ? 13.890 -16.563 -12.930 1.00 95.56 176 LYS A N 1
ATOM 1309 C CA . LYS A 1 176 ? 15.146 -16.225 -12.243 1.00 95.56 176 LYS A CA 1
ATOM 1310 C C . LYS A 1 176 ? 16.365 -16.517 -13.116 1.00 95.56 176 LYS A C 1
ATOM 1312 O O . LYS A 1 176 ? 17.219 -15.652 -13.244 1.00 95.56 176 LYS A O 1
ATOM 1317 N N . ALA A 1 177 ? 16.405 -17.670 -13.784 1.00 96.81 177 ALA A N 1
ATOM 1318 C CA . ALA A 1 177 ? 17.499 -18.014 -14.692 1.00 96.81 177 ALA A CA 1
ATOM 1319 C C . ALA A 1 177 ? 17.592 -17.058 -15.898 1.00 96.81 177 ALA A C 1
ATOM 1321 O O . ALA A 1 177 ? 18.689 -16.675 -16.301 1.00 96.81 177 ALA A O 1
ATOM 1322 N N . ALA A 1 178 ? 16.452 -16.646 -16.468 1.00 95.44 178 ALA A N 1
ATOM 1323 C CA . ALA A 1 178 ? 16.427 -15.669 -17.560 1.00 95.44 178 ALA A CA 1
ATOM 1324 C C . ALA A 1 178 ? 16.927 -14.286 -17.103 1.00 95.44 178 ALA A C 1
ATOM 1326 O O . ALA A 1 178 ? 17.740 -13.667 -17.785 1.00 95.44 178 ALA A O 1
ATOM 1327 N N . THR A 1 179 ? 16.492 -13.850 -15.919 1.00 94.50 179 THR A N 1
ATOM 1328 C CA . THR A 1 179 ? 16.972 -12.642 -15.240 1.00 94.50 179 THR A CA 1
ATOM 1329 C C . THR A 1 179 ? 18.486 -12.688 -14.994 1.00 94.50 179 THR A C 1
ATOM 1331 O O . THR A 1 179 ? 19.190 -11.757 -15.371 1.00 94.50 179 THR A O 1
ATOM 1334 N N . GLU A 1 180 ? 19.010 -13.779 -14.429 1.00 96.06 180 GLU A N 1
ATOM 1335 C CA . GLU A 1 180 ? 20.446 -13.947 -14.167 1.00 96.06 180 GLU A CA 1
ATOM 1336 C C . GLU A 1 180 ? 21.274 -13.915 -15.459 1.00 96.06 180 GLU A C 1
ATOM 1338 O O . GLU A 1 180 ? 22.357 -13.333 -15.486 1.00 96.06 180 GLU A O 1
ATOM 1343 N N . ALA A 1 181 ? 20.766 -14.498 -16.551 1.00 97.19 181 ALA A N 1
ATOM 1344 C CA . ALA A 1 181 ? 21.425 -14.447 -17.854 1.00 97.19 181 ALA A CA 1
ATOM 1345 C C . ALA A 1 181 ? 21.466 -13.021 -18.436 1.00 97.19 181 ALA A C 1
ATOM 1347 O O . ALA A 1 181 ? 22.479 -12.635 -19.024 1.00 97.19 181 ALA A O 1
ATOM 1348 N N . PHE A 1 182 ? 20.391 -12.242 -18.263 1.00 95.69 182 PHE A N 1
ATOM 1349 C CA . PHE A 1 182 ? 20.343 -10.836 -18.669 1.00 95.69 182 PHE A CA 1
ATOM 1350 C C . PHE A 1 182 ? 21.317 -9.980 -17.843 1.00 95.69 182 PHE A C 1
ATOM 1352 O O . PHE A 1 182 ? 22.128 -9.252 -18.415 1.00 95.69 182 PHE A O 1
ATOM 1359 N N . ASP A 1 183 ? 21.320 -10.144 -16.516 1.00 94.19 183 ASP A N 1
ATOM 1360 C CA . ASP A 1 183 ? 22.226 -9.426 -15.610 1.00 94.19 183 ASP A CA 1
ATOM 1361 C C . ASP A 1 183 ? 23.694 -9.755 -15.898 1.00 94.19 183 ASP A C 1
ATOM 1363 O O . ASP A 1 183 ? 24.524 -8.855 -16.036 1.00 94.19 183 ASP A O 1
ATOM 1367 N N . ALA A 1 184 ? 24.019 -11.041 -16.075 1.00 96.56 184 ALA A N 1
ATOM 1368 C CA . ALA A 1 184 ? 25.368 -11.475 -16.425 1.00 96.56 184 ALA A CA 1
ATOM 1369 C C . ALA A 1 184 ? 25.838 -10.853 -17.747 1.00 96.56 184 ALA A C 1
ATOM 1371 O O . ALA A 1 184 ? 26.990 -10.434 -17.855 1.00 96.56 184 ALA A O 1
ATOM 1372 N N . PHE A 1 185 ? 24.957 -10.753 -18.746 1.00 97.31 185 PHE A N 1
ATOM 1373 C CA . PHE A 1 185 ? 25.276 -10.073 -19.997 1.00 97.31 185 PHE A CA 1
ATOM 1374 C C . PHE A 1 185 ? 25.517 -8.571 -19.788 1.00 97.31 185 PHE A C 1
ATOM 1376 O O . PHE A 1 185 ? 26.523 -8.056 -20.284 1.00 97.31 185 PHE A O 1
ATOM 1383 N N . GLY A 1 186 ? 24.669 -7.892 -19.009 1.00 94.50 186 GLY A N 1
ATOM 1384 C CA . GLY A 1 186 ? 24.826 -6.474 -18.668 1.00 94.50 186 GLY A CA 1
ATOM 1385 C C . GLY A 1 186 ? 26.155 -6.160 -17.970 1.00 94.50 186 GLY A C 1
ATOM 1386 O O . GLY A 1 186 ? 26.792 -5.149 -18.265 1.00 94.50 186 GLY A O 1
ATOM 1387 N N . GLU A 1 187 ? 26.638 -7.057 -17.109 1.00 95.88 187 GLU A N 1
ATOM 1388 C CA . GLU A 1 187 ? 27.969 -6.942 -16.500 1.00 95.88 187 GLU A CA 1
ATOM 1389 C C . GLU A 1 187 ? 29.099 -7.008 -17.543 1.00 95.88 187 GLU A C 1
ATOM 1391 O O . GLU A 1 187 ? 30.065 -6.249 -17.454 1.00 95.88 187 GLU A O 1
ATOM 1396 N N . THR A 1 188 ? 28.983 -7.857 -18.575 1.00 96.88 188 THR A N 1
ATOM 1397 C CA . THR A 1 188 ? 30.018 -7.960 -19.627 1.00 96.88 188 THR A CA 1
ATOM 1398 C C . THR A 1 188 ? 30.083 -6.752 -20.561 1.00 96.88 188 THR A C 1
ATOM 1400 O O . THR A 1 188 ? 31.113 -6.530 -21.203 1.00 96.88 188 THR A O 1
ATOM 1403 N N . THR A 1 189 ? 29.002 -5.978 -20.666 1.00 95.88 189 THR A N 1
ATOM 1404 C CA . THR A 1 189 ? 28.900 -4.822 -21.569 1.00 95.88 189 THR A CA 1
ATOM 1405 C C . THR A 1 189 ? 29.016 -3.479 -20.846 1.00 95.88 189 THR A C 1
ATOM 1407 O O . THR A 1 189 ? 29.119 -2.439 -21.504 1.00 95.88 189 THR A O 1
ATOM 1410 N N . ARG A 1 190 ? 29.061 -3.469 -19.507 1.00 94.44 190 ARG A N 1
ATOM 1411 C CA . ARG A 1 190 ? 29.130 -2.247 -18.697 1.00 94.44 190 ARG A CA 1
ATOM 1412 C C . ARG A 1 190 ? 30.336 -1.378 -19.075 1.00 94.44 190 ARG A C 1
ATOM 1414 O O . ARG A 1 190 ? 31.485 -1.805 -19.019 1.00 94.44 190 ARG A O 1
ATOM 1421 N N . GLY A 1 191 ? 30.065 -0.119 -19.428 1.00 93.19 191 GLY A N 1
ATOM 1422 C CA . GLY A 1 191 ? 31.093 0.876 -19.763 1.00 93.19 191 GLY A CA 1
ATOM 1423 C C . GLY A 1 191 ? 31.735 0.707 -21.145 1.00 93.19 191 GLY A C 1
ATOM 1424 O O . GLY A 1 191 ? 32.661 1.446 -21.477 1.00 93.19 191 GLY A O 1
ATOM 1425 N N . VAL A 1 192 ? 31.248 -0.228 -21.966 1.00 94.44 192 VAL A N 1
ATOM 1426 C CA . VAL A 1 192 ? 31.751 -0.477 -23.320 1.00 94.44 192 VAL A CA 1
ATOM 1427 C C . VAL A 1 192 ? 30.661 -0.164 -24.340 1.00 94.44 192 VAL A C 1
ATOM 1429 O O . VAL A 1 192 ? 29.483 -0.450 -24.139 1.00 94.44 192 VAL A O 1
ATOM 1432 N N . ARG A 1 193 ? 31.044 0.419 -25.480 1.00 96.06 193 ARG A N 1
ATOM 1433 C CA . ARG A 1 193 ? 30.114 0.594 -26.600 1.00 96.06 193 ARG A CA 1
ATOM 1434 C C . ARG A 1 193 ? 29.760 -0.774 -27.184 1.00 96.06 193 ARG A C 1
ATOM 1436 O O . ARG A 1 193 ? 30.634 -1.455 -27.717 1.00 96.06 193 ARG A O 1
ATOM 1443 N N . MET A 1 194 ? 28.483 -1.137 -27.129 1.00 96.81 194 MET A N 1
ATOM 1444 C CA . MET A 1 194 ? 28.000 -2.413 -27.650 1.00 96.81 194 MET A CA 1
ATOM 1445 C C . MET A 1 194 ? 28.170 -2.512 -29.170 1.00 96.81 194 MET A C 1
ATOM 1447 O O . MET A 1 194 ? 27.904 -1.573 -29.926 1.00 96.81 194 MET A O 1
ATOM 1451 N N . THR A 1 195 ? 28.621 -3.679 -29.618 1.00 97.62 195 THR A N 1
ATOM 1452 C CA . THR A 1 195 ? 28.610 -4.075 -31.029 1.00 97.62 195 THR A CA 1
ATOM 1453 C C . THR A 1 195 ? 27.193 -4.445 -31.470 1.00 97.62 195 THR A C 1
ATOM 1455 O O . THR A 1 195 ? 26.337 -4.766 -30.651 1.00 97.62 195 THR A O 1
ATOM 1458 N N . LYS A 1 196 ? 26.946 -4.483 -32.786 1.00 97.12 196 LYS A N 1
ATOM 1459 C CA . LYS A 1 196 ? 25.650 -4.916 -33.333 1.00 97.12 196 LYS A CA 1
ATOM 1460 C C . LYS A 1 196 ? 25.241 -6.314 -32.838 1.00 97.12 196 LYS A C 1
ATOM 1462 O O . LYS A 1 196 ? 24.095 -6.500 -32.449 1.00 97.12 196 LYS A O 1
ATOM 1467 N N . ALA A 1 197 ? 26.182 -7.260 -32.806 1.00 97.69 197 ALA A N 1
ATOM 1468 C CA . ALA A 1 197 ? 25.933 -8.618 -32.319 1.00 97.69 197 ALA A CA 1
ATOM 1469 C C . ALA A 1 197 ? 25.557 -8.639 -30.826 1.00 97.69 197 ALA A C 1
ATOM 1471 O O . ALA A 1 197 ? 24.674 -9.387 -30.425 1.00 97.69 197 ALA A O 1
ATOM 1472 N N . GLN A 1 198 ? 26.177 -7.778 -30.011 1.00 96.94 198 GLN A N 1
ATOM 1473 C CA . GLN A 1 198 ? 25.808 -7.623 -28.601 1.00 96.94 198 GLN A CA 1
ATOM 1474 C C . GLN A 1 198 ? 24.410 -7.013 -28.442 1.00 96.94 198 GLN A C 1
ATOM 1476 O O . GLN A 1 198 ? 23.657 -7.484 -27.602 1.00 96.94 198 GLN A O 1
ATOM 1481 N N . CYS A 1 199 ? 24.014 -6.033 -29.261 1.00 96.19 199 CYS A N 1
ATOM 1482 C CA . CYS A 1 199 ? 22.638 -5.517 -29.241 1.00 96.19 199 CYS A CA 1
ATOM 1483 C C . CYS A 1 199 ? 21.611 -6.588 -29.653 1.00 96.19 199 CYS A C 1
ATOM 1485 O O . CYS A 1 199 ? 20.529 -6.673 -29.080 1.00 96.19 199 CYS A O 1
ATOM 1487 N N . GLU A 1 200 ? 21.932 -7.426 -30.644 1.00 97.31 200 GLU A N 1
ATOM 1488 C CA . GLU A 1 200 ? 21.078 -8.558 -31.034 1.00 97.31 200 GLU A CA 1
ATOM 1489 C C . GLU A 1 200 ? 20.945 -9.581 -29.893 1.00 97.31 200 GLU A C 1
ATOM 1491 O O . GLU A 1 200 ? 19.845 -10.062 -29.622 1.00 97.31 200 GLU A O 1
ATOM 1496 N N . GLN A 1 201 ? 22.040 -9.859 -29.181 1.00 97.25 201 GLN A N 1
ATOM 1497 C CA . GLN A 1 201 ? 22.043 -10.733 -28.010 1.00 97.25 201 GLN A CA 1
ATOM 1498 C C . GLN A 1 201 ? 21.249 -10.146 -26.831 1.00 97.25 201 GLN A C 1
ATOM 1500 O O . GLN A 1 201 ? 20.461 -10.867 -26.223 1.00 97.25 201 GLN A O 1
ATOM 1505 N N . GLU A 1 202 ? 21.406 -8.855 -26.535 1.00 96.88 202 GLU A N 1
ATOM 1506 C CA . GLU A 1 202 ? 20.639 -8.144 -25.503 1.00 96.88 202 GLU A CA 1
ATOM 1507 C C . GLU A 1 202 ? 19.134 -8.241 -25.761 1.00 96.88 202 GLU A C 1
ATOM 1509 O O . GLU A 1 202 ? 18.371 -8.624 -24.876 1.00 96.88 202 GLU A O 1
ATOM 1514 N N . ASN A 1 203 ? 18.710 -7.976 -27.001 1.00 95.31 203 ASN A N 1
ATOM 1515 C CA . ASN A 1 203 ? 17.310 -8.080 -27.404 1.00 95.31 203 ASN A CA 1
ATOM 1516 C C . ASN A 1 203 ? 16.763 -9.503 -27.226 1.00 95.31 203 ASN A C 1
ATOM 1518 O O . ASN A 1 203 ? 15.631 -9.674 -26.773 1.00 95.31 203 ASN A O 1
ATOM 1522 N N . ALA A 1 204 ? 17.555 -10.527 -27.562 1.00 97.38 204 ALA A N 1
ATOM 1523 C CA . ALA A 1 204 ? 17.162 -11.921 -27.379 1.00 97.38 204 ALA A CA 1
ATOM 1524 C C . ALA A 1 204 ? 17.019 -12.293 -25.892 1.00 97.38 204 ALA A C 1
ATOM 1526 O O . ALA A 1 204 ? 16.057 -12.970 -25.525 1.00 97.38 204 ALA A O 1
ATOM 1527 N N . LEU A 1 205 ? 17.933 -11.826 -25.033 1.00 95.81 205 LEU A N 1
ATOM 1528 C CA . LEU A 1 205 ? 17.869 -12.049 -23.586 1.00 95.81 205 LEU A CA 1
ATOM 1529 C C . LEU A 1 205 ? 16.685 -11.309 -22.949 1.00 95.81 205 LEU A C 1
ATOM 1531 O O . LEU A 1 205 ? 15.949 -11.914 -22.175 1.00 95.81 205 LEU A O 1
ATOM 1535 N N . ASN A 1 206 ? 16.438 -10.055 -23.335 1.00 93.44 206 ASN A N 1
ATOM 1536 C CA . ASN A 1 206 ? 15.274 -9.286 -22.886 1.00 93.44 206 ASN A CA 1
ATOM 1537 C C . ASN A 1 206 ? 13.955 -9.975 -23.289 1.00 93.44 206 ASN A C 1
ATOM 1539 O O . ASN A 1 206 ? 13.047 -10.138 -22.478 1.00 93.44 206 ASN A O 1
ATOM 1543 N N . ALA A 1 207 ? 13.854 -10.459 -24.533 1.00 92.94 207 ALA A N 1
ATOM 1544 C CA . ALA A 1 207 ? 12.683 -11.207 -24.989 1.00 92.94 207 ALA A CA 1
ATOM 1545 C C . ALA A 1 207 ? 12.472 -12.509 -24.192 1.00 92.94 207 ALA A C 1
ATOM 1547 O O . ALA A 1 207 ? 11.334 -12.849 -23.859 1.00 92.94 207 ALA A O 1
ATOM 1548 N N . ALA A 1 208 ? 13.554 -13.223 -23.859 1.00 95.56 208 ALA A N 1
ATOM 1549 C CA . ALA A 1 208 ? 13.497 -14.422 -23.027 1.00 95.56 208 ALA A CA 1
ATOM 1550 C C . ALA A 1 208 ? 13.069 -14.108 -21.582 1.00 95.56 208 ALA A C 1
ATOM 1552 O O . ALA A 1 208 ? 12.231 -14.824 -21.030 1.00 95.56 208 ALA A O 1
ATOM 1553 N N . GLU A 1 209 ? 13.581 -13.025 -20.988 1.00 94.50 209 GLU A N 1
ATOM 1554 C CA . GLU A 1 209 ? 13.183 -12.570 -19.652 1.00 94.50 209 GLU A CA 1
ATOM 1555 C C . GLU A 1 209 ? 11.695 -12.197 -19.610 1.00 94.50 209 GLU A C 1
ATOM 1557 O O . GLU A 1 209 ? 10.960 -12.704 -18.760 1.00 94.50 209 GLU A O 1
ATOM 1562 N N . LEU A 1 210 ? 11.212 -11.395 -20.565 1.00 88.31 210 LEU A N 1
ATOM 1563 C CA . LEU A 1 210 ? 9.798 -11.016 -20.659 1.00 88.31 210 LEU A CA 1
ATOM 1564 C C . LEU A 1 210 ? 8.881 -12.232 -20.844 1.00 88.31 210 LEU A C 1
ATOM 1566 O O . LEU A 1 210 ? 7.825 -12.315 -20.212 1.00 88.31 210 LEU A O 1
ATOM 1570 N N . ALA A 1 211 ? 9.278 -13.195 -21.682 1.00 92.44 211 ALA A N 1
ATOM 1571 C CA . ALA A 1 211 ? 8.525 -14.430 -21.879 1.00 92.44 211 ALA A CA 1
ATOM 1572 C C . ALA A 1 211 ? 8.447 -15.265 -20.589 1.00 92.44 211 ALA A C 1
ATOM 1574 O O . ALA A 1 211 ? 7.376 -15.775 -20.251 1.00 92.44 211 ALA A O 1
ATOM 1575 N N . ALA A 1 212 ? 9.548 -15.367 -19.841 1.00 93.56 212 ALA A N 1
ATOM 1576 C CA . ALA A 1 212 ? 9.589 -16.104 -18.583 1.00 93.56 212 ALA A CA 1
ATOM 1577 C C . ALA A 1 212 ? 8.787 -15.406 -17.469 1.00 93.56 212 ALA A C 1
ATOM 1579 O O . ALA A 1 212 ? 8.026 -16.068 -16.765 1.00 93.56 212 ALA A O 1
ATOM 1580 N N . GLN A 1 213 ? 8.871 -14.075 -17.353 1.00 89.06 213 GLN A N 1
ATOM 1581 C CA . GLN A 1 213 ? 8.038 -13.300 -16.424 1.00 89.06 213 GLN A CA 1
ATOM 1582 C C . GLN A 1 213 ? 6.549 -13.477 -16.747 1.00 89.06 213 GLN A C 1
ATOM 1584 O O . GLN A 1 213 ? 5.747 -13.750 -15.855 1.00 89.06 213 GLN A O 1
ATOM 1589 N N . LYS A 1 214 ? 6.168 -13.398 -18.030 1.00 85.38 214 LYS A N 1
ATOM 1590 C CA . LYS A 1 214 ? 4.789 -13.648 -18.474 1.00 85.38 214 LYS A CA 1
ATOM 1591 C C . LYS A 1 214 ? 4.310 -15.049 -18.084 1.00 85.38 214 LYS A C 1
ATOM 1593 O O . LYS A 1 214 ? 3.180 -15.186 -17.623 1.00 85.38 214 LYS A O 1
ATOM 1598 N N . ALA A 1 215 ? 5.158 -16.068 -18.219 1.00 89.38 215 ALA A N 1
ATOM 1599 C CA . ALA A 1 215 ? 4.821 -17.430 -17.814 1.00 89.38 215 ALA A CA 1
ATOM 1600 C C . ALA A 1 215 ? 4.545 -17.542 -16.303 1.00 89.38 215 ALA A C 1
ATOM 1602 O O . ALA A 1 215 ? 3.614 -18.247 -15.918 1.00 89.38 215 ALA A O 1
ATOM 1603 N N . VAL A 1 216 ? 5.283 -16.815 -15.451 1.00 91.12 216 VAL A N 1
ATOM 1604 C CA . VAL A 1 216 ? 4.998 -16.758 -14.004 1.00 91.12 216 VAL A CA 1
ATOM 1605 C C . VAL A 1 216 ? 3.603 -16.192 -13.750 1.00 91.12 216 VAL A C 1
ATOM 1607 O O . VAL A 1 216 ? 2.814 -16.824 -13.054 1.00 91.12 216 VAL A O 1
ATOM 1610 N N . TRP A 1 217 ? 3.260 -15.059 -14.368 1.00 87.19 217 TRP A N 1
ATOM 1611 C CA . TRP A 1 217 ? 1.955 -14.410 -14.174 1.00 87.19 217 TRP A CA 1
ATOM 1612 C C . TRP A 1 217 ? 0.769 -15.199 -14.742 1.00 87.19 217 TRP A C 1
ATOM 1614 O O . TRP A 1 217 ? -0.361 -15.010 -14.302 1.00 87.19 217 TRP A O 1
ATOM 1624 N N . GLN A 1 218 ? 1.012 -16.088 -15.707 1.00 85.38 218 GLN A N 1
ATOM 1625 C CA . GLN A 1 218 ? -0.008 -16.967 -16.289 1.00 85.38 218 GLN A CA 1
ATOM 1626 C C . GLN A 1 218 ? -0.138 -18.316 -15.568 1.00 85.38 218 GLN A C 1
ATOM 1628 O O . GLN A 1 218 ? -1.102 -19.045 -15.807 1.00 85.38 218 GLN A O 1
ATOM 1633 N N . THR A 1 219 ? 0.814 -18.672 -14.704 1.00 88.38 219 THR A N 1
ATOM 1634 C CA . THR A 1 219 ? 0.798 -19.951 -13.992 1.00 88.38 219 THR A CA 1
ATOM 1635 C 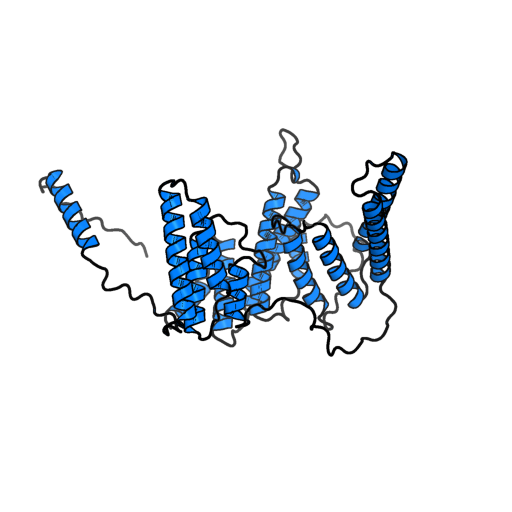C . THR A 1 219 ? -0.012 -19.817 -12.707 1.00 88.38 219 THR A C 1
ATOM 1637 O O . THR A 1 219 ? 0.300 -19.007 -11.839 1.00 88.38 219 THR A O 1
ATOM 1640 N N . VAL A 1 220 ? -1.061 -20.629 -12.564 1.00 88.38 220 VAL A N 1
ATOM 1641 C CA . VAL A 1 220 ? -1.915 -20.618 -11.368 1.00 88.38 220 VAL A CA 1
ATOM 1642 C C . VAL A 1 220 ? -1.269 -21.473 -10.267 1.00 88.38 220 VAL A C 1
ATOM 1644 O O . VAL A 1 220 ? -1.105 -22.676 -10.476 1.00 88.38 220 VAL A O 1
ATOM 1647 N N . PRO A 1 221 ? -0.918 -20.905 -9.096 1.00 87.12 221 PRO A N 1
ATOM 1648 C CA . PRO A 1 221 ? -0.373 -21.679 -7.984 1.00 87.12 221 PRO A CA 1
ATOM 1649 C C . PRO A 1 221 ? -1.443 -22.598 -7.375 1.00 87.12 221 PRO A C 1
ATOM 1651 O O . PRO A 1 221 ? -2.514 -22.141 -6.968 1.00 87.12 221 PRO A O 1
ATOM 1654 N N . THR A 1 222 ? -1.152 -23.894 -7.261 1.00 86.94 222 THR A N 1
ATOM 1655 C CA . THR A 1 222 ? -2.110 -24.907 -6.772 1.00 86.94 222 THR A CA 1
ATOM 1656 C C . THR A 1 222 ? -1.934 -25.262 -5.295 1.00 86.94 222 THR A C 1
ATOM 1658 O O . THR A 1 222 ? -2.770 -25.947 -4.711 1.00 86.94 222 THR A O 1
ATOM 1661 N N . THR A 1 223 ? -0.862 -24.794 -4.662 1.00 84.19 223 THR A N 1
ATOM 1662 C CA . THR A 1 223 ? -0.488 -25.091 -3.276 1.00 84.19 223 THR A CA 1
ATOM 1663 C C . THR A 1 223 ? -0.279 -23.801 -2.470 1.00 84.19 223 THR A C 1
ATOM 1665 O O . THR A 1 223 ? 0.043 -22.750 -3.034 1.00 84.19 223 THR A O 1
ATOM 1668 N N . PRO A 1 224 ? -0.397 -23.847 -1.130 1.00 79.62 224 PRO A N 1
ATOM 1669 C CA . PRO A 1 224 ? -0.028 -22.715 -0.277 1.00 79.62 224 PRO A CA 1
ATOM 1670 C C . PRO A 1 224 ? 1.439 -22.285 -0.440 1.00 79.62 224 PRO A C 1
ATOM 1672 O O . PRO A 1 224 ? 1.750 -21.097 -0.395 1.00 79.62 224 PRO A O 1
ATOM 1675 N N . ALA A 1 225 ? 2.357 -23.237 -0.645 1.00 83.31 225 ALA A N 1
ATOM 1676 C CA . ALA A 1 225 ? 3.768 -22.947 -0.901 1.00 83.31 225 ALA A CA 1
ATOM 1677 C C . ALA A 1 225 ? 3.960 -22.174 -2.214 1.00 83.31 225 ALA A C 1
ATOM 1679 O O . ALA A 1 225 ? 4.680 -21.178 -2.236 1.00 83.31 225 ALA A O 1
ATOM 1680 N N . GLY A 1 226 ? 3.258 -22.572 -3.276 1.00 88.25 226 GLY A N 1
ATOM 1681 C CA . GLY A 1 226 ? 3.287 -21.875 -4.555 1.00 88.25 226 GLY A CA 1
ATOM 1682 C C . GLY A 1 226 ? 2.708 -20.464 -4.493 1.00 88.25 226 GLY A C 1
ATOM 1683 O O . GLY A 1 226 ? 3.302 -19.537 -5.037 1.00 88.25 226 GLY A O 1
ATOM 1684 N N . ARG A 1 227 ? 1.598 -20.263 -3.769 1.00 85.19 227 ARG A N 1
ATOM 1685 C CA . ARG A 1 227 ? 1.035 -18.918 -3.553 1.00 85.19 227 ARG A CA 1
ATOM 1686 C C . ARG A 1 227 ? 2.014 -18.005 -2.812 1.00 85.19 227 ARG A C 1
ATOM 1688 O O . ARG A 1 227 ? 2.227 -16.877 -3.243 1.00 85.19 227 ARG A O 1
ATOM 1695 N N . ARG A 1 228 ? 2.660 -18.504 -1.749 1.00 81.44 228 ARG A N 1
ATOM 1696 C CA . ARG A 1 228 ? 3.723 -17.770 -1.036 1.00 81.44 228 ARG A CA 1
ATOM 1697 C C . ARG A 1 228 ? 4.884 -17.416 -1.972 1.00 81.44 228 ARG A C 1
ATOM 1699 O O . ARG A 1 228 ? 5.297 -16.262 -2.014 1.00 81.44 228 ARG A O 1
ATOM 1706 N N . ALA A 1 229 ? 5.344 -18.373 -2.777 1.00 87.75 229 ALA A N 1
ATOM 1707 C CA . ALA A 1 229 ? 6.428 -18.152 -3.730 1.00 87.75 229 ALA A CA 1
ATOM 1708 C C . ALA A 1 229 ? 6.081 -17.107 -4.805 1.00 87.75 229 ALA A C 1
ATOM 1710 O O . ALA A 1 229 ? 6.942 -16.308 -5.166 1.00 87.75 229 ALA A O 1
ATOM 1711 N N . LEU A 1 230 ? 4.835 -17.076 -5.294 1.00 88.06 230 LEU A N 1
ATOM 1712 C CA . LEU A 1 230 ? 4.374 -16.055 -6.240 1.00 88.06 230 LEU A CA 1
ATOM 1713 C C . LEU A 1 230 ? 4.393 -14.656 -5.618 1.00 88.06 230 LEU A C 1
ATOM 1715 O O . LEU A 1 230 ? 4.834 -13.706 -6.261 1.00 88.06 230 LEU A O 1
ATOM 1719 N N . VAL A 1 231 ? 3.960 -14.530 -4.363 1.00 83.56 231 VAL A N 1
ATOM 1720 C CA . VAL A 1 231 ? 4.004 -13.253 -3.641 1.00 83.56 231 VAL A CA 1
ATOM 1721 C C . VAL A 1 231 ? 5.446 -12.779 -3.439 1.00 83.56 231 VAL A C 1
ATOM 1723 O O . VAL A 1 231 ? 5.754 -11.613 -3.693 1.00 83.56 231 VAL A O 1
ATOM 1726 N N . ASP A 1 232 ? 6.349 -13.680 -3.050 1.00 84.19 232 ASP A N 1
ATOM 1727 C CA . ASP A 1 232 ? 7.771 -13.357 -2.911 1.00 84.19 232 ASP A CA 1
ATOM 1728 C C . ASP A 1 232 ? 8.400 -12.964 -4.256 1.00 84.19 232 ASP A C 1
ATOM 1730 O O . ASP A 1 232 ? 9.143 -11.987 -4.326 1.00 84.19 232 ASP A O 1
ATOM 1734 N N . PHE A 1 233 ? 8.058 -13.666 -5.340 1.00 88.38 233 PHE A N 1
ATOM 1735 C CA . PHE A 1 233 ? 8.490 -13.307 -6.691 1.00 88.38 233 PHE A CA 1
ATOM 1736 C C . PHE A 1 233 ? 8.006 -11.910 -7.088 1.00 88.38 233 PHE A C 1
ATOM 1738 O O . PHE A 1 233 ? 8.802 -11.097 -7.556 1.00 88.38 233 PHE A O 1
ATOM 1745 N N . ALA A 1 234 ? 6.725 -11.609 -6.865 1.00 83.06 234 ALA A N 1
ATOM 1746 C CA . ALA A 1 234 ? 6.147 -10.302 -7.149 1.00 83.06 234 ALA A CA 1
ATOM 1747 C C . ALA A 1 234 ? 6.876 -9.183 -6.389 1.00 83.06 234 ALA A C 1
ATOM 1749 O O . ALA A 1 234 ? 7.179 -8.140 -6.970 1.00 83.06 234 ALA A O 1
ATOM 1750 N N . ARG A 1 235 ? 7.250 -9.435 -5.126 1.00 79.31 235 ARG A N 1
ATOM 1751 C CA . ARG A 1 235 ? 8.051 -8.511 -4.314 1.00 79.31 235 ARG A CA 1
ATOM 1752 C C . ARG A 1 235 ? 9.433 -8.270 -4.926 1.00 79.31 235 ARG A C 1
ATOM 1754 O O . ARG A 1 235 ? 9.863 -7.125 -5.014 1.00 79.31 235 ARG A O 1
ATOM 1761 N N . THR A 1 236 ? 10.120 -9.318 -5.379 1.00 83.69 236 THR A N 1
ATOM 1762 C CA . THR A 1 236 ? 11.429 -9.177 -6.038 1.00 83.69 236 THR A CA 1
ATOM 1763 C C . THR A 1 236 ? 11.333 -8.398 -7.353 1.00 83.69 236 THR A C 1
ATOM 1765 O O . THR A 1 236 ? 12.206 -7.584 -7.640 1.00 83.69 236 THR A O 1
ATOM 1768 N N . GLN A 1 237 ? 10.276 -8.602 -8.148 1.00 84.38 237 GLN A N 1
ATOM 1769 C CA . GLN A 1 237 ? 10.075 -7.854 -9.398 1.00 84.38 237 GLN A CA 1
ATOM 1770 C C . GLN A 1 237 ? 9.848 -6.362 -9.145 1.00 84.38 237 GLN A C 1
ATOM 1772 O O . GLN A 1 237 ? 10.419 -5.524 -9.838 1.00 84.38 237 GLN A O 1
ATOM 1777 N N . VAL A 1 238 ? 9.058 -6.045 -8.119 1.00 76.81 238 VAL A N 1
ATOM 1778 C CA . VAL A 1 238 ? 8.881 -4.688 -7.595 1.00 76.81 238 VAL A CA 1
ATOM 1779 C C . VAL A 1 238 ? 10.234 -4.070 -7.230 1.00 76.81 238 VAL A C 1
ATOM 1781 O O . VAL A 1 238 ? 10.580 -3.020 -7.757 1.00 76.81 238 VAL A O 1
ATOM 1784 N N . GLN A 1 239 ? 11.041 -4.765 -6.423 1.00 77.50 239 GLN A N 1
ATOM 1785 C CA . GLN A 1 239 ? 12.341 -4.270 -5.952 1.00 77.50 239 GLN A CA 1
ATOM 1786 C C . GLN A 1 239 ? 13.376 -4.067 -7.068 1.00 77.50 239 GLN A C 1
ATOM 1788 O O . GLN A 1 239 ? 14.225 -3.191 -6.959 1.00 77.50 239 GLN A O 1
ATOM 1793 N N . ARG A 1 240 ? 13.344 -4.872 -8.139 1.00 76.56 240 ARG A N 1
ATOM 1794 C CA . ARG A 1 240 ? 14.269 -4.698 -9.277 1.00 76.56 240 ARG A CA 1
ATOM 1795 C C . ARG A 1 240 ? 13.930 -3.491 -10.144 1.00 76.56 240 ARG A C 1
ATOM 1797 O O . ARG A 1 240 ? 14.809 -2.996 -10.838 1.00 76.56 240 ARG A O 1
ATOM 1804 N N . ARG A 1 241 ? 12.664 -3.070 -10.164 1.00 70.44 241 ARG A N 1
ATOM 1805 C CA . ARG A 1 241 ? 12.209 -1.928 -10.970 1.00 70.44 241 ARG A CA 1
ATOM 1806 C C . ARG A 1 241 ? 12.275 -0.611 -10.212 1.00 70.44 241 ARG A C 1
ATOM 1808 O O . ARG A 1 241 ? 12.301 0.425 -10.860 1.00 70.44 241 ARG A O 1
ATOM 1815 N N . THR A 1 242 ? 12.337 -0.666 -8.883 1.00 64.56 242 THR A N 1
ATOM 1816 C CA . THR A 1 242 ? 12.603 0.511 -8.059 1.00 64.56 242 THR A CA 1
ATOM 1817 C C . THR A 1 242 ? 14.049 0.946 -8.190 1.00 64.56 242 THR A C 1
ATOM 1819 O O . THR A 1 242 ? 14.952 0.118 -8.042 1.00 64.56 242 THR A O 1
ATOM 1822 N N . ASN A 1 243 ? 14.278 2.236 -8.427 1.00 55.19 243 ASN A N 1
ATOM 1823 C CA . ASN A 1 243 ? 15.631 2.782 -8.408 1.00 55.19 243 ASN A CA 1
ATOM 1824 C C . ASN A 1 243 ? 16.274 2.572 -7.020 1.00 55.19 243 ASN A C 1
ATOM 1826 O O . ASN A 1 243 ? 15.612 2.777 -5.999 1.00 55.19 243 ASN A O 1
ATOM 1830 N N . PRO A 1 244 ? 17.569 2.204 -6.949 1.00 52.56 244 PRO A N 1
ATOM 1831 C CA . PRO A 1 244 ? 18.292 2.062 -5.680 1.00 52.56 244 PRO A CA 1
ATOM 1832 C C . PRO A 1 244 ? 18.403 3.382 -4.904 1.00 52.56 244 PRO A C 1
ATOM 1834 O O . PRO A 1 244 ? 18.684 3.363 -3.708 1.00 52.56 244 PRO A O 1
ATOM 1837 N N . ASP A 1 245 ? 18.146 4.505 -5.576 1.00 54.78 245 ASP A N 1
ATOM 1838 C CA . ASP A 1 245 ? 18.184 5.857 -5.019 1.00 54.78 245 ASP A CA 1
ATOM 1839 C C . ASP A 1 245 ? 16.979 6.155 -4.108 1.00 54.78 245 ASP A C 1
ATOM 1841 O O . ASP A 1 245 ? 16.958 7.188 -3.445 1.00 54.78 245 ASP A O 1
ATOM 1845 N N . GLY A 1 246 ? 16.003 5.239 -4.034 1.00 46.50 246 GLY A N 1
ATOM 1846 C CA . GLY A 1 246 ? 14.890 5.333 -3.093 1.00 46.50 246 GLY A CA 1
ATOM 1847 C C . GLY A 1 246 ? 13.862 6.402 -3.448 1.00 46.50 246 GLY A C 1
ATOM 1848 O O . GLY A 1 246 ? 13.171 6.861 -2.554 1.00 46.50 246 GLY A O 1
ATOM 1849 N N . ASP A 1 247 ? 13.753 6.794 -4.719 1.00 46.97 247 ASP A N 1
ATOM 1850 C CA . ASP A 1 247 ? 12.737 7.746 -5.176 1.00 46.97 247 ASP A CA 1
ATOM 1851 C C . ASP A 1 247 ? 11.335 7.106 -5.071 1.00 46.97 247 ASP A C 1
ATOM 1853 O O . ASP A 1 247 ? 11.046 6.089 -5.707 1.00 46.97 247 ASP A O 1
ATOM 1857 N N . VAL A 1 248 ? 10.477 7.640 -4.195 1.00 45.66 248 VAL A N 1
ATOM 1858 C CA . VAL A 1 248 ? 9.229 6.989 -3.727 1.00 45.66 248 VAL A CA 1
ATOM 1859 C C . VAL A 1 248 ? 8.013 7.283 -4.614 1.00 45.66 248 VAL A C 1
ATOM 1861 O O . VAL A 1 248 ? 6.894 6.868 -4.315 1.00 45.66 248 VAL A O 1
ATOM 1864 N N . ASP A 1 249 ? 8.228 7.868 -5.792 1.00 46.53 249 ASP A N 1
ATOM 1865 C CA . ASP A 1 249 ? 7.216 7.900 -6.860 1.00 46.53 249 ASP A CA 1
ATOM 1866 C C . ASP A 1 249 ? 6.904 6.497 -7.439 1.00 46.53 249 ASP A C 1
ATOM 1868 O O . ASP A 1 249 ? 5.979 6.319 -8.241 1.00 46.53 249 ASP A O 1
ATOM 1872 N N . ASP A 1 250 ? 7.621 5.458 -7.003 1.00 50.50 250 ASP A N 1
ATOM 1873 C CA . ASP A 1 250 ? 7.411 4.096 -7.458 1.00 50.50 250 ASP A CA 1
ATOM 1874 C C . ASP A 1 250 ? 6.237 3.406 -6.746 1.00 50.50 250 ASP A C 1
ATOM 1876 O O . ASP A 1 250 ? 6.349 2.821 -5.664 1.00 50.50 250 ASP A O 1
ATOM 1880 N N . SER A 1 251 ? 5.113 3.347 -7.466 1.00 49.66 251 SER A N 1
ATOM 1881 C CA . SER A 1 251 ? 4.001 2.379 -7.336 1.00 49.66 251 SER A CA 1
ATOM 1882 C C . SER A 1 251 ? 4.394 0.973 -6.833 1.00 49.66 251 SER A C 1
ATOM 1884 O O . SER A 1 251 ? 3.595 0.274 -6.207 1.00 49.66 251 SER A O 1
ATOM 1886 N N . ALA A 1 252 ? 5.640 0.563 -7.052 1.00 52.06 252 ALA A N 1
ATOM 1887 C CA . ALA A 1 252 ? 6.233 -0.664 -6.567 1.00 52.06 252 ALA A CA 1
ATOM 1888 C C . ALA A 1 252 ? 6.211 -0.807 -5.023 1.00 52.06 252 ALA A C 1
ATOM 1890 O O . ALA A 1 252 ? 5.913 -1.896 -4.532 1.00 52.06 252 ALA A O 1
ATOM 1891 N N . TRP A 1 253 ? 6.454 0.248 -4.230 1.00 53.00 253 TRP A N 1
ATOM 1892 C CA . TRP A 1 253 ? 6.433 0.146 -2.756 1.00 53.00 253 TRP A CA 1
ATOM 1893 C C . TRP A 1 253 ? 5.039 -0.213 -2.219 1.00 53.00 253 TRP A C 1
ATOM 1895 O O . TRP A 1 253 ? 4.892 -1.125 -1.398 1.00 53.00 253 TRP A O 1
ATOM 1905 N N . LEU A 1 254 ? 4.004 0.442 -2.750 1.00 54.47 254 LEU A N 1
ATOM 1906 C CA . LEU A 1 254 ? 2.608 0.174 -2.405 1.00 54.47 254 LEU A CA 1
ATOM 1907 C C . LEU A 1 254 ? 2.186 -1.237 -2.832 1.00 54.47 254 LEU A C 1
ATOM 1909 O O . LEU A 1 254 ? 1.557 -1.958 -2.055 1.00 54.47 254 LEU A O 1
ATOM 1913 N N . ILE A 1 255 ? 2.599 -1.670 -4.029 1.00 61.75 255 ILE A N 1
ATOM 1914 C CA . ILE A 1 255 ? 2.412 -3.055 -4.476 1.00 61.75 255 ILE A CA 1
ATOM 1915 C C . ILE A 1 255 ? 3.089 -4.014 -3.484 1.00 61.75 255 ILE A C 1
ATOM 1917 O O . ILE A 1 255 ? 2.502 -5.030 -3.125 1.00 61.75 255 ILE A O 1
ATOM 1921 N N . GLY A 1 256 ? 4.265 -3.676 -2.948 1.00 60.50 256 GLY A N 1
ATOM 1922 C CA . GLY A 1 256 ? 4.930 -4.434 -1.886 1.00 60.50 256 GLY A CA 1
ATOM 1923 C C . GLY A 1 256 ? 4.095 -4.592 -0.605 1.00 60.50 256 GLY A C 1
ATOM 1924 O O . GLY A 1 256 ? 4.053 -5.686 -0.036 1.00 60.50 256 GLY A O 1
ATOM 1925 N N . LEU A 1 257 ? 3.393 -3.543 -0.163 1.00 55.00 257 LEU A N 1
ATOM 1926 C CA . LEU A 1 257 ? 2.480 -3.606 0.988 1.00 55.00 257 LEU A CA 1
ATOM 1927 C C . LEU A 1 257 ? 1.239 -4.456 0.702 1.00 55.00 257 LEU A C 1
ATOM 1929 O O . LEU A 1 257 ? 0.887 -5.312 1.516 1.00 55.00 257 LEU A O 1
ATOM 1933 N N . MET A 1 258 ? 0.621 -4.278 -0.467 1.00 57.47 258 MET A N 1
ATOM 1934 C CA . MET A 1 258 ? -0.507 -5.108 -0.904 1.00 57.47 258 MET A CA 1
ATOM 1935 C C . MET A 1 258 ? -0.105 -6.587 -0.961 1.00 57.47 258 MET A C 1
ATOM 1937 O O . MET A 1 258 ? -0.824 -7.456 -0.472 1.00 57.47 258 MET A O 1
ATOM 1941 N N . LEU A 1 259 ? 1.090 -6.881 -1.476 1.00 67.75 259 LEU A N 1
ATOM 1942 C CA . LEU A 1 259 ? 1.656 -8.227 -1.507 1.00 67.75 259 LEU A CA 1
ATOM 1943 C C . LEU A 1 259 ? 1.886 -8.797 -0.100 1.00 67.75 259 LEU A C 1
ATOM 1945 O O . LEU A 1 259 ? 1.644 -9.980 0.117 1.00 67.75 259 LEU A O 1
ATOM 1949 N N . ASN A 1 260 ? 2.286 -7.987 0.883 1.00 59.22 260 ASN A N 1
ATOM 1950 C CA . ASN A 1 260 ? 2.408 -8.444 2.271 1.00 59.22 260 ASN A CA 1
ATOM 1951 C C . ASN A 1 260 ? 1.048 -8.800 2.892 1.00 59.22 260 ASN A C 1
ATOM 1953 O O . ASN A 1 260 ? 0.951 -9.811 3.590 1.00 59.22 260 ASN A O 1
ATOM 1957 N N . ALA A 1 261 ? 0.001 -8.022 2.605 1.00 55.16 261 ALA A N 1
ATOM 1958 C CA . ALA A 1 261 ? -1.362 -8.349 3.023 1.00 55.16 261 ALA A CA 1
ATOM 1959 C C . ALA A 1 261 ? -1.841 -9.661 2.373 1.00 55.16 261 ALA A C 1
ATOM 1961 O O . ALA A 1 261 ? -2.313 -10.560 3.069 1.00 55.16 261 ALA A O 1
ATOM 1962 N N . PHE A 1 262 ? -1.609 -9.841 1.067 1.00 61.66 262 PHE A N 1
ATOM 1963 C CA . PHE A 1 262 ? -1.913 -11.101 0.382 1.00 61.66 262 PHE A CA 1
ATOM 1964 C C . PHE A 1 262 ? -1.111 -12.287 0.938 1.00 61.66 262 PHE A C 1
ATOM 1966 O O . PHE A 1 262 ? -1.670 -13.371 1.100 1.00 61.66 262 PHE A O 1
ATOM 1973 N N . ALA A 1 263 ? 0.166 -12.106 1.294 1.00 63.53 263 ALA A N 1
ATOM 1974 C CA . ALA A 1 263 ? 0.957 -13.150 1.951 1.00 63.53 263 ALA A CA 1
ATOM 1975 C C . ALA A 1 263 ? 0.337 -13.591 3.285 1.00 63.53 263 ALA A C 1
ATOM 1977 O O . ALA A 1 263 ? 0.309 -14.788 3.574 1.00 63.53 263 ALA A O 1
ATOM 1978 N N . ALA A 1 264 ? -0.160 -12.639 4.084 1.00 56.16 264 ALA A N 1
ATOM 1979 C CA . ALA A 1 264 ? -0.814 -12.920 5.359 1.00 56.16 264 ALA A CA 1
ATOM 1980 C C . ALA A 1 264 ? -2.127 -13.696 5.164 1.00 56.16 264 ALA A C 1
ATOM 1982 O O . ALA A 1 264 ? -2.345 -14.695 5.844 1.00 56.16 264 ALA A O 1
ATOM 1983 N N . MET A 1 265 ? -2.939 -13.312 4.174 1.00 56.16 265 MET A N 1
ATOM 1984 C CA . MET A 1 265 ? -4.184 -14.013 3.824 1.00 56.16 265 MET A CA 1
ATOM 1985 C C . MET A 1 265 ? -3.943 -15.440 3.307 1.00 56.16 265 MET A C 1
ATOM 1987 O O . MET A 1 265 ? -4.730 -16.346 3.556 1.00 56.16 265 MET A O 1
ATOM 1991 N N . VAL A 1 266 ? -2.842 -15.663 2.586 1.00 61.91 266 VAL A N 1
ATOM 1992 C CA . VAL A 1 266 ? -2.464 -16.980 2.045 1.00 61.91 266 VAL A CA 1
ATOM 1993 C C . VAL A 1 266 ? -1.892 -17.915 3.120 1.00 61.91 266 VAL A C 1
ATOM 1995 O O . VAL A 1 266 ? -1.869 -19.132 2.920 1.00 61.91 266 VAL A O 1
ATOM 1998 N N . ALA A 1 267 ? -1.412 -17.371 4.241 1.00 53.06 267 ALA A N 1
ATOM 1999 C CA . ALA A 1 267 ? -0.789 -18.137 5.316 1.00 53.06 267 ALA A CA 1
ATOM 2000 C C . ALA A 1 267 ? -1.792 -18.819 6.263 1.00 53.06 267 ALA A C 1
ATOM 2002 O O . ALA A 1 267 ? -1.352 -19.628 7.080 1.00 53.06 267 ALA A O 1
ATOM 2003 N N . ASP A 1 268 ? -3.095 -18.535 6.154 1.00 51.84 268 ASP A N 1
ATOM 2004 C CA . ASP A 1 268 ? -4.134 -19.218 6.927 1.00 51.84 268 ASP A CA 1
ATOM 2005 C C . ASP A 1 268 ? -4.435 -20.613 6.327 1.00 51.84 268 ASP A C 1
ATOM 2007 O O . ASP A 1 268 ? -4.969 -20.717 5.218 1.00 51.84 268 ASP A O 1
ATOM 2011 N N . PRO A 1 269 ? -4.094 -21.713 7.027 1.00 47.38 269 PRO A N 1
ATOM 2012 C CA . PRO A 1 269 ? -4.311 -23.073 6.540 1.00 47.38 269 PRO A CA 1
ATOM 2013 C C . PRO A 1 269 ? -5.786 -23.507 6.559 1.00 47.38 269 PRO A C 1
ATOM 2015 O O . PRO A 1 269 ? -6.095 -24.583 6.046 1.00 47.38 269 PRO A O 1
ATOM 2018 N N . SER A 1 270 ? -6.690 -22.716 7.149 1.00 49.12 270 SER A N 1
ATOM 2019 C CA . SER A 1 270 ? -8.116 -23.048 7.270 1.00 49.12 270 SER A CA 1
ATOM 2020 C C . SER A 1 270 ? -8.977 -22.566 6.092 1.00 49.12 270 SER A C 1
ATOM 2022 O O . SER A 1 270 ? -10.072 -23.089 5.877 1.00 49.12 270 SER A O 1
ATOM 2024 N N . GLY A 1 271 ? -8.470 -21.638 5.273 1.00 46.38 271 GLY A N 1
ATOM 2025 C CA . GLY A 1 271 ? -9.192 -21.086 4.129 1.00 46.38 271 GLY A CA 1
ATOM 2026 C C . GLY A 1 271 ? -9.216 -22.039 2.933 1.00 46.38 271 GLY A C 1
ATOM 2027 O O . GLY A 1 271 ? -8.320 -22.019 2.086 1.00 46.38 271 GLY A O 1
ATOM 2028 N N . SER A 1 272 ? -10.254 -22.867 2.811 1.00 43.41 272 SER A N 1
ATOM 2029 C CA . SER A 1 272 ? -10.563 -23.554 1.556 1.00 43.41 272 SER A CA 1
ATOM 2030 C C . SER A 1 272 ? -11.045 -22.525 0.531 1.00 43.41 272 SER A C 1
ATOM 2032 O O . SER A 1 272 ? -12.226 -22.185 0.499 1.00 43.41 272 SER A O 1
ATOM 2034 N N . TRP A 1 273 ? -10.145 -22.015 -0.307 1.00 46.03 273 TRP A N 1
ATOM 2035 C CA . TRP A 1 273 ? -10.541 -21.210 -1.461 1.00 46.03 273 TRP A CA 1
ATOM 2036 C C . TRP A 1 273 ? -11.253 -22.131 -2.461 1.00 46.03 273 TRP A C 1
ATOM 2038 O O . TRP A 1 273 ? -10.625 -23.078 -2.950 1.00 46.03 273 TRP A O 1
ATOM 2048 N N . PRO A 1 274 ? -12.549 -21.928 -2.758 1.00 46.22 274 PRO A N 1
ATOM 2049 C CA . PRO A 1 274 ? -13.227 -22.742 -3.751 1.00 46.22 274 PRO A CA 1
ATOM 2050 C C . PRO A 1 274 ? -12.570 -22.504 -5.113 1.00 46.22 274 PRO A C 1
ATOM 2052 O O . PRO A 1 274 ? -12.469 -21.372 -5.584 1.00 46.22 274 PRO A O 1
ATOM 2055 N N . VAL A 1 275 ? -12.113 -23.582 -5.752 1.00 45.00 275 VAL A N 1
ATOM 2056 C CA . VAL A 1 275 ? -11.654 -23.542 -7.143 1.00 45.00 275 VAL A CA 1
ATOM 2057 C C . VAL A 1 275 ? -12.869 -23.201 -7.998 1.00 45.00 275 VAL A C 1
ATOM 2059 O O . VAL A 1 275 ? -13.777 -24.017 -8.158 1.00 45.00 275 VAL A O 1
ATOM 2062 N N . GLN A 1 276 ? -12.920 -21.970 -8.499 1.00 41.84 276 GLN A N 1
ATOM 2063 C CA . GLN A 1 276 ? -14.026 -21.509 -9.323 1.00 41.84 276 GLN A CA 1
ATOM 2064 C C . GLN A 1 276 ? -13.947 -22.225 -10.680 1.00 41.84 276 GLN A C 1
ATOM 2066 O O . GLN A 1 276 ? -12.986 -22.055 -11.430 1.00 41.84 276 GLN A O 1
ATOM 2071 N N . ALA A 1 277 ? -14.926 -23.084 -10.971 1.00 38.84 277 ALA A N 1
ATOM 2072 C CA . ALA A 1 277 ? -15.027 -23.750 -12.265 1.00 38.84 277 ALA A CA 1
ATOM 2073 C C . ALA A 1 277 ? -15.205 -22.700 -13.381 1.00 38.84 277 ALA A C 1
ATOM 2075 O O . ALA A 1 277 ? -15.890 -21.698 -13.157 1.00 38.84 277 ALA A O 1
ATOM 2076 N N . PRO A 1 278 ? -14.619 -22.902 -14.576 1.00 42.50 278 PRO A N 1
ATOM 2077 C CA . PRO A 1 278 ? -14.748 -21.954 -15.677 1.00 42.50 278 PRO A CA 1
ATOM 2078 C C . PRO A 1 278 ? -16.224 -21.800 -16.064 1.00 42.50 278 PRO A C 1
ATOM 2080 O O . PRO A 1 278 ? -16.864 -22.746 -16.530 1.00 42.50 278 PRO A O 1
ATOM 2083 N N . ALA A 1 279 ? -16.770 -20.604 -15.834 1.00 44.44 279 ALA A N 1
ATOM 2084 C CA . ALA A 1 279 ? -18.157 -20.278 -16.137 1.00 44.44 279 ALA A CA 1
ATOM 2085 C C . ALA A 1 279 ? -18.407 -20.433 -17.645 1.00 44.44 279 ALA A C 1
ATOM 2087 O O . ALA A 1 279 ? -17.746 -19.800 -18.464 1.00 44.44 279 ALA A O 1
ATOM 2088 N N . THR A 1 280 ? -19.336 -21.320 -18.004 1.00 41.91 280 THR A N 1
ATOM 2089 C CA . THR A 1 280 ? -19.578 -21.759 -19.390 1.00 41.91 280 THR A CA 1
ATOM 2090 C C . THR A 1 280 ? -20.765 -21.055 -20.058 1.00 41.91 280 THR A C 1
ATOM 2092 O O . THR A 1 280 ? -21.155 -21.436 -21.156 1.00 41.91 280 THR A O 1
ATOM 2095 N N . GLU A 1 281 ? -21.339 -20.017 -19.446 1.00 44.09 281 GLU A N 1
ATOM 2096 C CA . GLU A 1 281 ? -22.478 -19.291 -20.017 1.00 44.09 281 GLU A CA 1
ATOM 2097 C C . GLU A 1 281 ? -22.141 -17.828 -20.301 1.00 44.09 281 GLU A C 1
ATOM 2099 O O . GLU A 1 281 ? -21.680 -17.090 -19.430 1.00 44.09 281 GLU A O 1
ATOM 2104 N N . VAL A 1 282 ? -22.414 -17.416 -21.543 1.00 44.19 282 VAL A N 1
ATOM 2105 C CA . VAL A 1 282 ? -22.329 -16.036 -22.034 1.00 44.19 282 VAL A CA 1
ATOM 2106 C C . VAL A 1 282 ? -23.483 -15.234 -21.424 1.00 44.19 282 VAL A C 1
ATOM 2108 O O . VAL A 1 282 ? -24.493 -14.957 -22.065 1.00 44.19 282 VAL A O 1
ATOM 2111 N N . GLN A 1 283 ? -23.359 -14.913 -20.141 1.00 55.59 283 GLN A N 1
ATOM 2112 C CA . GLN A 1 283 ? -24.125 -13.841 -19.517 1.00 55.59 283 GLN A CA 1
ATOM 2113 C C . GLN A 1 283 ? -23.585 -12.500 -20.049 1.00 55.59 283 GLN A C 1
ATOM 2115 O O . GLN A 1 283 ? -22.382 -12.402 -20.320 1.00 55.59 283 GLN A O 1
ATOM 2120 N N . PRO A 1 284 ? -24.430 -11.464 -20.224 1.00 56.44 284 PRO A N 1
ATOM 2121 C CA . PRO A 1 284 ? -23.936 -10.119 -20.506 1.00 56.44 284 PRO A CA 1
ATOM 2122 C C . PRO A 1 284 ? -22.900 -9.760 -19.440 1.00 56.44 284 PRO A C 1
ATOM 2124 O O . PRO A 1 284 ? -23.161 -9.967 -18.255 1.00 56.44 284 PRO A O 1
ATOM 2127 N N . SER A 1 285 ? -21.717 -9.296 -19.865 1.00 60.16 285 SER A N 1
ATOM 2128 C CA . SER A 1 285 ? -20.641 -8.955 -18.931 1.00 60.16 285 SER A CA 1
ATOM 2129 C C . SER A 1 285 ? -21.220 -8.016 -17.873 1.00 60.16 285 SER A C 1
ATOM 2131 O O . SER A 1 285 ? -21.696 -6.943 -18.251 1.00 60.16 285 SER A O 1
ATOM 2133 N N . PRO A 1 286 ? -21.231 -8.406 -16.585 1.00 72.50 286 PRO A N 1
ATOM 2134 C CA . PRO A 1 286 ? -21.721 -7.531 -15.535 1.00 72.50 286 PRO A CA 1
ATOM 2135 C C . PRO A 1 286 ? -20.981 -6.194 -15.602 1.00 72.50 286 PRO A C 1
ATOM 2137 O O . PRO A 1 286 ? -19.799 -6.164 -15.969 1.00 72.50 286 PRO A O 1
ATOM 2140 N N . ASP A 1 287 ? -21.688 -5.110 -15.267 1.00 87.75 287 ASP A N 1
ATOM 2141 C CA . ASP A 1 287 ? -21.097 -3.775 -15.160 1.00 87.75 287 ASP A CA 1
ATOM 2142 C C . ASP A 1 287 ? -19.819 -3.854 -14.310 1.00 87.75 287 ASP A C 1
ATOM 2144 O O . ASP A 1 287 ? -19.733 -4.623 -13.345 1.00 87.75 287 ASP A O 1
ATOM 2148 N N . THR A 1 288 ? -18.802 -3.075 -14.669 1.00 85.69 288 THR A N 1
ATOM 2149 C CA . THR A 1 288 ? -17.497 -3.061 -13.999 1.00 85.69 288 THR A CA 1
ATOM 2150 C C . THR A 1 288 ? -17.650 -2.857 -12.492 1.00 85.69 288 THR A C 1
ATOM 2152 O O . THR A 1 288 ? -16.940 -3.493 -11.711 1.00 85.69 288 THR A O 1
ATOM 2155 N N . LYS A 1 289 ? -18.637 -2.056 -12.066 1.00 88.88 289 LYS A N 1
ATOM 2156 C CA . LYS A 1 289 ? -18.961 -1.841 -10.648 1.00 88.88 289 LYS A CA 1
ATOM 2157 C C . LYS A 1 289 ? -19.481 -3.096 -9.954 1.00 88.88 289 LYS A C 1
ATOM 2159 O O . LYS A 1 289 ? -19.064 -3.382 -8.834 1.00 88.88 289 LYS A O 1
ATOM 2164 N N . ASP A 1 290 ? -20.352 -3.859 -10.612 1.00 90.88 290 ASP A N 1
ATOM 2165 C CA . ASP A 1 290 ? -20.863 -5.122 -10.077 1.00 90.88 290 ASP A CA 1
ATOM 2166 C C . ASP A 1 290 ? -19.763 -6.176 -9.996 1.00 90.88 290 ASP A C 1
ATOM 2168 O O . ASP A 1 290 ? -19.647 -6.875 -8.990 1.00 90.88 290 ASP A O 1
ATOM 2172 N N . ARG A 1 291 ? -18.892 -6.252 -11.009 1.00 89.50 291 ARG A N 1
ATOM 2173 C CA . ARG A 1 291 ? -17.707 -7.120 -10.964 1.00 89.50 291 ARG A CA 1
ATOM 2174 C C . ARG A 1 291 ? -16.788 -6.756 -9.803 1.00 89.50 291 ARG A C 1
ATOM 2176 O O . ARG A 1 291 ? -16.310 -7.649 -9.105 1.00 89.50 291 ARG A O 1
ATOM 2183 N N . ALA A 1 292 ? -16.538 -5.464 -9.599 1.00 90.25 292 ALA A N 1
ATOM 2184 C CA . ALA A 1 292 ? -15.695 -4.970 -8.518 1.00 90.25 292 ALA A CA 1
ATOM 2185 C C . ALA A 1 292 ? -16.290 -5.310 -7.145 1.00 90.25 292 ALA A C 1
ATOM 2187 O O . ALA A 1 292 ? -15.577 -5.832 -6.288 1.00 90.25 292 ALA A O 1
ATOM 2188 N N . ARG A 1 293 ? -17.604 -5.113 -6.965 1.00 95.12 293 ARG A N 1
ATOM 2189 C CA . ARG A 1 293 ? -18.338 -5.505 -5.752 1.00 95.12 293 ARG A CA 1
ATOM 2190 C C . ARG A 1 293 ? -18.243 -7.008 -5.486 1.00 95.12 293 ARG A C 1
ATOM 2192 O O . ARG A 1 293 ? -17.832 -7.407 -4.402 1.00 95.12 293 ARG A O 1
ATOM 2199 N N . LEU A 1 294 ? -18.564 -7.842 -6.478 1.00 89.81 294 LEU A N 1
ATOM 2200 C CA . LEU A 1 294 ? -18.497 -9.304 -6.349 1.00 89.81 294 LEU A CA 1
ATOM 2201 C C . LEU A 1 294 ? -17.073 -9.787 -6.042 1.00 89.81 294 LEU A C 1
ATOM 2203 O O . LEU A 1 294 ? -16.897 -10.733 -5.282 1.00 89.81 294 LEU A O 1
ATOM 2207 N N . SER A 1 295 ? -16.044 -9.143 -6.606 1.00 87.50 295 SER A N 1
ATOM 2208 C CA . SER A 1 295 ? -14.650 -9.449 -6.267 1.00 87.50 295 SER A CA 1
ATOM 2209 C C . SER A 1 295 ? -14.307 -9.026 -4.839 1.00 87.50 295 SER A C 1
ATOM 2211 O O . SER A 1 295 ? -13.655 -9.785 -4.126 1.00 87.50 295 SER A O 1
ATOM 2213 N N . ALA A 1 296 ? -14.769 -7.852 -4.401 1.00 91.00 296 ALA A N 1
ATOM 2214 C CA . ALA A 1 296 ? -14.593 -7.397 -3.029 1.00 91.00 296 ALA A CA 1
ATOM 2215 C C . ALA A 1 296 ? -15.235 -8.367 -2.030 1.00 91.00 296 ALA A C 1
ATOM 2217 O O . ALA A 1 296 ? -14.615 -8.650 -1.012 1.00 91.00 296 ALA A O 1
ATOM 2218 N N . GLU A 1 297 ? -16.423 -8.913 -2.322 1.00 90.94 297 GLU A N 1
ATOM 2219 C CA . GLU A 1 297 ? -17.166 -9.875 -1.484 1.00 90.94 297 GLU A CA 1
ATOM 2220 C C . GLU A 1 297 ? -16.413 -11.187 -1.208 1.00 90.94 297 GLU A C 1
ATOM 2222 O O . GLU A 1 297 ? -16.671 -11.833 -0.195 1.00 90.94 297 GLU A O 1
ATOM 2227 N N . GLN A 1 298 ? -15.445 -11.558 -2.051 1.00 85.31 298 GLN A N 1
ATOM 2228 C CA . GLN A 1 298 ? -14.642 -12.775 -1.872 1.00 85.31 298 GLN A CA 1
ATOM 2229 C C . GLN A 1 298 ? -13.640 -12.681 -0.714 1.00 85.31 298 GLN A C 1
ATOM 2231 O O . GLN A 1 298 ? -13.099 -13.700 -0.292 1.00 85.31 298 GLN A O 1
ATOM 2236 N N . ILE A 1 299 ? -13.368 -11.476 -0.209 1.00 84.88 299 ILE A N 1
ATOM 2237 C CA . ILE A 1 299 ? -12.455 -11.280 0.918 1.00 84.88 299 ILE A CA 1
ATOM 2238 C C . ILE A 1 299 ? -13.185 -11.634 2.214 1.00 84.88 299 ILE A C 1
ATOM 2240 O O . ILE A 1 299 ? -14.155 -10.969 2.591 1.00 84.88 299 ILE A O 1
ATOM 2244 N N . ASP A 1 300 ? -12.718 -12.670 2.902 1.00 90.62 300 ASP A N 1
ATOM 2245 C CA . ASP A 1 300 ? -13.177 -12.983 4.250 1.00 90.62 300 ASP A CA 1
ATOM 2246 C C . ASP A 1 300 ? -12.498 -12.047 5.258 1.00 90.62 300 ASP A C 1
ATOM 2248 O O . ASP A 1 300 ? -11.272 -11.972 5.334 1.00 90.62 300 ASP A O 1
ATOM 2252 N N . LEU A 1 301 ? -13.313 -11.308 6.007 1.00 93.38 301 LEU A N 1
ATOM 2253 C CA . LEU A 1 301 ? -12.875 -10.355 7.026 1.00 93.38 301 LEU A CA 1
ATOM 2254 C C . LEU A 1 301 ? -13.091 -10.899 8.445 1.00 93.38 301 LEU A C 1
ATOM 2256 O O . LEU A 1 301 ? -12.649 -10.287 9.414 1.00 93.38 301 LEU A O 1
ATOM 2260 N N . THR A 1 302 ? -13.771 -12.040 8.589 1.00 92.94 302 THR A N 1
ATOM 2261 C CA . THR A 1 302 ? -14.254 -12.526 9.888 1.00 92.94 302 THR A CA 1
ATOM 2262 C C . THR A 1 302 ? -13.120 -12.927 10.831 1.00 92.94 302 THR A C 1
ATOM 2264 O O . THR A 1 302 ? -13.218 -12.696 12.039 1.00 92.94 302 THR A O 1
ATOM 2267 N N . ALA A 1 303 ? -12.019 -13.445 10.284 1.00 90.56 303 ALA A N 1
ATOM 2268 C CA . ALA A 1 303 ? -10.837 -13.858 11.035 1.00 90.56 303 ALA A CA 1
ATOM 2269 C C . ALA A 1 303 ? -9.951 -12.693 11.517 1.00 90.56 303 ALA A C 1
ATOM 2271 O O . ALA A 1 303 ? -9.029 -12.925 12.297 1.00 90.56 303 ALA A O 1
ATOM 2272 N N . LEU A 1 304 ? -10.202 -11.464 11.054 1.00 91.00 304 LEU A N 1
ATOM 2273 C CA . LEU A 1 304 ? -9.368 -10.310 11.378 1.00 91.00 304 LEU A CA 1
ATOM 2274 C C . LEU A 1 304 ? -9.807 -9.648 12.690 1.00 91.00 304 LEU A C 1
ATOM 2276 O O . LEU A 1 304 ? -11.002 -9.496 12.962 1.00 91.00 304 LEU A O 1
ATOM 2280 N N . ASP A 1 305 ? -8.832 -9.238 13.500 1.00 93.62 305 ASP A N 1
ATOM 2281 C CA . ASP A 1 305 ? -9.071 -8.402 14.679 1.00 93.62 305 ASP A CA 1
ATOM 2282 C C . ASP A 1 305 ? -9.262 -6.915 14.310 1.00 93.62 305 ASP A C 1
ATOM 2284 O O . ASP A 1 305 ? -9.101 -6.503 13.159 1.00 93.62 305 ASP A O 1
ATOM 2288 N N . VAL A 1 306 ? -9.622 -6.083 15.294 1.00 94.81 306 VAL A N 1
ATOM 2289 C CA . VAL A 1 306 ? -9.891 -4.647 15.090 1.00 94.81 306 VAL A CA 1
ATOM 2290 C C . VAL A 1 306 ? -8.690 -3.901 14.496 1.00 94.81 306 VAL A C 1
ATOM 2292 O O . VAL A 1 306 ? -8.870 -3.067 13.609 1.00 94.81 306 VAL A O 1
ATOM 2295 N N . PHE A 1 307 ? -7.468 -4.194 14.945 1.00 91.38 307 PHE A N 1
ATOM 2296 C CA . PHE A 1 307 ? -6.265 -3.509 14.468 1.00 91.38 307 PHE A CA 1
ATOM 2297 C C . PHE A 1 307 ? -5.905 -3.941 13.046 1.00 91.38 307 PHE A C 1
ATOM 2299 O O . PHE A 1 307 ? -5.519 -3.112 12.219 1.00 91.38 307 PHE A O 1
ATOM 2306 N N . GLN A 1 308 ? -6.067 -5.228 12.739 1.00 87.69 308 GLN A N 1
ATOM 2307 C CA . GLN A 1 308 ? -5.880 -5.768 11.396 1.00 87.69 308 GLN A CA 1
ATOM 2308 C C . GLN A 1 308 ? -6.891 -5.174 10.417 1.00 87.69 308 GLN A C 1
ATOM 2310 O O . GLN A 1 308 ? -6.504 -4.758 9.326 1.00 87.69 308 GLN A O 1
ATOM 2315 N N . LEU A 1 309 ? -8.162 -5.070 10.814 1.00 92.88 309 LEU A N 1
ATOM 2316 C CA . LEU A 1 309 ? -9.190 -4.413 10.013 1.00 92.88 309 LEU A CA 1
ATOM 2317 C C . LEU A 1 309 ? -8.876 -2.920 9.809 1.00 92.88 309 LEU A C 1
ATOM 2319 O O . LEU A 1 309 ? -8.963 -2.439 8.683 1.00 92.88 309 LEU A O 1
ATOM 2323 N N . SER A 1 310 ? -8.459 -2.196 10.853 1.00 91.75 310 SER A N 1
ATOM 2324 C CA . SER A 1 310 ? -8.064 -0.777 10.756 1.00 91.75 310 SER A CA 1
ATOM 2325 C C . SER A 1 310 ? -6.888 -0.585 9.785 1.00 91.75 310 SER A C 1
ATOM 2327 O O . SER A 1 310 ? -6.946 0.234 8.868 1.00 91.75 310 SER A O 1
ATOM 2329 N N . THR A 1 311 ? -5.861 -1.434 9.889 1.00 84.44 311 THR A N 1
ATOM 2330 C CA . THR A 1 311 ? -4.704 -1.425 8.977 1.00 84.44 311 THR A CA 1
ATOM 2331 C C . THR A 1 311 ? -5.119 -1.730 7.535 1.00 84.44 311 THR A C 1
ATOM 2333 O O . THR A 1 311 ? -4.648 -1.091 6.592 1.00 84.44 311 THR A O 1
ATOM 2336 N N . LEU A 1 312 ? -6.020 -2.698 7.343 1.00 88.94 312 LEU A N 1
ATOM 2337 C CA . LEU A 1 312 ? -6.545 -3.054 6.027 1.00 88.94 312 LEU A CA 1
ATOM 2338 C C . LEU A 1 312 ? -7.340 -1.895 5.411 1.00 88.94 312 LEU A C 1
ATOM 2340 O O . LEU A 1 312 ? -7.202 -1.625 4.218 1.00 88.94 312 LEU A O 1
ATOM 2344 N N . PHE A 1 313 ? -8.125 -1.182 6.224 1.00 93.94 313 PHE A N 1
ATOM 2345 C CA . PHE A 1 313 ? -8.855 0.010 5.801 1.00 93.94 313 PHE A CA 1
ATOM 2346 C C . PHE A 1 313 ? -7.906 1.090 5.266 1.00 93.94 313 PHE A C 1
ATOM 2348 O O . PHE A 1 313 ? -8.118 1.599 4.166 1.00 93.94 313 PHE A O 1
ATOM 2355 N N . GLU A 1 314 ? -6.837 1.408 6.002 1.00 89.19 314 GLU A N 1
ATOM 2356 C CA . GLU A 1 314 ? -5.829 2.387 5.573 1.00 89.19 314 GLU A CA 1
ATOM 2357 C C . GLU A 1 314 ? -5.114 1.951 4.286 1.00 89.19 314 GLU A C 1
ATOM 2359 O O . GLU A 1 314 ? -4.941 2.748 3.364 1.00 89.19 314 GLU A O 1
ATOM 2364 N N . ALA A 1 315 ? -4.749 0.671 4.174 1.00 81.19 315 ALA A N 1
ATOM 2365 C CA . ALA A 1 315 ? -4.098 0.147 2.976 1.00 81.19 315 ALA A CA 1
ATOM 2366 C C . ALA A 1 315 ? -4.985 0.293 1.728 1.00 81.19 315 ALA A C 1
ATOM 2368 O O . ALA A 1 315 ? -4.516 0.741 0.679 1.00 81.19 315 ALA A O 1
ATOM 2369 N N . TYR A 1 316 ? -6.277 -0.036 1.836 1.00 90.81 316 TYR A N 1
ATOM 2370 C CA . TYR A 1 316 ? -7.213 0.118 0.721 1.00 90.81 316 TYR A CA 1
ATOM 2371 C C . TYR A 1 316 ? -7.598 1.571 0.447 1.00 90.81 316 TYR A C 1
ATOM 2373 O O . TYR A 1 316 ? -7.869 1.900 -0.707 1.00 90.81 316 TYR A O 1
ATOM 2381 N N . GLN A 1 317 ? -7.546 2.452 1.448 1.00 90.31 317 GLN A N 1
ATOM 2382 C CA . GLN A 1 317 ? -7.658 3.894 1.235 1.00 90.31 317 GLN A CA 1
ATOM 2383 C C . GLN A 1 317 ? -6.549 4.390 0.304 1.00 90.31 317 GLN A C 1
ATOM 2385 O O . GLN A 1 317 ? -6.834 5.054 -0.692 1.00 90.31 317 GLN A O 1
ATOM 2390 N N . VAL A 1 318 ? -5.296 4.035 0.595 1.00 81.75 318 VAL A N 1
ATOM 2391 C CA . VAL A 1 318 ? -4.159 4.412 -0.254 1.00 81.75 318 VAL A CA 1
ATOM 2392 C C . VAL A 1 318 ? -4.296 3.787 -1.641 1.00 81.75 318 VAL A C 1
ATOM 2394 O O . VAL A 1 318 ? -4.185 4.499 -2.637 1.00 81.75 318 VAL A O 1
ATOM 2397 N N . ALA A 1 319 ? -4.612 2.490 -1.719 1.00 78.50 319 ALA A N 1
ATOM 2398 C CA . ALA A 1 319 ? -4.794 1.800 -2.995 1.00 78.50 319 ALA A CA 1
ATOM 2399 C C . ALA A 1 319 ? -5.873 2.463 -3.864 1.00 78.50 319 ALA A C 1
ATOM 2401 O O . ALA A 1 319 ? -5.649 2.679 -5.054 1.00 78.50 319 ALA A O 1
ATOM 2402 N N . ARG A 1 320 ? -7.016 2.840 -3.275 1.00 91.31 320 ARG A N 1
ATOM 2403 C CA . ARG A 1 320 ? -8.083 3.563 -3.975 1.00 91.31 320 ARG A CA 1
ATOM 2404 C C . ARG A 1 320 ? -7.565 4.874 -4.564 1.00 91.31 320 ARG A C 1
ATOM 2406 O O . ARG A 1 320 ? -7.729 5.087 -5.759 1.00 91.31 320 ARG A O 1
ATOM 2413 N N . PHE A 1 321 ? -6.916 5.718 -3.758 1.00 83.94 321 PHE A N 1
ATOM 2414 C CA . PHE A 1 321 ? -6.387 7.001 -4.235 1.00 83.94 321 PHE A CA 1
ATOM 2415 C C . PHE A 1 321 ? -5.324 6.830 -5.327 1.00 83.94 321 PHE A C 1
ATOM 2417 O O . PHE A 1 321 ? -5.270 7.617 -6.271 1.00 83.94 321 PHE A O 1
ATOM 2424 N N . SER A 1 322 ? -4.491 5.790 -5.239 1.00 81.75 322 SER A N 1
ATOM 2425 C CA . SER A 1 322 ? -3.527 5.478 -6.295 1.00 81.75 322 SER A CA 1
ATOM 2426 C C . SER A 1 322 ? -4.219 5.112 -7.609 1.00 81.75 322 SER A C 1
ATOM 2428 O O . SER A 1 322 ? -3.838 5.634 -8.657 1.00 81.75 322 SER A O 1
ATOM 2430 N N . TRP A 1 323 ? -5.258 4.272 -7.570 1.00 84.19 323 TRP A N 1
ATOM 2431 C CA . TRP A 1 323 ? -6.008 3.886 -8.770 1.00 84.19 323 TRP A CA 1
ATOM 2432 C C . TRP A 1 323 ? -6.837 5.025 -9.355 1.00 84.19 323 TRP A C 1
ATOM 2434 O O . TRP A 1 323 ? -6.836 5.188 -10.572 1.00 84.19 323 TRP A O 1
ATOM 2444 N N . GLU A 1 324 ? -7.443 5.863 -8.515 1.00 87.94 324 GLU A N 1
ATOM 2445 C CA . GLU A 1 324 ? -8.089 7.111 -8.940 1.00 87.94 324 GLU A CA 1
ATOM 2446 C C . GLU A 1 324 ? -7.085 8.006 -9.688 1.00 87.94 324 GLU A C 1
ATOM 2448 O O . GLU A 1 324 ? -7.356 8.501 -10.784 1.00 87.94 324 GLU A O 1
ATOM 2453 N N . GLY A 1 325 ? -5.868 8.142 -9.149 1.00 77.19 325 GLY A N 1
ATOM 2454 C CA . GLY A 1 325 ? -4.784 8.890 -9.778 1.00 77.19 325 GLY A CA 1
ATOM 2455 C C . GLY A 1 325 ? -4.363 8.339 -11.145 1.00 77.19 325 GLY A C 1
ATOM 2456 O O . GLY A 1 325 ? -4.053 9.129 -12.040 1.00 77.19 325 GLY A O 1
ATOM 2457 N N . VAL A 1 326 ? -4.367 7.013 -11.330 1.00 74.56 326 VAL A N 1
ATOM 2458 C CA . VAL A 1 326 ? -4.134 6.356 -12.633 1.00 74.56 326 VAL A CA 1
ATOM 2459 C C . VAL A 1 326 ? -5.318 6.596 -13.573 1.00 74.56 326 VAL A C 1
ATOM 2461 O O . VAL A 1 326 ? -5.121 7.014 -14.716 1.00 74.56 326 VAL A O 1
ATOM 2464 N N . GLY A 1 327 ? -6.547 6.399 -13.096 1.00 79.69 327 GLY A N 1
ATOM 2465 C CA . GLY A 1 327 ? -7.778 6.617 -13.856 1.00 79.69 327 GLY A CA 1
ATOM 2466 C C . GLY A 1 327 ? -7.928 8.056 -14.353 1.00 79.69 327 GLY A C 1
ATOM 2467 O O . GLY A 1 327 ? -8.446 8.281 -15.440 1.00 79.69 327 GLY A O 1
ATOM 2468 N N . ALA A 1 328 ? -7.387 9.034 -13.622 1.00 82.75 328 ALA A N 1
ATOM 2469 C CA . ALA A 1 328 ? -7.406 10.445 -14.000 1.00 82.75 328 ALA A CA 1
ATOM 2470 C C . ALA A 1 328 ? -6.384 10.838 -15.090 1.00 82.75 328 ALA A C 1
ATOM 2472 O O . ALA A 1 328 ? -6.421 11.971 -15.584 1.00 82.75 328 ALA A O 1
ATOM 2473 N N . ARG A 1 329 ? -5.442 9.961 -15.475 1.00 83.50 329 ARG A N 1
ATOM 2474 C CA . ARG A 1 329 ? -4.399 10.309 -16.456 1.00 83.50 329 ARG A CA 1
ATOM 2475 C C . ARG A 1 329 ? -4.928 10.316 -17.895 1.00 83.50 329 ARG A C 1
ATOM 2477 O O . ARG A 1 329 ? -5.774 9.498 -18.240 1.00 83.50 329 ARG A O 1
ATOM 2484 N N . PRO A 1 330 ? -4.382 11.169 -18.788 1.00 85.50 330 PRO A N 1
ATOM 2485 C CA . PRO A 1 330 ? -4.830 11.233 -20.182 1.00 85.50 330 PRO A CA 1
ATOM 2486 C C . PRO A 1 330 ? -4.734 9.914 -20.963 1.00 85.50 330 PRO A C 1
ATOM 2488 O O . PRO A 1 330 ? -5.517 9.712 -21.878 1.00 85.50 330 PRO A O 1
ATOM 2491 N N . TYR A 1 331 ? -3.799 9.020 -20.619 1.00 84.19 331 TYR A N 1
ATOM 2492 C CA . TYR A 1 331 ? -3.648 7.713 -21.279 1.00 84.19 331 TYR A CA 1
ATOM 2493 C C . TYR A 1 331 ? -4.711 6.679 -20.865 1.00 84.19 331 TYR A C 1
ATOM 2495 O O . TYR A 1 331 ? -4.810 5.615 -21.473 1.00 84.19 331 TYR A O 1
ATOM 2503 N N . SER A 1 332 ? -5.494 6.968 -19.825 1.00 86.50 332 SER A N 1
ATOM 2504 C CA . SER A 1 332 ? -6.609 6.125 -19.378 1.00 86.50 332 SER A CA 1
ATOM 2505 C C . SER A 1 332 ? -7.871 6.356 -20.210 1.00 86.50 332 SER A C 1
ATOM 2507 O O . SER A 1 332 ? -8.859 5.652 -20.028 1.00 86.50 332 SER A O 1
ATOM 2509 N N . PHE A 1 333 ? -7.838 7.320 -21.136 1.00 89.75 333 PHE A N 1
ATOM 2510 C CA . PHE A 1 333 ? -8.943 7.664 -22.019 1.00 89.75 333 PHE A CA 1
ATOM 2511 C C . PHE A 1 333 ? -8.506 7.639 -23.481 1.00 89.75 333 PHE A C 1
ATOM 2513 O O . PHE A 1 333 ? -7.402 8.075 -23.818 1.00 89.75 333 PHE A O 1
ATOM 2520 N N . ASP A 1 334 ? -9.401 7.189 -24.352 1.00 87.56 334 ASP A N 1
ATOM 2521 C CA . ASP A 1 334 ? -9.224 7.361 -25.787 1.00 87.56 334 ASP A CA 1
ATOM 2522 C C . ASP A 1 334 ? -9.353 8.848 -26.140 1.00 87.56 334 ASP A C 1
ATOM 2524 O O . ASP A 1 334 ? -10.290 9.539 -25.733 1.00 87.56 334 ASP A O 1
ATOM 2528 N N . ASN A 1 335 ? -8.374 9.372 -26.881 1.00 76.81 335 ASN A N 1
ATOM 2529 C CA . ASN A 1 335 ? -8.274 10.799 -27.206 1.00 76.81 335 ASN A CA 1
ATOM 2530 C C . ASN A 1 335 ? -9.041 11.177 -28.486 1.00 76.81 335 ASN A C 1
ATOM 2532 O O . ASN A 1 335 ? -8.634 12.105 -29.190 1.00 76.81 335 ASN A O 1
ATOM 2536 N N . GLU A 1 336 ? -10.127 10.475 -28.818 1.00 77.25 336 GLU A N 1
ATOM 2537 C CA . GLU A 1 336 ? -10.895 10.789 -30.024 1.00 77.25 336 GLU A CA 1
ATOM 2538 C C . GLU A 1 336 ? -11.608 12.152 -29.881 1.00 77.25 336 GLU A C 1
ATOM 2540 O O . GLU A 1 336 ? -12.407 12.354 -28.959 1.00 77.25 336 GLU A O 1
ATOM 2545 N N . PRO A 1 337 ? -11.318 13.141 -30.753 1.00 67.81 337 PRO A N 1
ATOM 2546 C CA . PRO A 1 337 ? -11.912 14.466 -30.640 1.00 67.81 337 PRO A CA 1
ATOM 2547 C C . PRO A 1 337 ? -13.422 14.424 -30.915 1.00 67.81 337 PRO A C 1
ATOM 2549 O O . PRO A 1 337 ? -13.840 14.209 -32.049 1.00 67.81 337 PRO A O 1
ATOM 2552 N N . GLY A 1 338 ? -14.237 14.727 -29.902 1.00 73.31 338 GLY A N 1
ATOM 2553 C CA . GLY A 1 338 ? -15.674 14.992 -30.062 1.00 73.31 338 GLY A CA 1
ATOM 2554 C C . GLY A 1 338 ? -16.624 13.908 -29.550 1.00 73.31 338 GLY A C 1
ATOM 2555 O O . GLY A 1 338 ? -17.829 14.156 -29.536 1.00 73.31 338 GLY A O 1
ATOM 2556 N N . GLU A 1 339 ? -16.116 12.770 -29.076 1.00 67.12 339 GLU A N 1
ATOM 2557 C CA . GLU A 1 339 ? -16.927 11.745 -28.408 1.00 67.12 339 GLU A CA 1
ATOM 2558 C C . GLU A 1 339 ? -16.763 11.777 -26.881 1.00 67.12 339 GLU A C 1
ATOM 2560 O O . GLU A 1 339 ? -15.866 12.424 -26.328 1.00 67.12 339 GLU A O 1
ATOM 2565 N N . PHE A 1 340 ? -17.690 11.122 -26.173 1.00 73.19 340 PHE A N 1
ATOM 2566 C CA . PHE A 1 340 ? -17.535 10.871 -24.742 1.00 73.19 340 PHE A CA 1
ATOM 2567 C C . PHE A 1 340 ? -16.212 10.135 -24.520 1.00 73.19 340 PHE A C 1
ATOM 2569 O O . PHE A 1 340 ? -15.914 9.189 -25.239 1.00 73.19 340 PHE A O 1
ATOM 2576 N N . LYS A 1 341 ? -15.421 10.564 -23.529 1.00 78.81 341 LYS A N 1
ATOM 2577 C CA . LYS A 1 341 ? -14.154 9.908 -23.190 1.00 78.81 341 LYS A CA 1
ATOM 2578 C C . LYS A 1 341 ? -14.420 8.447 -22.804 1.00 78.81 341 LYS A C 1
ATOM 2580 O O . LYS A 1 341 ? -14.846 8.187 -21.679 1.00 78.81 341 LYS A O 1
ATOM 2585 N N . CYS A 1 342 ? -14.187 7.521 -23.727 1.00 88.94 342 CYS A N 1
ATOM 2586 C CA . CYS A 1 342 ? -14.154 6.093 -23.440 1.00 88.94 342 CYS A CA 1
ATOM 2587 C C . CYS A 1 342 ? -12.876 5.774 -22.665 1.00 88.94 342 CYS A C 1
ATOM 2589 O O . CYS A 1 342 ? -11.832 6.389 -22.898 1.00 88.94 342 CYS A O 1
ATOM 2591 N N . LEU A 1 343 ? -12.969 4.850 -21.712 1.00 88.81 343 LEU A N 1
ATOM 2592 C CA . LEU A 1 343 ? -11.793 4.347 -21.014 1.00 88.81 343 LEU A CA 1
ATOM 2593 C C . LEU A 1 343 ? -11.003 3.441 -21.962 1.00 88.81 343 LEU A C 1
ATOM 2595 O O . LEU A 1 343 ? -11.591 2.605 -22.644 1.00 88.81 343 LEU A O 1
ATOM 2599 N N . THR A 1 344 ? -9.679 3.578 -21.966 1.00 88.81 344 THR A N 1
ATOM 2600 C CA . THR A 1 344 ? -8.800 2.561 -22.562 1.00 88.81 344 THR A CA 1
ATOM 2601 C C . THR A 1 344 ? -8.852 1.280 -21.725 1.00 88.81 344 THR A C 1
ATOM 2603 O O . THR A 1 344 ? -9.311 1.310 -20.585 1.00 88.81 344 THR A O 1
ATOM 2606 N N . GLU A 1 345 ? -8.296 0.164 -22.211 1.00 83.12 345 GLU A N 1
ATOM 2607 C CA . GLU A 1 345 ? -8.169 -1.066 -21.401 1.00 83.12 345 GLU A CA 1
ATOM 2608 C C . GLU A 1 345 ? -7.487 -0.805 -20.044 1.00 83.12 345 GLU A C 1
ATOM 2610 O O . GLU A 1 345 ? -7.901 -1.329 -19.010 1.00 83.12 345 GLU A O 1
ATOM 2615 N N . LEU A 1 346 ? -6.464 0.059 -20.019 1.00 77.38 346 LEU A N 1
ATOM 2616 C CA . LEU A 1 346 ? -5.803 0.466 -18.778 1.00 77.38 346 LEU A CA 1
ATOM 2617 C C . LEU A 1 346 ? -6.735 1.295 -17.882 1.00 77.38 346 LEU A C 1
ATOM 2619 O O . LEU A 1 346 ? -6.761 1.089 -16.668 1.00 77.38 346 LEU A O 1
ATOM 2623 N N . GLY A 1 347 ? -7.506 2.211 -18.472 1.00 83.44 347 GLY A N 1
ATOM 2624 C CA . GLY A 1 347 ? -8.519 2.981 -17.758 1.00 83.44 347 GLY A CA 1
ATOM 2625 C C . GLY A 1 347 ? -9.614 2.098 -17.159 1.00 83.44 347 GLY A C 1
ATOM 2626 O O . GLY A 1 347 ? -10.027 2.329 -16.026 1.00 83.44 347 GLY A O 1
ATOM 2627 N N . GLU A 1 348 ? -10.041 1.049 -17.86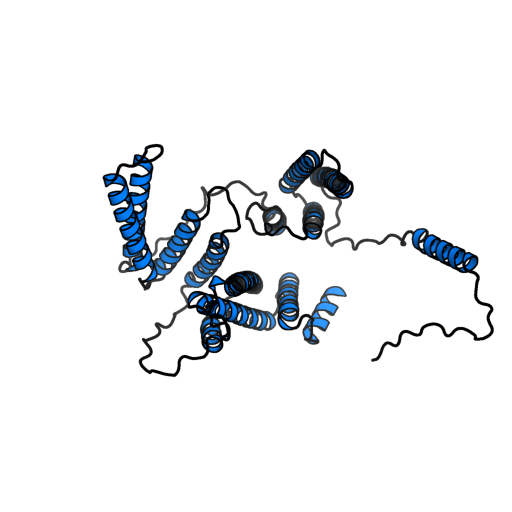4 1.00 87.19 348 GLU A N 1
ATOM 2628 C CA . GLU A 1 348 ? -11.008 0.073 -17.357 1.00 87.19 348 GLU A CA 1
ATOM 2629 C C . GLU A 1 348 ? -10.460 -0.711 -16.160 1.00 87.19 348 GLU A C 1
ATOM 2631 O O . GLU A 1 348 ? -11.175 -0.893 -15.173 1.00 87.19 348 GLU A O 1
ATOM 2636 N N . VAL A 1 349 ? -9.190 -1.130 -16.211 1.00 83.81 349 VAL A N 1
ATOM 2637 C CA . VAL A 1 349 ? -8.518 -1.803 -15.087 1.00 83.81 349 VAL A CA 1
ATOM 2638 C C . VAL A 1 349 ? -8.405 -0.874 -13.880 1.00 83.81 349 VAL A C 1
ATOM 2640 O O . VAL A 1 349 ? -8.759 -1.277 -12.773 1.00 83.81 349 VAL A O 1
ATOM 2643 N N . ALA A 1 350 ? -7.960 0.369 -14.081 1.00 79.62 350 ALA A N 1
ATOM 2644 C CA . ALA A 1 350 ? -7.848 1.345 -12.999 1.00 79.62 350 ALA A CA 1
ATOM 2645 C C . ALA A 1 350 ? -9.214 1.630 -12.360 1.00 79.62 350 ALA A C 1
ATOM 2647 O O . ALA A 1 350 ? -9.353 1.577 -11.141 1.00 79.62 350 ALA A O 1
ATOM 2648 N N . ASN A 1 351 ? -10.242 1.832 -13.187 1.00 91.44 351 ASN A N 1
ATOM 2649 C CA . ASN A 1 351 ? -11.612 2.043 -12.737 1.00 91.44 351 ASN A CA 1
ATOM 2650 C C . ASN A 1 351 ? -12.155 0.831 -11.958 1.00 91.44 351 ASN A C 1
ATOM 2652 O O . ASN A 1 351 ? -12.801 0.995 -10.923 1.00 91.44 351 ASN A O 1
ATOM 2656 N N . PHE A 1 352 ? -11.882 -0.393 -12.421 1.00 91.69 352 PHE A N 1
ATOM 2657 C CA . PHE A 1 352 ? -12.256 -1.618 -11.712 1.00 91.69 352 PHE A CA 1
ATOM 2658 C C . PHE A 1 352 ? -11.587 -1.713 -10.335 1.00 91.69 352 PHE A C 1
ATOM 2660 O O . PHE A 1 352 ? -12.276 -1.953 -9.342 1.00 91.69 352 PHE A O 1
ATOM 2667 N N . GLU A 1 353 ? -10.267 -1.521 -10.257 1.00 90.50 353 GLU A N 1
ATOM 2668 C CA . GLU A 1 353 ? -9.522 -1.648 -9.000 1.00 90.50 353 GLU A CA 1
ATOM 2669 C C . GLU A 1 353 ? -9.837 -0.519 -8.010 1.00 90.50 353 GLU A C 1
ATOM 2671 O O . GLU A 1 353 ? -9.931 -0.780 -6.810 1.00 90.50 353 GLU A O 1
ATOM 2676 N N . GLU A 1 354 ? -10.096 0.704 -8.484 1.00 93.12 354 GLU A N 1
ATOM 2677 C CA . GLU A 1 354 ? -10.584 1.807 -7.648 1.00 93.12 354 GLU A CA 1
ATOM 2678 C C . GLU A 1 354 ? -11.926 1.447 -6.989 1.00 93.12 354 GLU A C 1
ATOM 2680 O O . GLU A 1 354 ? -12.064 1.516 -5.763 1.00 93.12 354 GLU A O 1
ATOM 2685 N N . HIS A 1 355 ? -12.906 0.999 -7.785 1.00 94.88 355 HIS A N 1
ATOM 2686 C CA . HIS A 1 355 ? -14.215 0.590 -7.272 1.00 94.88 355 HIS A CA 1
ATOM 2687 C C . HIS A 1 355 ? -14.099 -0.607 -6.333 1.00 94.88 355 HIS A C 1
ATOM 2689 O O . HIS A 1 355 ? -14.792 -0.668 -5.316 1.00 94.88 355 HIS A O 1
ATOM 2695 N N . ARG A 1 356 ? -13.221 -1.565 -6.649 1.00 93.31 356 ARG A N 1
ATOM 2696 C CA . ARG A 1 356 ? -13.001 -2.735 -5.802 1.00 93.31 356 ARG A CA 1
ATOM 2697 C C . ARG A 1 356 ? -12.423 -2.318 -4.455 1.00 93.31 356 ARG A C 1
ATOM 2699 O O . ARG A 1 356 ? -12.933 -2.761 -3.431 1.00 93.31 356 ARG A O 1
ATOM 2706 N N . ALA A 1 357 ? -11.422 -1.439 -4.443 1.00 91.31 357 ALA A N 1
ATOM 2707 C CA . ALA A 1 357 ? -10.854 -0.896 -3.216 1.00 91.31 357 ALA A CA 1
ATOM 2708 C C . ALA A 1 357 ? -11.915 -0.160 -2.384 1.00 91.31 357 ALA A C 1
ATOM 2710 O O . ALA A 1 357 ? -12.031 -0.425 -1.191 1.00 91.31 357 ALA A O 1
ATOM 2711 N N . ALA A 1 358 ? -12.749 0.678 -3.010 1.00 95.88 358 ALA A N 1
ATOM 2712 C CA . ALA A 1 358 ? -13.845 1.365 -2.328 1.00 95.88 358 ALA A CA 1
ATOM 2713 C C . ALA A 1 358 ? -14.848 0.388 -1.682 1.00 95.88 358 ALA A C 1
ATOM 2715 O O . ALA A 1 358 ? -15.205 0.558 -0.517 1.00 95.88 358 ALA A O 1
ATOM 2716 N N . TRP A 1 359 ? -15.252 -0.670 -2.393 1.00 97.38 359 TRP A N 1
ATOM 2717 C CA . TRP A 1 359 ? -16.131 -1.705 -1.836 1.00 97.38 359 TRP A CA 1
ATOM 2718 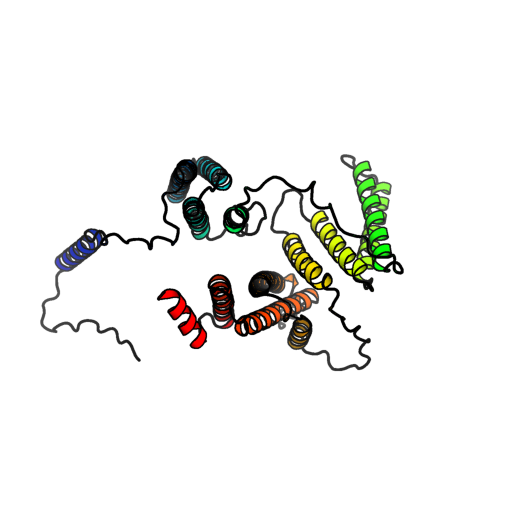C C . TRP A 1 359 ? -15.487 -2.474 -0.683 1.00 97.38 359 TRP A C 1
ATOM 2720 O O . TRP A 1 359 ? -16.162 -2.802 0.290 1.00 97.38 359 TRP A O 1
ATOM 2730 N N . ILE A 1 360 ? -14.186 -2.761 -0.761 1.00 94.50 360 ILE A N 1
ATOM 2731 C CA . ILE A 1 360 ? -13.470 -3.421 0.335 1.00 94.50 360 ILE A CA 1
ATOM 2732 C C . ILE A 1 360 ? -13.425 -2.511 1.564 1.00 94.50 360 ILE A C 1
ATOM 2734 O O . ILE A 1 360 ? -13.687 -2.987 2.664 1.00 94.50 360 ILE A O 1
ATOM 2738 N N . MET A 1 361 ? -13.167 -1.211 1.392 1.00 97.25 361 MET A N 1
ATOM 2739 C CA . MET A 1 361 ? -13.197 -0.245 2.495 1.00 97.25 361 MET A CA 1
ATOM 2740 C C . MET A 1 361 ? -14.563 -0.190 3.181 1.00 97.25 361 MET A C 1
ATOM 2742 O O . MET A 1 361 ? -14.611 -0.230 4.408 1.00 97.25 361 MET A O 1
ATOM 2746 N N . ASP A 1 362 ? -15.654 -0.150 2.411 1.00 97.44 362 ASP A N 1
ATOM 2747 C CA . ASP A 1 362 ? -17.018 -0.166 2.956 1.00 97.44 362 ASP A CA 1
ATOM 2748 C C . ASP A 1 362 ? -17.289 -1.461 3.736 1.00 97.44 362 ASP A C 1
ATOM 2750 O O . ASP A 1 362 ? -17.755 -1.432 4.875 1.00 97.44 362 ASP A O 1
ATOM 2754 N N . ARG A 1 363 ? -16.895 -2.619 3.189 1.00 97.38 363 ARG A N 1
ATOM 2755 C CA . ARG A 1 363 ? -17.007 -3.906 3.895 1.00 97.38 363 ARG A CA 1
ATOM 2756 C C . ARG A 1 363 ? -16.188 -3.939 5.185 1.00 97.38 363 ARG A C 1
ATOM 2758 O O . ARG A 1 363 ? -16.694 -4.418 6.194 1.00 97.38 363 ARG A O 1
ATOM 2765 N N . VAL A 1 364 ? -14.961 -3.421 5.174 1.00 97.06 364 VAL A N 1
ATOM 2766 C CA . VAL A 1 364 ? -14.106 -3.334 6.367 1.00 97.06 364 VAL A CA 1
ATOM 2767 C C . VAL A 1 364 ? -14.718 -2.400 7.408 1.00 97.06 364 VAL A C 1
ATOM 2769 O O . VAL A 1 364 ? -14.777 -2.767 8.577 1.00 97.06 364 VAL A O 1
ATOM 2772 N N . ALA A 1 365 ? -15.224 -1.231 7.011 1.00 96.62 365 ALA A N 1
ATOM 2773 C CA . ALA A 1 365 ? -15.881 -0.300 7.925 1.00 96.62 365 ALA A CA 1
ATOM 2774 C C . ALA A 1 365 ? -17.141 -0.912 8.560 1.00 96.62 365 ALA A C 1
ATOM 2776 O O . ALA A 1 365 ? -17.337 -0.800 9.773 1.00 96.62 365 ALA A O 1
ATOM 2777 N N . ASN A 1 366 ? -17.955 -1.606 7.759 1.00 97.00 366 ASN A N 1
ATOM 2778 C CA . ASN A 1 366 ? -19.131 -2.333 8.231 1.00 97.00 366 ASN A CA 1
ATOM 2779 C C . ASN A 1 366 ? -18.746 -3.462 9.197 1.00 97.00 366 ASN A C 1
ATOM 2781 O O . ASN A 1 366 ? -19.341 -3.575 10.265 1.00 97.00 366 ASN A O 1
ATOM 2785 N N . GLU A 1 367 ? -17.718 -4.249 8.874 1.00 97.62 367 GLU A N 1
ATOM 2786 C CA . GLU A 1 367 ? -17.220 -5.321 9.739 1.00 97.62 367 GLU A CA 1
ATOM 2787 C C . GLU A 1 367 ? -16.701 -4.768 11.075 1.00 97.62 367 GLU A C 1
ATOM 2789 O O . GLU A 1 367 ? -17.133 -5.226 12.134 1.00 97.62 367 GLU A O 1
ATOM 2794 N N . ILE A 1 368 ? -15.855 -3.730 11.043 1.00 97.06 368 ILE A N 1
ATOM 2795 C CA . ILE A 1 368 ? -15.338 -3.030 12.231 1.00 97.06 368 ILE A CA 1
ATOM 2796 C C . ILE A 1 368 ? -16.481 -2.542 13.126 1.00 97.06 368 ILE A C 1
ATOM 2798 O O . ILE A 1 368 ? -16.405 -2.677 14.347 1.00 97.06 368 ILE A O 1
ATOM 2802 N N . ALA A 1 369 ? -17.555 -2.001 12.544 1.00 95.81 369 ALA A N 1
ATOM 2803 C CA . ALA A 1 369 ? -18.698 -1.494 13.299 1.00 95.81 369 ALA A CA 1
ATOM 2804 C C . ALA A 1 369 ? -19.469 -2.587 14.065 1.00 95.81 369 ALA A C 1
ATOM 2806 O O . ALA A 1 369 ? -20.162 -2.265 15.031 1.00 95.81 369 ALA A O 1
ATOM 2807 N N . THR A 1 370 ? -19.346 -3.864 13.676 1.00 96.75 370 THR A N 1
ATOM 2808 C CA . THR A 1 370 ? -19.960 -4.998 14.394 1.00 96.75 370 THR A CA 1
ATOM 2809 C C . THR A 1 370 ? -19.112 -5.527 15.552 1.00 96.75 370 THR A C 1
ATOM 2811 O O . THR A 1 370 ? -19.622 -6.282 16.385 1.00 96.75 370 THR A O 1
ATOM 2814 N N . ARG A 1 371 ? -17.829 -5.152 15.634 1.00 97.00 371 ARG A N 1
ATOM 2815 C CA . ARG A 1 371 ? -16.914 -5.671 16.655 1.00 97.00 371 ARG A CA 1
ATOM 2816 C C . ARG A 1 371 ? -17.179 -5.021 18.011 1.00 97.00 371 ARG A C 1
ATOM 2818 O O . ARG A 1 371 ? -17.366 -3.811 18.118 1.00 97.00 371 ARG A O 1
ATOM 2825 N N . GLN A 1 372 ? -17.173 -5.839 19.063 1.00 96.62 372 GLN A N 1
ATOM 2826 C CA . GLN A 1 372 ? -17.159 -5.338 20.435 1.00 96.62 372 GLN A CA 1
ATOM 2827 C C . GLN A 1 372 ? -15.707 -5.066 20.838 1.00 96.62 372 GLN A C 1
ATOM 2829 O O . GLN A 1 372 ? -14.905 -5.997 20.779 1.00 96.62 372 GLN A O 1
ATOM 2834 N N . PRO A 1 373 ? -15.355 -3.830 21.229 1.00 96.12 373 PRO A N 1
ATOM 2835 C CA . PRO A 1 373 ? -14.004 -3.537 21.681 1.00 96.12 373 PRO A CA 1
ATOM 2836 C C . PRO A 1 373 ? -13.729 -4.214 23.026 1.00 96.12 373 PRO A C 1
ATOM 2838 O O . PRO A 1 373 ? -14.537 -4.116 23.951 1.00 96.12 373 PRO A O 1
ATOM 2841 N N . GLU A 1 374 ? -12.576 -4.866 23.143 1.00 95.44 374 GLU A N 1
ATOM 2842 C CA . GLU A 1 374 ? -12.112 -5.479 24.396 1.00 95.44 374 GLU A CA 1
ATOM 2843 C C . GLU A 1 374 ? -11.544 -4.440 25.374 1.00 95.44 374 GLU A C 1
ATOM 2845 O O . GLU A 1 374 ? -11.592 -4.624 26.591 1.00 95.44 374 GLU A O 1
ATOM 2850 N N . ASP A 1 375 ? -11.026 -3.332 24.841 1.00 92.38 375 ASP A N 1
ATOM 2851 C CA . ASP A 1 375 ? -10.419 -2.242 25.593 1.00 92.38 375 ASP A CA 1
ATOM 2852 C C . ASP A 1 375 ? -10.648 -0.871 24.924 1.00 92.38 375 ASP A C 1
ATOM 2854 O O . ASP A 1 375 ? -11.234 -0.746 23.842 1.00 92.38 375 ASP A O 1
ATOM 2858 N N . ASP A 1 376 ? -10.190 0.193 25.588 1.00 90.44 376 ASP A N 1
ATOM 2859 C CA . ASP A 1 376 ? -10.315 1.560 25.076 1.00 90.44 376 ASP A CA 1
ATOM 2860 C C . ASP A 1 376 ? -9.486 1.801 23.800 1.00 90.44 376 ASP A C 1
ATOM 2862 O O . ASP A 1 376 ? -9.842 2.679 23.012 1.00 90.44 376 ASP A O 1
ATOM 2866 N N . TYR A 1 377 ? -8.413 1.036 23.559 1.00 90.31 377 TYR A N 1
ATOM 2867 C CA . TYR A 1 377 ? -7.602 1.170 22.345 1.00 90.31 377 TYR A CA 1
ATOM 2868 C C . TYR A 1 377 ? -8.371 0.664 21.128 1.00 90.31 377 TYR A C 1
ATOM 2870 O O . TYR A 1 377 ? -8.534 1.407 20.162 1.00 90.31 377 TYR A O 1
ATOM 2878 N N . GLN A 1 378 ? -8.927 -0.547 21.204 1.00 93.62 378 GLN A N 1
ATOM 2879 C CA . GLN A 1 378 ? -9.789 -1.092 20.159 1.00 93.62 378 GLN A CA 1
ATOM 2880 C C . GLN A 1 378 ? -11.017 -0.206 19.939 1.00 93.62 378 GLN A C 1
ATOM 2882 O O . GLN A 1 378 ? -11.401 0.047 18.799 1.00 93.62 378 GLN A O 1
ATOM 2887 N N . ARG A 1 379 ? -11.615 0.337 21.011 1.00 94.75 379 ARG A N 1
ATOM 2888 C CA . ARG A 1 379 ? -12.726 1.292 20.883 1.00 94.75 379 ARG A CA 1
ATOM 2889 C C . ARG A 1 379 ? -12.313 2.520 20.070 1.00 94.75 379 ARG A C 1
ATOM 2891 O O . ARG A 1 379 ? -13.066 2.956 19.201 1.00 94.75 379 ARG A O 1
ATOM 2898 N N . ASN A 1 380 ? -11.141 3.086 20.350 1.00 90.88 380 ASN A N 1
ATOM 2899 C CA . ASN A 1 380 ? -10.647 4.264 19.642 1.00 90.88 380 ASN A CA 1
ATOM 2900 C C . ASN A 1 380 ? -10.321 3.955 18.173 1.00 90.88 380 ASN A C 1
ATOM 2902 O O . ASN A 1 380 ? -10.653 4.768 17.313 1.00 90.88 380 ASN A O 1
ATOM 2906 N N . GLU A 1 381 ? -9.761 2.781 17.873 1.00 93.50 381 GLU A N 1
ATOM 2907 C CA . GLU A 1 381 ? -9.536 2.322 16.496 1.00 93.50 381 GLU A CA 1
ATOM 2908 C C . GLU A 1 381 ? -10.848 2.174 15.716 1.00 93.50 381 GLU A C 1
ATOM 2910 O O . GLU A 1 381 ? -10.977 2.712 14.615 1.00 93.50 381 GLU A O 1
ATOM 2915 N N . ILE A 1 382 ? -11.863 1.539 16.316 1.00 95.56 382 ILE A N 1
ATOM 2916 C CA . ILE A 1 382 ? -13.207 1.424 15.727 1.00 95.56 382 ILE A CA 1
ATOM 2917 C C . ILE A 1 382 ? -13.772 2.815 15.411 1.00 95.56 382 ILE A C 1
ATOM 2919 O O . ILE A 1 382 ? -14.264 3.052 14.305 1.00 95.56 382 ILE A O 1
ATOM 2923 N N . LEU A 1 383 ? -13.699 3.753 16.364 1.00 94.44 383 LEU A N 1
ATOM 2924 C CA . LEU A 1 383 ? -14.191 5.120 16.168 1.00 94.44 383 LEU A CA 1
ATOM 2925 C C . LEU A 1 383 ? -13.417 5.856 15.074 1.00 94.44 383 LEU A C 1
ATOM 2927 O O . LEU A 1 383 ? -14.032 6.547 14.261 1.00 94.44 383 LEU A O 1
ATOM 2931 N N . MET A 1 384 ? -12.093 5.707 15.027 1.00 94.00 384 MET A N 1
ATOM 2932 C CA . MET A 1 384 ? -11.244 6.347 14.027 1.00 94.00 384 MET A CA 1
ATOM 2933 C C . MET A 1 384 ? -11.565 5.845 12.617 1.00 94.00 384 MET A C 1
ATOM 2935 O O . MET A 1 384 ? -11.832 6.664 11.736 1.00 94.00 384 MET A O 1
ATOM 2939 N N . ALA A 1 385 ? -11.598 4.525 12.412 1.00 93.12 385 ALA A N 1
ATOM 2940 C CA . ALA A 1 385 ? -11.902 3.921 11.117 1.00 93.12 385 ALA A CA 1
ATOM 2941 C C . ALA A 1 385 ? -13.306 4.316 10.627 1.00 93.12 385 ALA A C 1
ATOM 2943 O O . ALA A 1 385 ? -13.454 4.806 9.506 1.00 93.12 385 ALA A O 1
ATOM 2944 N N . ARG A 1 386 ? -14.328 4.219 11.494 1.00 96.50 386 ARG A N 1
ATOM 2945 C CA . ARG A 1 386 ? -15.708 4.622 11.161 1.00 96.50 386 ARG A CA 1
ATOM 2946 C C . ARG A 1 386 ? -15.824 6.112 10.841 1.00 96.50 386 ARG A C 1
ATOM 2948 O O . ARG A 1 386 ? -16.500 6.480 9.886 1.00 96.50 386 ARG A O 1
ATOM 2955 N N . THR A 1 387 ? -15.147 6.972 11.602 1.00 93.81 387 THR A N 1
ATOM 2956 C CA . THR A 1 387 ? -15.159 8.425 11.362 1.00 93.81 387 THR A CA 1
ATOM 2957 C C . THR A 1 387 ? -14.524 8.766 10.021 1.00 93.81 387 THR A C 1
ATOM 2959 O O . THR A 1 387 ? -15.093 9.540 9.255 1.00 93.81 387 THR A O 1
ATOM 2962 N N . ARG A 1 388 ? -13.364 8.175 9.709 1.00 94.69 388 ARG A N 1
ATOM 2963 C CA . ARG A 1 388 ? -12.703 8.374 8.413 1.00 94.69 388 ARG A CA 1
ATOM 2964 C C . ARG A 1 388 ? -13.585 7.901 7.265 1.00 94.69 388 ARG A C 1
ATOM 2966 O O . ARG A 1 388 ? -13.726 8.636 6.295 1.00 94.69 388 ARG A O 1
ATOM 2973 N N . HIS A 1 389 ? -14.207 6.729 7.397 1.00 96.12 389 HIS A N 1
ATOM 2974 C CA . HIS A 1 389 ? -15.139 6.213 6.398 1.00 96.12 389 HIS A CA 1
ATOM 2975 C C . HIS A 1 389 ? -16.302 7.182 6.135 1.00 96.12 389 HIS A C 1
ATOM 2977 O O . HIS A 1 389 ? -16.534 7.555 4.989 1.00 96.12 389 HIS A O 1
ATOM 2983 N N . GLU A 1 390 ? -16.965 7.679 7.184 1.00 94.25 390 GLU A N 1
ATOM 2984 C CA . GLU A 1 390 ? -18.047 8.668 7.058 1.00 94.25 390 GLU A CA 1
ATOM 2985 C C . GLU A 1 390 ? -17.602 9.949 6.344 1.00 94.25 390 GLU A C 1
ATOM 2987 O O . GLU A 1 390 ? -18.291 10.422 5.442 1.00 94.25 390 GLU A O 1
ATOM 2992 N N . PHE A 1 391 ? -16.433 10.496 6.691 1.00 91.81 391 PHE A N 1
ATOM 2993 C CA . PHE A 1 391 ? -15.899 11.667 5.991 1.00 91.81 391 PHE A CA 1
ATOM 2994 C C . PHE A 1 391 ? -15.589 11.377 4.522 1.00 91.81 391 PHE A C 1
ATOM 2996 O O . PHE A 1 391 ? -15.853 12.223 3.679 1.00 91.81 391 PHE A O 1
ATOM 3003 N N . MET A 1 392 ? -15.063 10.197 4.197 1.00 89.88 392 MET A N 1
ATOM 3004 C CA . MET A 1 392 ? -14.758 9.835 2.811 1.00 89.88 392 MET A CA 1
ATOM 3005 C C . MET A 1 392 ? -16.003 9.613 1.951 1.00 89.88 392 MET A C 1
ATOM 3007 O O . MET A 1 392 ? -15.960 9.859 0.748 1.00 89.88 392 MET A O 1
ATOM 3011 N N . CYS A 1 393 ? -17.082 9.097 2.538 1.00 91.25 393 CYS A N 1
ATOM 3012 C CA . CYS A 1 393 ? -18.314 8.803 1.812 1.00 91.25 393 CYS A CA 1
ATOM 3013 C C . CYS A 1 393 ? -19.245 10.013 1.725 1.00 91.25 393 CYS A C 1
ATOM 3015 O O . CYS A 1 393 ? -19.909 10.195 0.707 1.00 91.25 393 CYS A O 1
ATOM 3017 N N . ASN A 1 394 ? -19.308 10.819 2.787 1.00 90.25 394 ASN A N 1
ATOM 3018 C CA . ASN A 1 394 ? -20.360 11.815 2.969 1.00 90.25 394 ASN A CA 1
ATOM 3019 C C . ASN A 1 394 ? -19.843 13.243 3.220 1.00 90.25 394 ASN A C 1
ATOM 3021 O O . ASN A 1 394 ? -20.654 14.135 3.484 1.00 90.25 394 ASN A O 1
ATOM 3025 N N . ASP A 1 395 ? -18.524 13.461 3.244 1.00 88.00 395 ASP A N 1
ATOM 3026 C CA . ASP A 1 395 ? -17.849 14.718 3.620 1.00 88.00 395 ASP A CA 1
ATOM 3027 C C . ASP A 1 395 ? -18.161 15.236 5.044 1.00 88.00 395 ASP A C 1
ATOM 3029 O O . ASP A 1 395 ? -17.597 16.236 5.495 1.00 88.00 395 ASP A O 1
ATOM 3033 N N . CYS A 1 396 ? -19.036 14.561 5.796 1.00 90.44 396 CYS A N 1
ATOM 3034 C CA . CYS A 1 396 ? -19.300 14.800 7.211 1.00 90.44 396 CYS A CA 1
ATOM 3035 C C . CYS A 1 396 ? -19.945 13.580 7.896 1.00 90.44 396 CYS A C 1
ATOM 3037 O O . CYS A 1 396 ? -20.437 12.666 7.239 1.00 90.44 396 CYS A O 1
ATOM 3039 N N . ILE A 1 397 ? -19.952 13.576 9.235 1.00 92.38 397 ILE A N 1
ATOM 3040 C CA . ILE A 1 397 ? -20.506 12.482 10.049 1.00 92.38 397 ILE A CA 1
ATOM 3041 C C . ILE A 1 397 ? -22.038 12.564 10.054 1.00 92.38 397 ILE A C 1
ATOM 3043 O O . ILE A 1 397 ? -22.604 13.424 10.735 1.00 92.38 397 ILE A O 1
ATOM 3047 N N . HIS A 1 398 ? -22.704 11.661 9.328 1.00 92.12 398 HIS A N 1
ATOM 3048 C CA . HIS A 1 398 ? -24.171 11.585 9.295 1.00 92.12 398 HIS A CA 1
ATOM 3049 C C . HIS A 1 398 ? -24.741 10.588 10.309 1.00 92.12 398 HIS A C 1
ATOM 3051 O O . HIS A 1 398 ? -25.875 10.749 10.773 1.00 92.12 398 HIS A O 1
ATOM 3057 N N . ASP A 1 399 ? -23.961 9.571 10.678 1.00 92.50 399 ASP A N 1
ATOM 3058 C CA . ASP A 1 399 ? -24.356 8.576 11.668 1.00 92.50 399 ASP A CA 1
ATOM 3059 C C . ASP A 1 399 ? -24.422 9.191 13.082 1.00 92.50 399 ASP A C 1
ATOM 3061 O O . ASP A 1 399 ? -23.413 9.429 13.754 1.00 92.50 399 ASP A O 1
ATOM 3065 N N . ASN A 1 400 ? -25.648 9.425 13.561 1.00 94.00 400 ASN A N 1
ATOM 3066 C CA . ASN A 1 400 ? -25.904 9.944 14.905 1.00 94.00 400 ASN A CA 1
ATOM 3067 C C . ASN A 1 400 ? -25.384 9.013 16.011 1.00 94.00 400 ASN A C 1
ATOM 3069 O O . ASN A 1 400 ? -25.024 9.501 17.083 1.00 94.00 400 ASN A O 1
ATOM 3073 N N . ALA A 1 401 ? -25.362 7.694 15.787 1.00 93.75 401 ALA A N 1
ATOM 3074 C CA . ALA A 1 401 ? -24.832 6.752 16.766 1.00 93.75 401 ALA A CA 1
ATOM 3075 C C . ALA A 1 401 ? -23.314 6.920 16.887 1.00 93.75 401 ALA A C 1
ATOM 3077 O O . ALA A 1 401 ? -22.809 7.083 17.997 1.00 93.75 401 ALA A O 1
ATOM 3078 N N . LEU A 1 402 ? -22.609 7.008 15.753 1.00 94.25 402 LEU A N 1
ATOM 3079 C CA . LEU A 1 402 ? -21.178 7.308 15.733 1.00 94.25 402 LEU A CA 1
ATOM 3080 C C . LEU A 1 402 ? -20.865 8.645 16.422 1.00 94.25 402 LEU A C 1
ATOM 3082 O O . LEU A 1 402 ? -19.962 8.711 17.252 1.00 94.25 402 LEU A O 1
ATOM 3086 N N . LEU A 1 403 ? -21.634 9.702 16.144 1.00 92.81 403 LEU A N 1
ATOM 3087 C CA . LEU A 1 403 ? -21.434 11.011 16.775 1.00 92.81 403 LEU A CA 1
ATOM 3088 C C . LEU A 1 403 ? -21.616 10.965 18.304 1.00 92.81 403 LEU A C 1
ATOM 3090 O O . LEU A 1 403 ? -20.870 11.616 19.045 1.00 92.81 403 LEU A O 1
ATOM 3094 N N . LEU A 1 404 ? -22.597 10.197 18.789 1.00 92.75 404 LEU A N 1
ATOM 3095 C CA . LEU A 1 404 ? -22.804 9.973 20.221 1.00 92.75 404 LEU A CA 1
ATOM 3096 C C . LEU A 1 404 ? -21.643 9.197 20.845 1.00 92.75 404 LEU A C 1
ATOM 3098 O O . LEU A 1 404 ? -21.208 9.554 21.941 1.00 92.75 404 LEU A O 1
ATOM 3102 N N . ASP A 1 405 ? -21.126 8.179 20.163 1.00 91.31 405 ASP A N 1
ATOM 3103 C CA . ASP A 1 405 ? -20.002 7.388 20.660 1.00 91.31 405 ASP A CA 1
ATOM 3104 C C . ASP A 1 405 ? -18.702 8.208 20.697 1.00 91.31 405 ASP A C 1
ATOM 3106 O O . ASP A 1 405 ? -17.997 8.178 21.708 1.00 91.31 405 ASP A O 1
ATOM 3110 N N . ILE A 1 406 ? -18.446 9.047 19.684 1.00 90.62 406 ILE A N 1
ATOM 3111 C CA . ILE A 1 406 ? -17.353 10.037 19.693 1.00 90.62 406 ILE A CA 1
ATOM 3112 C C . ILE A 1 406 ? -17.509 10.994 20.882 1.00 90.62 406 ILE A C 1
ATOM 3114 O O . ILE A 1 406 ? -16.558 11.232 21.626 1.00 90.62 406 ILE A O 1
ATOM 3118 N N . SER A 1 407 ? -18.719 11.518 21.096 1.00 89.88 407 SER A N 1
ATOM 3119 C CA . SER A 1 407 ? -18.994 12.453 22.194 1.00 89.88 407 SER A CA 1
ATOM 3120 C C . SER A 1 407 ? -18.757 11.811 23.563 1.00 89.88 407 SER A C 1
ATOM 3122 O O . SER A 1 407 ? -18.192 12.444 24.451 1.00 89.88 407 SER A O 1
ATOM 3124 N N . ARG A 1 408 ? -19.159 10.547 23.745 1.00 88.50 408 ARG A N 1
ATOM 3125 C CA . ARG A 1 408 ? -18.921 9.788 24.983 1.00 88.50 408 ARG A CA 1
ATOM 3126 C C . ARG A 1 408 ? -17.436 9.559 25.228 1.00 88.50 408 ARG A C 1
ATOM 3128 O O . ARG A 1 408 ? -16.997 9.725 26.361 1.00 88.50 408 ARG A O 1
ATOM 3135 N N . ALA A 1 409 ? -16.677 9.234 24.184 1.00 85.38 409 ALA A N 1
ATOM 3136 C CA . ALA A 1 409 ? -15.237 9.018 24.284 1.00 85.38 409 ALA A CA 1
ATOM 3137 C C . ALA A 1 409 ? -14.460 10.279 24.715 1.00 85.38 409 ALA A C 1
ATOM 3139 O O . ALA A 1 409 ? -13.362 10.151 25.238 1.00 85.38 409 ALA A O 1
ATOM 3140 N N . TRP A 1 410 ? -15.019 11.480 24.517 1.00 76.50 410 TRP A N 1
ATOM 3141 C CA . TRP A 1 410 ? -14.386 12.763 24.865 1.00 76.50 410 TRP A CA 1
ATOM 3142 C C . TRP A 1 410 ? -14.768 13.320 26.246 1.00 76.50 410 TRP A C 1
ATOM 3144 O O . TRP A 1 410 ? -14.169 14.297 26.695 1.00 76.50 410 TRP A O 1
ATOM 3154 N N . ILE A 1 411 ? -15.801 12.771 26.893 1.00 75.44 411 ILE A N 1
ATOM 3155 C CA . ILE A 1 411 ? -16.302 13.257 28.194 1.00 75.44 411 ILE A CA 1
ATOM 3156 C C . ILE A 1 411 ? -15.611 12.549 29.376 1.00 75.44 411 ILE A C 1
ATOM 3158 O O . ILE A 1 411 ? -15.663 13.055 30.500 1.00 75.44 411 ILE A O 1
ATOM 3162 N N . VAL A 1 412 ? -14.973 11.405 29.123 1.00 50.88 412 VAL A N 1
ATOM 3163 C CA . VAL A 1 412 ? -14.152 10.647 30.084 1.00 50.88 412 VAL A CA 1
ATOM 3164 C C . VAL A 1 412 ? -12.730 11.189 30.072 1.00 50.88 412 VAL A C 1
ATOM 3166 O O . VAL A 1 412 ? -12.171 11.360 31.179 1.00 50.88 412 VAL A O 1
#

Organism: NCBI:txid270351

Foldseek 3Di:
DDDDDDDDDDDPPDPDDDPVRVVVVVVVVVVVVVVCPPPPPPPPCPPFNDAFDPQLVVLLVQLVVLVVVLVVCVVVVPPCNVVSVVSNVVSLVSNLQTQGDGSNSLVSSVVSLVVVVVVVVPPPVCPDCPRSVVSSCCCNVVVDNDDDDDDPPDPDDDDDDDDDDWVLVVLLVQLVVLVVVLVVLCVVCPPHDDDPVSVVVNVVSVVSNVVSVVSNVVRDTPDLVSQLVSLVSLLVVLVVPDDPVRPPVRPSVLSNVVSVVSNVVSPDPPDPDPPDDPDPDPDPPPDLLVVLLVVLVSDDPPPDDLVRLLVLLVSLVVQLVVLVVQLPDPQQFDPDPPDDTDGDPSNSVSVSSNSNSLSNNVVSLVVLCPDDDPDPVSLVSNLVSNQVNCCVVPVHDPPPVSVVSVVVNVVD

Secondary structure (DSSP, 8-state):
------PPPPPTTSPPPPHHHHHHHHHHHHHHHHH---S-------TT-PPPPHHHHHHHHHHHHHHHHHHHHHHHT-TTHHHHHHHHHHHHHHHHTS---SHHHHHHHHHHHHHHHHH-TT-TTTTSTTSHHHHHHHHHHH----PPP-TT--SSPPPPP-PSPPHHHHHHHHHHHHHHHHHHHHHHHTTSPPPHHHHHHHHHHHHHHHHHHHHHHHSPP-SHHHHHHHHHHHHHHHHHHS-TT--TT-THHHHHHHHHHHHHHHT-TT----------S-PPPPPHHHHHHHHHHTS--TT--HHHHHHHHHHHHHHHHHHHHHHTSGGGB---TTS--PBPHHHHHHHHHHHHHHHHHHHHHHHHHHPPPSSHHHHHHHHHHHHHHHHHHHSS---HHHHHHHHHHHH-

pLDDT: mean 76.3, std 19.23, range [29.06, 97.69]